Protein AF-A0A2D5MQL9-F1 (afdb_monomer_lite)

Sequence (390 aa):
TGNTETNIAVTYEDGDGTIDLVVGDTTGNAATATALETARAIAVSGDVVGTANFDGTAGISISTTIQANSVALGTDTTGDYVGTITGGTGVTSTAATSGEGTTHSLSIGQDVSTSADVTFADIAATDLTLSGNLTVNGTTTTAASTNTVITDRLIELGNGTSGTPANDMGLVFERGSSDNVFIGWDESADVVTIGTGSFTGASTGDLTHTVANFTAGVGTFASLDISGNADIDGTMEADAYTVDGTALNEYIADTVGAMVSSNTESGITVAYEDGDNTLDFTIGTLNQDTTGLAGTATALATARTIGGVSFDGTANINLPGVNTSGNQNTSGTSAGLSGTPNISVGTIASGAITITNATNAGGTARNIYQSTSAPGSSDGAVGDLWVLYS

Radius of gyration: 90.93 Å; chains: 1; bounding box: 209×46×277 Å

Foldseek 3Di:
DDDDDPQWDWDQDPPPRDIDTDHDDDPDCPVPQLWAPDWDWDWDDAQKTWIDTGTNNDDDDTDIDGDPPRQDWPPNDDDFPPAFDCDDVQWDWPDDRTGTPDDTDIDGPDDDDDPDDDDDPDDDDPDDDDPDDDDDPDPDDDDPDPDDDDPDPDDDWPPPDDDQDFKWDFDWADDDPFWIWTFTAQSVVRDTAIFTDDDDPPDIGGDDTDGDDDDDPDDDDPDDDDPDDDDDPDDDDDPFDDDPNHTPLVVVLVVVQVVQVPDPDPQWHWGQDSVVRDIDIDGPDPPDCPVDPVVPLVVLVAFDQDLNDTHSPPDDDDHPQPRDPDDGQDVPDPNQPPDDDDDDDDDDPDDDDDDPDDDDPDDDFDDWDFAQDDDDDDDDDRGDTDGDDD

pLDDT: mean 80.72, std 15.5, range [42.38, 98.12]

Structure (mmCIF, N/CA/C/O backbone):
data_AF-A0A2D5MQL9-F1
#
_entry.id   AF-A0A2D5MQL9-F1
#
loop_
_atom_site.group_PDB
_atom_site.id
_atom_site.type_symbol
_atom_site.label_atom_id
_atom_site.label_alt_id
_atom_site.label_comp_id
_atom_site.label_asym_id
_atom_site.label_entity_id
_atom_site.label_seq_id
_atom_site.pdbx_PDB_ins_code
_atom_site.Cartn_x
_atom_site.Cartn_y
_atom_site.Cartn_z
_atom_site.occupancy
_atom_site.B_iso_or_equiv
_atom_site.auth_seq_id
_atom_site.auth_comp_id
_atom_site.auth_asym_id
_atom_site.auth_atom_id
_atom_site.pdbx_PDB_model_num
ATOM 1 N N . THR A 1 1 ? -52.928 -5.898 144.676 1.00 42.38 1 THR A N 1
ATOM 2 C CA . THR A 1 1 ? -52.076 -5.933 143.471 1.00 42.38 1 THR A CA 1
ATOM 3 C C . THR A 1 1 ? -52.945 -5.496 142.320 1.00 42.38 1 THR A C 1
ATOM 5 O O . THR A 1 1 ? -53.878 -6.211 142.000 1.00 42.38 1 THR A O 1
ATOM 8 N N . GLY A 1 2 ? -52.761 -4.261 141.850 1.00 42.75 2 GLY A N 1
ATOM 9 C CA . GLY A 1 2 ? -53.594 -3.665 140.807 1.00 42.75 2 GLY A CA 1
ATOM 10 C C . GLY A 1 2 ? -53.016 -3.968 139.434 1.00 42.75 2 GLY A C 1
ATOM 11 O O . GLY A 1 2 ? -51.888 -3.578 139.142 1.00 42.75 2 GLY A O 1
ATOM 12 N N . ASN A 1 3 ? -53.778 -4.685 138.633 1.00 53.38 3 ASN A N 1
ATOM 13 C CA . ASN A 1 3 ? -53.629 -4.796 137.200 1.00 53.38 3 ASN A CA 1
ATOM 14 C C . ASN A 1 3 ? -54.624 -3.809 136.565 1.00 53.38 3 ASN A C 1
ATOM 16 O O . ASN A 1 3 ? -55.754 -3.667 137.030 1.00 53.38 3 ASN A O 1
ATOM 20 N N . THR A 1 4 ? -54.127 -3.019 135.612 1.00 50.09 4 THR A N 1
ATOM 21 C CA . THR A 1 4 ? -54.896 -2.004 134.885 1.00 50.09 4 THR A CA 1
ATOM 22 C C . THR A 1 4 ? -55.115 -2.536 133.479 1.00 50.09 4 THR A C 1
ATOM 24 O O . THR A 1 4 ? -54.323 -2.270 132.578 1.00 50.09 4 THR A O 1
ATOM 27 N N . GLU A 1 5 ? -56.152 -3.339 133.291 1.00 67.12 5 GLU A N 1
ATOM 28 C CA . GLU A 1 5 ? -56.612 -3.735 131.968 1.00 67.12 5 GLU A CA 1
ATOM 29 C C . GLU A 1 5 ? -57.383 -2.570 131.326 1.00 67.12 5 GLU A C 1
ATOM 31 O O . GLU A 1 5 ? -58.358 -2.060 131.878 1.00 67.12 5 GLU A O 1
ATOM 36 N N . THR A 1 6 ? -56.925 -2.110 130.160 1.00 65.88 6 THR A N 1
ATOM 37 C CA . THR A 1 6 ? -57.601 -1.091 129.344 1.00 65.88 6 THR A CA 1
ATOM 38 C C . THR A 1 6 ? -58.460 -1.759 128.259 1.00 65.88 6 THR A C 1
ATOM 40 O O . THR A 1 6 ? -58.161 -2.869 127.828 1.00 65.88 6 THR A O 1
ATOM 43 N N . ASN A 1 7 ? -59.532 -1.087 127.811 1.00 65.75 7 ASN A N 1
ATOM 44 C CA . ASN A 1 7 ? -60.499 -1.566 126.798 1.00 65.75 7 ASN A CA 1
ATOM 45 C C . ASN A 1 7 ? -61.382 -2.775 127.187 1.00 65.75 7 ASN A C 1
ATOM 47 O O . ASN A 1 7 ? -61.811 -3.539 126.322 1.00 65.75 7 ASN A O 1
ATOM 51 N N . ILE A 1 8 ? -61.730 -2.910 128.469 1.00 66.25 8 ILE A N 1
ATOM 52 C CA . ILE A 1 8 ? -62.805 -3.806 128.923 1.00 66.25 8 ILE A CA 1
ATOM 53 C C . ILE A 1 8 ? -63.931 -2.946 129.501 1.00 66.25 8 ILE A C 1
ATOM 55 O O . ILE A 1 8 ? -63.696 -2.145 130.407 1.00 66.25 8 ILE A O 1
ATOM 59 N N . ALA A 1 9 ? -65.144 -3.086 128.966 1.00 64.31 9 ALA A N 1
ATOM 60 C CA . ALA A 1 9 ? -66.338 -2.478 129.543 1.00 64.31 9 ALA A CA 1
ATOM 61 C C . ALA A 1 9 ? -66.969 -3.477 130.519 1.00 64.31 9 ALA A C 1
ATOM 63 O O . ALA A 1 9 ? -67.190 -4.635 130.166 1.00 64.31 9 ALA A O 1
ATOM 64 N N . VAL A 1 10 ? -67.222 -3.025 131.748 1.00 65.75 10 VAL A N 1
ATOM 65 C CA . VAL A 1 10 ? -67.769 -3.855 132.824 1.00 65.75 10 VAL A CA 1
ATOM 66 C C . VAL A 1 10 ? -69.114 -3.286 133.244 1.00 65.75 10 VAL A C 1
ATOM 68 O O . VAL A 1 10 ? -69.192 -2.139 133.691 1.00 65.75 10 VAL A O 1
ATOM 71 N N . THR A 1 11 ? -70.164 -4.089 133.115 1.00 64.94 11 THR A N 1
ATOM 72 C CA . THR A 1 11 ? -71.522 -3.750 133.551 1.00 64.94 11 THR A CA 1
ATOM 73 C C . THR A 1 11 ? -72.001 -4.763 134.583 1.00 64.94 11 THR A C 1
ATOM 75 O O . THR A 1 11 ? -71.740 -5.958 134.463 1.00 64.94 11 THR A O 1
ATOM 78 N N . TYR A 1 12 ? -72.667 -4.267 135.627 1.00 65.06 12 TYR A N 1
ATOM 79 C CA . TYR A 1 12 ? -73.301 -5.091 136.653 1.00 65.06 12 TYR A CA 1
ATOM 80 C C . TYR A 1 12 ? -74.806 -5.096 136.399 1.00 65.06 12 TYR A C 1
ATOM 82 O O . TYR A 1 12 ? -75.446 -4.050 136.525 1.00 65.06 12 TYR A O 1
ATOM 90 N N . GLU A 1 13 ? -75.346 -6.251 136.027 1.00 62.28 13 GLU A N 1
ATOM 91 C CA . GLU A 1 13 ? -76.782 -6.457 135.838 1.00 62.28 13 GLU A CA 1
ATOM 92 C C . GLU A 1 13 ? -77.368 -7.045 137.127 1.00 62.28 13 GLU A C 1
ATOM 94 O O . GLU A 1 13 ? -76.955 -8.105 137.602 1.00 62.28 13 GLU A O 1
ATOM 99 N N . ASP A 1 14 ? -78.319 -6.336 137.744 1.00 58.84 14 ASP A N 1
ATOM 100 C CA . ASP A 1 14 ? -78.860 -6.733 139.052 1.00 58.84 14 ASP A CA 1
ATOM 101 C C . ASP A 1 14 ? -79.727 -8.006 138.996 1.00 58.84 14 ASP A C 1
ATOM 103 O O . ASP A 1 14 ? -79.944 -8.648 140.027 1.00 58.84 14 ASP A O 1
ATOM 107 N N . GLY A 1 15 ? -80.171 -8.393 137.794 1.00 59.78 15 GLY A N 1
ATOM 108 C CA . GLY A 1 15 ? -81.127 -9.471 137.558 1.00 59.78 15 GLY A CA 1
ATOM 109 C C . GLY A 1 15 ? -80.562 -10.890 137.668 1.00 59.78 15 GLY A C 1
ATOM 110 O O . GLY A 1 15 ? -81.327 -11.806 137.972 1.00 59.78 15 GLY A O 1
ATOM 111 N N . ASP A 1 16 ? -79.257 -11.094 137.463 1.00 72.00 16 ASP A N 1
ATOM 112 C CA . ASP A 1 16 ? -78.608 -12.412 137.600 1.00 72.00 16 ASP A CA 1
ATOM 113 C C . ASP A 1 16 ? -77.433 -12.442 138.594 1.00 72.00 16 ASP A C 1
ATOM 115 O O . ASP A 1 16 ? -76.927 -13.515 138.931 1.00 72.00 16 ASP A O 1
ATOM 119 N N . GLY A 1 17 ? -77.053 -11.280 139.135 1.00 65.69 17 GLY A N 1
ATOM 120 C CA . GLY A 1 17 ? -76.031 -11.158 140.170 1.00 65.69 17 GLY A CA 1
ATOM 121 C C . GLY A 1 17 ? -74.604 -11.419 139.682 1.00 65.69 17 GLY A C 1
ATOM 122 O O . GLY A 1 17 ? -73.728 -11.668 140.516 1.00 65.69 17 GLY A O 1
ATOM 123 N N . THR A 1 18 ? -74.350 -11.370 138.370 1.00 69.81 18 THR A N 1
ATOM 124 C CA . THR A 1 18 ? -73.013 -11.549 137.792 1.00 69.81 18 THR A CA 1
ATOM 125 C C . THR A 1 18 ? -72.466 -10.266 137.155 1.00 69.81 18 THR A C 1
ATOM 127 O O . THR A 1 18 ? -73.198 -9.364 136.756 1.00 69.81 18 THR A O 1
ATOM 130 N N . ILE A 1 19 ? -71.134 -10.144 137.134 1.00 72.25 19 ILE A N 1
ATOM 131 C CA . ILE A 1 19 ? -70.423 -9.074 136.424 1.00 72.25 19 ILE A CA 1
ATOM 132 C C . ILE A 1 19 ? -70.074 -9.613 135.040 1.00 72.25 19 ILE A C 1
ATOM 134 O O . ILE A 1 19 ? -69.338 -10.599 134.958 1.00 72.25 19 ILE A O 1
ATOM 138 N N . ASP A 1 20 ? -70.542 -8.951 133.983 1.00 72.56 20 ASP A N 1
ATOM 139 C CA . ASP A 1 20 ? -70.203 -9.326 132.610 1.00 72.56 20 ASP A CA 1
ATOM 140 C C . ASP A 1 20 ? -69.008 -8.493 132.109 1.00 72.56 20 ASP A C 1
ATOM 142 O O . ASP A 1 20 ? -68.962 -7.270 132.292 1.00 72.56 20 ASP A O 1
ATOM 146 N N . LEU A 1 21 ? -68.002 -9.159 131.529 1.00 71.94 21 LEU A N 1
ATOM 147 C CA . LEU A 1 21 ? -66.776 -8.527 131.024 1.00 71.94 21 LEU A CA 1
ATOM 148 C C . LEU A 1 21 ? -66.717 -8.661 129.503 1.00 71.94 21 LEU A C 1
ATOM 150 O O . LEU A 1 21 ? -66.394 -9.728 128.980 1.00 71.94 21 LEU A O 1
ATOM 154 N N . VAL A 1 22 ? -66.938 -7.553 128.794 1.00 68.56 22 VAL A N 1
ATOM 155 C CA . VAL A 1 22 ? -66.761 -7.497 127.337 1.00 68.56 22 VAL A CA 1
ATOM 156 C C . VAL A 1 22 ? -65.394 -6.891 127.021 1.00 68.56 22 VAL A C 1
ATOM 158 O O . VAL A 1 22 ? -65.142 -5.717 127.302 1.00 68.56 22 VAL A O 1
ATOM 161 N N . VAL A 1 23 ? -64.500 -7.695 126.439 1.00 70.81 23 VAL A N 1
ATOM 162 C CA . VAL A 1 23 ? -63.198 -7.236 125.927 1.00 70.81 23 VAL A CA 1
ATOM 163 C C . VAL A 1 23 ? -63.412 -6.630 124.541 1.00 70.81 23 VAL A C 1
ATOM 165 O O . VAL A 1 23 ? -63.976 -7.287 123.670 1.00 70.81 23 VAL A O 1
ATOM 168 N N . GLY A 1 24 ? -62.987 -5.381 124.332 1.00 65.00 24 GLY A N 1
ATOM 169 C CA . GLY A 1 24 ? -63.092 -4.730 123.026 1.00 65.00 24 GLY A CA 1
ATOM 170 C C . GLY A 1 24 ? -62.215 -5.418 121.976 1.00 65.00 24 GLY A C 1
ATOM 171 O O . GLY A 1 24 ? -61.029 -5.648 122.220 1.00 65.00 24 GLY A O 1
ATOM 172 N N . ASP A 1 25 ? -62.793 -5.722 120.810 1.00 64.75 25 ASP A N 1
ATOM 173 C CA . ASP A 1 25 ? -62.073 -6.296 119.668 1.00 64.75 25 ASP A CA 1
ATOM 174 C C . ASP A 1 25 ? -60.869 -5.429 119.262 1.00 64.75 25 ASP A C 1
ATOM 176 O O . ASP A 1 25 ? -60.860 -4.204 119.421 1.00 64.75 25 ASP A O 1
ATOM 180 N N . THR A 1 26 ? -59.830 -6.068 118.715 1.00 63.53 26 THR A N 1
ATOM 181 C CA . THR A 1 26 ? -58.616 -5.390 118.252 1.00 63.53 26 THR A CA 1
ATOM 182 C C . THR A 1 26 ? -58.957 -4.340 117.190 1.00 63.53 26 THR A C 1
ATOM 184 O O . THR A 1 26 ? -59.317 -4.650 116.058 1.00 63.53 26 THR A O 1
ATOM 187 N N . THR A 1 27 ? -58.833 -3.056 117.540 1.00 61.38 27 THR A N 1
ATOM 188 C CA . THR A 1 27 ? -59.076 -1.953 116.604 1.00 61.38 27 THR A CA 1
ATOM 189 C C . THR A 1 27 ? -57.897 -1.822 115.636 1.00 61.38 27 THR A C 1
ATOM 191 O O . THR A 1 27 ? -56.890 -1.187 115.950 1.00 61.38 27 THR A O 1
ATOM 194 N N . GLY A 1 28 ? -58.015 -2.451 114.465 1.00 63.69 28 GLY A N 1
ATOM 195 C CA . GLY A 1 28 ? -57.091 -2.334 113.335 1.00 63.69 28 GLY A CA 1
ATOM 196 C C . GLY A 1 28 ? -57.383 -3.365 112.238 1.00 63.69 28 GLY A C 1
ATOM 197 O O . GLY A 1 28 ? -57.986 -4.402 112.499 1.00 63.69 28 GLY A O 1
ATOM 198 N N . ASN A 1 29 ? -56.922 -3.114 111.009 1.00 61.84 29 ASN A N 1
ATOM 199 C CA . ASN A 1 29 ? -57.224 -3.950 109.832 1.00 61.84 29 ASN A CA 1
ATOM 200 C C . ASN A 1 29 ? -56.723 -5.408 109.921 1.00 61.84 29 ASN A C 1
ATOM 202 O O . ASN A 1 29 ? -57.049 -6.212 109.059 1.00 61.84 29 ASN A O 1
ATOM 206 N N . ALA A 1 30 ? -55.944 -5.791 110.936 1.00 63.38 30 ALA A N 1
ATOM 207 C CA . ALA A 1 30 ? -55.353 -7.127 111.022 1.00 63.38 30 ALA A CA 1
ATOM 208 C C . ALA A 1 30 ? -56.384 -8.261 111.196 1.00 63.38 30 ALA A C 1
ATOM 210 O O . ALA A 1 30 ? -56.153 -9.358 110.697 1.00 63.38 30 ALA A O 1
ATOM 211 N N . ALA A 1 31 ? -57.511 -8.015 111.878 1.00 61.56 31 ALA A N 1
ATOM 212 C CA . ALA A 1 31 ? -58.511 -9.055 112.150 1.00 61.56 31 ALA A CA 1
ATOM 213 C C . ALA A 1 31 ? -59.502 -9.287 110.987 1.00 61.56 31 ALA A C 1
ATOM 215 O O . ALA A 1 31 ? -60.153 -10.328 110.943 1.00 61.56 31 ALA A O 1
ATOM 216 N N . THR A 1 32 ? -59.613 -8.344 110.040 1.00 66.31 32 THR A N 1
ATOM 217 C CA . THR A 1 32 ? -60.622 -8.360 108.959 1.00 66.31 32 THR A CA 1
ATOM 218 C C . THR A 1 32 ? -60.074 -8.033 107.564 1.00 66.31 32 THR A C 1
ATOM 220 O O . THR A 1 32 ? -60.863 -7.892 106.627 1.00 66.31 32 THR A O 1
ATOM 223 N N . ALA A 1 33 ? -58.751 -7.909 107.389 1.00 69.06 33 ALA A N 1
ATOM 224 C CA . ALA A 1 33 ? -58.140 -7.565 106.103 1.00 69.06 33 ALA A CA 1
ATOM 225 C C . ALA A 1 33 ? -58.476 -8.602 105.021 1.00 69.06 33 ALA A C 1
ATOM 227 O O . ALA A 1 33 ? -57.858 -9.657 104.912 1.00 69.06 33 ALA A O 1
ATOM 228 N N . THR A 1 34 ? -59.458 -8.254 104.196 1.00 75.94 34 THR A N 1
ATOM 229 C CA . THR A 1 34 ? -59.825 -8.949 102.957 1.00 75.94 34 THR A CA 1
ATOM 230 C C . THR A 1 34 ? -59.137 -8.328 101.737 1.00 75.94 34 THR A C 1
ATOM 232 O O . THR A 1 34 ? -59.094 -8.958 100.684 1.00 75.94 34 THR A O 1
ATOM 235 N N . ALA A 1 35 ? -58.570 -7.122 101.893 1.00 84.81 35 ALA A N 1
ATOM 236 C CA . ALA A 1 35 ? -57.836 -6.371 100.879 1.00 84.81 35 ALA A CA 1
ATOM 237 C C . ALA A 1 35 ? -56.718 -5.506 101.498 1.00 84.81 35 ALA A C 1
ATOM 239 O O . ALA A 1 35 ? -56.759 -5.168 102.684 1.00 84.81 35 ALA A O 1
ATOM 240 N N . LEU A 1 36 ? -55.752 -5.081 100.684 1.00 84.44 36 LEU A N 1
ATOM 241 C CA . LEU A 1 36 ? -54.805 -4.016 100.989 1.00 84.44 36 LEU A CA 1
ATOM 242 C C . LEU A 1 36 ? -55.544 -2.675 101.020 1.00 84.44 36 LEU A C 1
ATOM 244 O O . LEU A 1 36 ? -56.282 -2.346 100.097 1.00 84.44 36 LEU A O 1
ATOM 248 N N . GLU A 1 37 ? -55.267 -1.858 102.037 1.00 82.00 37 GLU A N 1
ATOM 249 C CA . GLU A 1 37 ? -55.849 -0.511 102.181 1.00 82.00 37 GLU A CA 1
ATOM 250 C C . GLU A 1 37 ? -55.562 0.395 100.971 1.00 82.00 37 GLU A C 1
ATOM 252 O O . GLU A 1 37 ? -56.349 1.270 100.623 1.00 82.00 37 GLU A O 1
ATOM 257 N N . THR A 1 38 ? -54.434 0.179 100.294 1.00 86.56 38 THR A N 1
ATOM 258 C CA . THR A 1 38 ? -54.114 0.835 99.025 1.00 86.56 38 THR A CA 1
ATOM 259 C C . THR A 1 38 ? -53.615 -0.207 98.042 1.00 86.56 38 THR A C 1
ATOM 261 O O . THR A 1 38 ? -52.565 -0.820 98.268 1.00 86.56 38 THR A O 1
ATOM 264 N N . ALA A 1 39 ? -54.344 -0.374 96.938 1.00 90.38 39 ALA A N 1
ATOM 265 C CA . ALA A 1 39 ? -53.929 -1.238 95.844 1.00 90.38 39 ALA A CA 1
ATOM 266 C C . ALA A 1 39 ? -52.545 -0.813 95.327 1.00 90.38 39 ALA A C 1
ATOM 268 O O . ALA A 1 39 ? -52.254 0.377 95.174 1.00 90.38 39 ALA A O 1
ATOM 269 N N . ARG A 1 40 ? -51.672 -1.784 95.065 1.00 93.38 40 ARG A N 1
ATOM 270 C CA . ARG A 1 40 ? -50.310 -1.531 94.585 1.00 93.38 40 ARG A CA 1
ATOM 271 C C . ARG A 1 40 ? -50.220 -1.875 93.108 1.00 93.38 40 ARG A C 1
ATOM 273 O O . ARG A 1 40 ? -50.601 -2.973 92.715 1.00 93.38 40 ARG A O 1
ATOM 280 N N . ALA A 1 41 ? -49.707 -0.946 92.306 1.00 93.06 41 ALA A N 1
ATOM 281 C CA . ALA A 1 41 ? -49.383 -1.215 90.914 1.00 93.06 41 ALA A CA 1
ATOM 282 C C . ALA A 1 41 ? -48.222 -2.209 90.856 1.00 93.06 41 ALA A C 1
ATOM 284 O O . ALA A 1 41 ? -47.120 -1.918 91.325 1.00 93.06 41 ALA A O 1
ATOM 285 N N . ILE A 1 42 ? -48.481 -3.380 90.294 1.00 93.44 42 ILE A N 1
ATOM 286 C CA . ILE A 1 42 ? -47.462 -4.368 89.983 1.00 93.44 42 ILE A CA 1
ATOM 287 C C . ILE A 1 42 ? -47.113 -4.180 88.512 1.00 93.44 42 ILE A C 1
ATOM 289 O O . ILE A 1 42 ? -47.955 -4.395 87.640 1.00 93.44 42 ILE A O 1
ATOM 293 N N . ALA A 1 43 ? -45.883 -3.743 88.254 1.00 93.12 43 ALA A N 1
ATOM 294 C CA . ALA A 1 43 ? -45.386 -3.471 86.914 1.00 93.12 43 ALA A CA 1
ATOM 295 C C . ALA A 1 43 ? -44.347 -4.514 86.487 1.00 93.12 43 ALA A C 1
ATOM 297 O O . ALA A 1 43 ? -43.500 -4.924 87.281 1.00 93.12 43 ALA A O 1
ATOM 298 N N . VAL A 1 44 ? -44.400 -4.890 85.213 1.00 93.88 44 VAL A N 1
ATOM 299 C CA . VAL A 1 44 ? -43.367 -5.639 84.494 1.00 93.88 44 VAL A CA 1
ATOM 300 C C . VAL A 1 44 ? -42.679 -4.659 83.540 1.00 93.88 44 VAL A C 1
ATOM 302 O O . VAL A 1 44 ? -43.359 -3.885 82.859 1.00 93.88 44 VAL A O 1
ATOM 305 N N . SER A 1 45 ? -41.347 -4.651 83.528 1.00 88.75 45 SER A N 1
ATOM 306 C CA . SER A 1 45 ? -40.503 -3.768 82.711 1.00 88.75 45 SER A CA 1
ATOM 307 C C . SER A 1 45 ? -39.446 -4.569 81.938 1.00 88.75 45 SER A C 1
ATOM 309 O O . SER A 1 45 ? -39.189 -5.727 82.261 1.00 88.75 45 SER A O 1
ATOM 311 N N . GLY A 1 46 ? -38.829 -3.955 80.921 1.00 90.19 46 GLY A N 1
ATOM 312 C CA . GLY A 1 46 ? -37.954 -4.634 79.953 1.00 90.19 46 GLY A CA 1
ATOM 313 C C . GLY A 1 46 ? -38.668 -4.811 78.613 1.00 90.19 46 GLY A C 1
ATOM 314 O O . GLY A 1 46 ? -39.535 -4.008 78.283 1.00 90.19 46 GLY A O 1
ATOM 315 N N . ASP A 1 47 ? -38.343 -5.843 77.841 1.00 90.50 47 ASP A N 1
ATOM 316 C CA . ASP A 1 47 ? -38.893 -6.009 76.483 1.00 90.50 47 ASP A CA 1
ATOM 317 C C . ASP A 1 47 ? -40.401 -6.274 76.475 1.00 90.50 47 ASP A C 1
ATOM 319 O O . ASP A 1 47 ? -41.113 -5.868 75.558 1.00 90.50 47 ASP A O 1
ATOM 323 N N . VAL A 1 48 ? -40.899 -6.893 77.543 1.00 94.19 48 VAL A N 1
ATOM 324 C CA . VAL A 1 48 ? -42.322 -7.052 77.835 1.00 94.19 48 VAL A CA 1
ATOM 325 C C . VAL A 1 48 ? -42.705 -6.039 78.912 1.00 94.19 48 VAL A C 1
ATOM 327 O O . VAL A 1 48 ? -42.184 -6.086 80.025 1.00 94.19 48 VAL A O 1
ATOM 330 N N . VAL A 1 49 ? -43.644 -5.143 78.607 1.00 94.69 49 VAL A N 1
ATOM 331 C CA . VAL A 1 49 ? -44.153 -4.141 79.556 1.00 94.69 49 VAL A CA 1
ATOM 332 C C . VAL A 1 49 ? -45.621 -4.374 79.876 1.00 94.69 49 VAL A C 1
ATOM 334 O O . VAL A 1 49 ? -46.402 -4.761 79.012 1.00 94.69 49 VAL A O 1
ATOM 337 N N . GLY A 1 50 ? -46.017 -4.120 81.118 1.00 96.19 50 GLY A N 1
ATOM 338 C CA . GLY A 1 50 ? -47.413 -4.165 81.550 1.00 96.19 50 GLY A CA 1
ATOM 339 C C . GLY A 1 50 ? -47.550 -3.762 83.011 1.00 96.19 50 GLY A C 1
ATOM 340 O O . GLY A 1 50 ? -46.601 -3.883 83.780 1.00 96.19 50 GLY A O 1
ATOM 341 N N . THR A 1 51 ? -48.716 -3.262 83.411 1.00 94.94 51 THR A N 1
ATOM 342 C CA . THR A 1 51 ? -48.983 -2.908 84.812 1.00 94.94 51 THR A CA 1
ATOM 343 C C . THR A 1 51 ? -50.443 -3.148 85.165 1.00 94.94 51 THR A C 1
ATOM 345 O O . THR A 1 51 ? -51.326 -2.926 84.337 1.00 94.94 51 THR A O 1
ATOM 348 N N . ALA A 1 52 ? -50.704 -3.613 86.384 1.00 95.50 52 ALA A N 1
ATOM 349 C CA . ALA A 1 52 ? -52.049 -3.691 86.944 1.00 95.50 52 ALA A CA 1
ATOM 350 C C . ALA A 1 52 ? -52.008 -3.542 88.471 1.00 95.50 52 ALA A C 1
ATOM 352 O O . ALA A 1 52 ? -50.993 -3.819 89.109 1.00 95.50 52 ALA A O 1
ATOM 353 N N . ASN A 1 53 ? -53.116 -3.108 89.068 1.00 92.69 53 ASN A N 1
ATOM 354 C CA . ASN A 1 53 ? -53.203 -2.874 90.509 1.00 92.69 53 ASN A CA 1
ATOM 355 C C . ASN A 1 53 ? -53.677 -4.133 91.250 1.00 92.69 53 ASN A C 1
ATOM 357 O O . ASN A 1 53 ? -54.685 -4.720 90.869 1.00 92.69 53 ASN A O 1
ATOM 361 N N . PHE A 1 54 ? -52.974 -4.518 92.321 1.00 93.81 54 PHE A N 1
ATOM 362 C CA . PHE A 1 54 ? -53.323 -5.637 93.203 1.00 93.81 54 PHE A CA 1
ATOM 363 C C . PHE A 1 54 ? -53.730 -5.137 94.587 1.00 93.81 54 PHE A C 1
ATOM 365 O O . PHE A 1 54 ? -52.997 -4.357 95.201 1.00 93.81 54 PHE A O 1
ATOM 372 N N . ASP A 1 55 ? -54.856 -5.629 95.100 1.00 90.75 55 ASP A N 1
ATOM 373 C CA . ASP A 1 55 ? -55.317 -5.373 96.465 1.00 90.75 55 ASP A CA 1
ATOM 374 C C . ASP A 1 55 ? -55.560 -6.651 97.284 1.00 90.75 55 ASP A C 1
ATOM 376 O O . ASP A 1 55 ? -55.948 -6.550 98.434 1.00 90.75 55 ASP A O 1
ATOM 380 N N . GLY A 1 56 ? -55.313 -7.853 96.759 1.00 89.06 56 GLY A N 1
ATOM 381 C CA . GLY A 1 56 ? -55.470 -9.101 97.518 1.00 89.06 56 GLY A CA 1
ATOM 382 C C . GLY A 1 56 ? -56.890 -9.665 97.609 1.00 89.06 56 GLY A C 1
ATOM 383 O O . GLY A 1 56 ? -57.038 -10.771 98.125 1.00 89.06 56 GLY A O 1
ATOM 384 N N . THR A 1 57 ? -57.909 -8.983 97.069 1.00 88.69 57 THR A N 1
ATOM 385 C CA . THR A 1 57 ? -59.301 -9.484 97.075 1.00 88.69 57 THR A CA 1
ATOM 386 C C . THR A 1 57 ? -59.533 -10.657 96.117 1.00 88.69 57 THR A C 1
ATOM 388 O O . THR A 1 57 ? -60.395 -11.502 96.356 1.00 88.69 57 THR A O 1
ATOM 391 N N . ALA A 1 58 ? -58.757 -10.727 95.032 1.00 88.00 58 ALA A N 1
ATOM 392 C CA . ALA A 1 58 ? -58.770 -11.788 94.029 1.00 88.00 58 ALA A CA 1
ATOM 393 C C . ALA A 1 58 ? -57.387 -11.917 93.366 1.00 88.00 58 ALA A C 1
ATOM 395 O O . ALA A 1 58 ? -56.503 -11.088 93.579 1.00 88.00 58 ALA A O 1
ATOM 396 N N . GLY A 1 59 ? -57.189 -12.948 92.538 1.00 88.44 59 GLY A N 1
ATOM 397 C CA . GLY A 1 59 ? -55.986 -13.057 91.705 1.00 88.44 59 GLY A CA 1
ATOM 398 C C . GLY A 1 59 ? -55.870 -11.898 90.704 1.00 88.44 59 GLY A C 1
ATOM 399 O O . GLY A 1 59 ? -56.878 -11.391 90.218 1.00 88.44 59 GLY A O 1
ATOM 400 N N . ILE A 1 60 ? -54.641 -11.490 90.373 1.00 91.25 60 ILE A N 1
ATOM 401 C CA . ILE A 1 60 ? -54.364 -10.406 89.418 1.00 91.25 60 ILE A CA 1
ATOM 402 C C . ILE A 1 60 ? -53.969 -10.944 88.043 1.00 91.25 60 ILE A C 1
ATOM 404 O O . ILE A 1 60 ? -53.224 -11.914 87.935 1.00 91.25 60 ILE A O 1
ATOM 408 N N . SER A 1 61 ? -54.437 -10.279 86.986 1.00 92.19 61 SER A N 1
ATOM 409 C CA . SER A 1 61 ? -53.956 -10.459 85.612 1.00 92.19 61 SER A CA 1
ATOM 410 C C . SER A 1 61 ? -53.308 -9.161 85.132 1.00 92.19 61 SER A C 1
ATOM 412 O O . SER A 1 61 ? -53.942 -8.109 85.177 1.00 92.19 61 SER A O 1
ATOM 414 N N . ILE A 1 62 ? -52.058 -9.227 84.671 1.00 95.00 62 ILE A N 1
ATOM 415 C CA . ILE A 1 62 ? -51.354 -8.086 84.072 1.00 95.00 62 ILE A CA 1
ATOM 416 C C . ILE A 1 62 ? -51.387 -8.274 82.556 1.00 95.00 62 ILE A C 1
ATOM 418 O O . ILE A 1 62 ? -50.792 -9.216 82.039 1.00 95.00 62 ILE A O 1
ATOM 422 N N . SER A 1 63 ? -52.0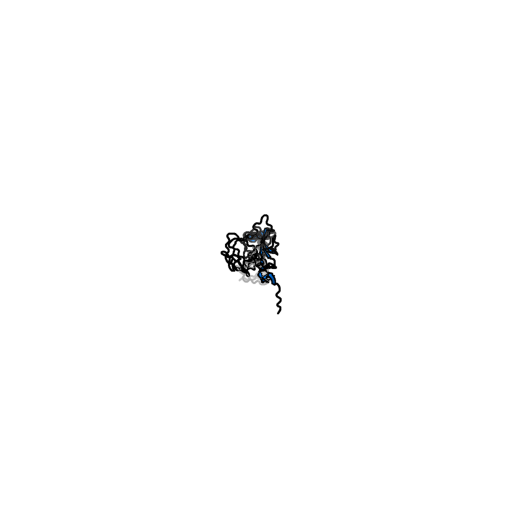78 -7.384 81.843 1.00 93.50 63 SER A N 1
ATOM 423 C CA . SER A 1 63 ? -51.991 -7.341 80.381 1.00 93.50 63 SER A CA 1
ATOM 424 C C . SER A 1 63 ? -50.626 -6.791 79.993 1.00 93.50 63 SER A C 1
ATOM 426 O O . SER A 1 63 ? -50.290 -5.664 80.363 1.00 93.50 63 SER A O 1
ATOM 428 N N . THR A 1 64 ? -49.846 -7.571 79.254 1.00 95.12 64 THR A N 1
ATOM 429 C CA . THR A 1 64 ? -48.522 -7.164 78.791 1.00 95.12 64 THR A CA 1
ATOM 430 C C . THR A 1 64 ? -48.489 -6.961 77.280 1.00 95.12 64 THR A C 1
ATOM 432 O O . THR A 1 64 ? -49.281 -7.537 76.534 1.00 95.12 64 THR A O 1
ATOM 435 N N . THR A 1 65 ? -47.564 -6.125 76.824 1.00 93.88 65 THR A N 1
ATOM 436 C CA . THR A 1 65 ? -47.250 -5.895 75.412 1.00 93.88 65 THR A CA 1
ATOM 437 C C . THR A 1 65 ? -45.743 -5.956 75.222 1.00 93.88 65 THR A C 1
ATOM 439 O O . THR A 1 65 ? -45.002 -5.472 76.077 1.00 93.88 65 THR A O 1
ATOM 442 N N . ILE A 1 66 ? -45.284 -6.502 74.098 1.00 93.25 66 ILE A N 1
ATOM 443 C CA . ILE A 1 66 ? -43.880 -6.370 73.694 1.00 93.25 66 ILE A CA 1
ATOM 444 C C . ILE A 1 66 ? -43.664 -4.949 73.169 1.00 93.25 66 ILE A C 1
ATOM 446 O O . ILE A 1 66 ? -44.481 -4.442 72.396 1.00 93.25 66 ILE A O 1
ATOM 450 N N . GLN A 1 67 ? -42.598 -4.289 73.615 1.00 91.69 67 GLN A N 1
ATOM 451 C CA . GLN A 1 67 ? -42.257 -2.952 73.142 1.00 91.69 67 GLN A CA 1
ATOM 452 C C . GLN A 1 67 ? -41.783 -2.986 71.679 1.00 91.69 67 GLN A C 1
ATOM 454 O O . GLN A 1 67 ? -41.281 -3.987 71.170 1.00 91.69 67 GLN A O 1
ATOM 459 N N . ALA A 1 68 ? -41.943 -1.875 70.960 1.00 90.38 68 ALA A N 1
ATOM 460 C CA . ALA A 1 68 ? -41.432 -1.789 69.596 1.00 90.38 68 ALA A CA 1
ATOM 461 C C . ALA A 1 68 ? -39.899 -1.923 69.593 1.00 90.38 68 ALA A C 1
ATOM 463 O O . ALA A 1 68 ? -39.222 -1.230 70.349 1.00 90.38 68 ALA A O 1
ATOM 464 N N . ASN A 1 69 ? -39.363 -2.777 68.714 1.00 86.88 69 ASN A N 1
ATOM 465 C CA . ASN A 1 69 ? -37.922 -3.015 68.542 1.00 86.88 69 ASN A CA 1
ATOM 466 C C . ASN A 1 69 ? -37.178 -3.470 69.812 1.00 86.88 69 ASN A C 1
ATOM 468 O O . ASN A 1 69 ? -35.966 -3.292 69.892 1.00 86.88 69 ASN A O 1
ATOM 472 N N . SER A 1 70 ? -37.874 -4.013 70.813 1.00 88.88 70 SER A N 1
ATOM 473 C CA . SER A 1 70 ? -37.230 -4.425 72.065 1.00 88.88 70 SER A CA 1
ATOM 474 C C . SER A 1 70 ? -36.648 -5.829 72.022 1.00 88.88 70 SER A C 1
ATOM 476 O O . SER A 1 70 ? -35.812 -6.162 72.840 1.00 88.88 70 SER A O 1
ATOM 478 N N . VAL A 1 71 ? -37.079 -6.657 71.075 1.00 86.50 71 VAL A N 1
ATOM 479 C CA . VAL A 1 71 ? -36.601 -8.034 70.954 1.00 86.50 71 VAL A CA 1
ATOM 480 C C . VAL A 1 71 ? -35.386 -8.058 70.030 1.00 86.50 71 VAL A C 1
ATOM 482 O O . VAL A 1 71 ? -35.526 -7.811 68.827 1.00 86.50 71 VAL A O 1
ATOM 485 N N . ALA A 1 72 ? -34.198 -8.344 70.569 1.00 83.31 72 ALA A N 1
ATOM 486 C CA . ALA A 1 72 ? -32.990 -8.464 69.764 1.00 83.31 72 ALA A CA 1
ATOM 487 C C . ALA A 1 72 ? -32.940 -9.832 69.064 1.00 83.31 72 ALA A C 1
ATOM 489 O O . ALA A 1 72 ? -32.785 -10.876 69.706 1.00 83.31 72 ALA A O 1
ATOM 490 N N . LEU A 1 73 ? -33.030 -9.826 67.729 1.00 78.69 73 LEU A N 1
ATOM 491 C CA . LEU A 1 73 ? -32.935 -11.046 66.921 1.00 78.69 73 LEU A CA 1
ATOM 492 C C . LEU A 1 73 ? -31.595 -11.765 67.153 1.00 78.69 73 LEU A C 1
ATOM 494 O O . LEU A 1 73 ? -30.549 -11.122 67.262 1.00 78.69 73 LEU A O 1
ATOM 498 N N . GLY A 1 74 ? -31.622 -13.095 67.229 1.00 76.88 74 GLY A N 1
ATOM 499 C CA . GLY A 1 74 ? -30.452 -13.941 67.479 1.00 76.88 74 GLY A CA 1
ATOM 500 C C . GLY A 1 74 ? -29.932 -13.939 68.923 1.00 76.88 74 GLY A C 1
ATOM 501 O O . GLY A 1 74 ? -29.004 -14.691 69.217 1.00 76.88 74 GLY A O 1
ATOM 502 N N . THR A 1 75 ? -30.510 -13.127 69.820 1.00 79.94 75 THR A N 1
ATOM 503 C CA . THR A 1 75 ? -30.128 -13.077 71.247 1.00 79.94 75 THR A CA 1
ATOM 504 C C . THR A 1 75 ? -31.313 -13.406 72.153 1.00 79.94 75 THR A C 1
ATOM 506 O O . THR A 1 75 ? -31.206 -14.295 72.995 1.00 79.94 75 THR A O 1
ATOM 509 N N . ASP A 1 76 ? -32.450 -12.741 71.929 1.00 85.06 76 ASP A N 1
ATOM 510 C CA . ASP A 1 76 ? -33.684 -12.912 72.713 1.00 85.06 76 ASP A CA 1
ATOM 511 C C . ASP A 1 76 ? -34.709 -13.819 72.012 1.00 85.06 76 ASP A C 1
ATOM 513 O O . ASP A 1 76 ? -35.736 -14.195 72.581 1.00 85.06 76 ASP A O 1
ATOM 517 N N . THR A 1 77 ? -34.432 -14.189 70.763 1.00 82.25 77 THR A N 1
ATOM 518 C CA . THR A 1 77 ? -35.237 -15.089 69.934 1.00 82.25 77 THR A CA 1
ATOM 519 C C . THR A 1 77 ? -34.490 -16.386 69.648 1.00 82.25 77 THR A C 1
ATOM 521 O O . THR A 1 77 ? -33.263 -16.457 69.669 1.00 82.25 77 THR A O 1
ATOM 524 N N . THR A 1 78 ? -35.255 -17.448 69.393 1.00 74.88 78 THR A N 1
ATOM 525 C CA . THR A 1 78 ? -34.748 -18.718 68.858 1.00 74.88 78 THR A CA 1
ATOM 526 C C . THR A 1 78 ? -35.669 -19.160 67.718 1.00 74.88 78 THR A C 1
ATOM 528 O O . THR A 1 78 ? -36.891 -19.068 67.850 1.00 74.88 78 THR A O 1
ATOM 531 N N . GLY A 1 79 ? -35.103 -19.604 66.591 1.00 73.62 79 GLY A N 1
ATOM 532 C CA . GLY A 1 79 ? -35.852 -20.076 65.417 1.00 73.62 79 GLY A CA 1
ATOM 533 C C . GLY A 1 79 ? -35.427 -19.432 64.090 1.00 73.62 79 GLY A C 1
ATOM 534 O O . GLY A 1 79 ? -34.406 -18.755 64.009 1.00 73.62 79 GLY A O 1
ATOM 535 N N . ASP A 1 80 ? -36.239 -19.654 63.053 1.00 71.62 80 ASP A N 1
ATOM 536 C CA . ASP A 1 80 ? -35.967 -19.277 61.660 1.00 71.62 80 ASP A CA 1
ATOM 537 C C . ASP A 1 80 ? -36.884 -18.129 61.207 1.00 71.62 80 ASP A C 1
ATOM 539 O O . ASP A 1 80 ? -37.908 -18.347 60.559 1.00 71.62 80 ASP A O 1
ATOM 543 N N . TYR A 1 81 ? -36.542 -16.888 61.560 1.00 75.12 81 TYR A N 1
ATOM 544 C CA . TYR A 1 81 ? -37.341 -15.715 61.166 1.00 75.12 81 TYR A CA 1
ATOM 545 C C . TYR A 1 81 ? -37.019 -15.202 59.756 1.00 75.12 81 TYR A C 1
ATOM 547 O O . TYR A 1 81 ? -37.839 -14.514 59.144 1.00 75.12 81 TYR A O 1
ATOM 555 N N . VAL A 1 82 ? -35.859 -15.576 59.206 1.00 70.69 82 VAL A N 1
ATOM 556 C CA . VAL A 1 82 ? -35.602 -15.506 57.763 1.00 70.69 82 VAL A CA 1
ATOM 557 C C . VAL A 1 82 ? -36.046 -16.838 57.166 1.00 70.69 82 VAL A C 1
ATOM 559 O O . VAL A 1 82 ? -35.507 -17.891 57.513 1.00 70.69 82 VAL A O 1
ATOM 562 N N . GLY A 1 83 ? -37.062 -16.788 56.298 1.00 70.25 83 GLY A N 1
ATOM 563 C CA . GLY A 1 83 ? -37.561 -17.965 55.585 1.00 70.25 83 GLY A CA 1
ATOM 564 C C . GLY A 1 83 ? -36.466 -18.633 54.755 1.00 70.25 83 GLY A C 1
ATOM 565 O O . GLY A 1 83 ? -35.440 -18.024 54.462 1.00 70.25 83 GLY A O 1
ATOM 566 N N . THR A 1 84 ? -36.673 -19.893 54.374 1.00 74.06 84 THR A N 1
ATOM 567 C CA . THR A 1 84 ? -35.621 -20.682 53.732 1.00 74.06 84 THR A CA 1
ATOM 568 C C . THR A 1 84 ? -35.095 -20.019 52.450 1.00 74.06 84 THR A C 1
ATOM 570 O O . THR A 1 84 ? -35.839 -19.875 51.482 1.00 74.06 84 THR A O 1
ATOM 573 N N . ILE A 1 85 ? -33.808 -19.655 52.415 1.00 77.31 85 ILE A N 1
ATOM 574 C CA . ILE A 1 85 ? -33.138 -19.129 51.218 1.00 77.31 85 ILE A CA 1
ATOM 575 C C . ILE A 1 85 ? -32.354 -20.268 50.566 1.00 77.31 85 ILE A C 1
ATOM 577 O O . ILE A 1 85 ? -31.176 -20.504 50.849 1.00 77.31 85 ILE A O 1
ATOM 581 N N . THR A 1 86 ? -33.032 -20.996 49.683 1.00 74.56 86 THR A N 1
ATOM 582 C CA . THR A 1 86 ? -32.421 -22.030 48.845 1.00 74.56 86 THR A CA 1
ATOM 583 C C . THR A 1 86 ? -32.147 -21.452 47.467 1.00 74.56 86 THR A C 1
ATOM 585 O O . THR A 1 86 ? -33.055 -20.951 46.805 1.00 74.56 86 THR A O 1
ATOM 588 N N . GLY A 1 87 ? -30.895 -21.520 47.021 1.00 76.62 87 GLY A N 1
ATOM 589 C CA . GLY A 1 87 ? -30.587 -21.223 45.630 1.00 76.62 87 GLY A CA 1
ATOM 590 C C . GLY A 1 87 ? -31.243 -22.262 44.714 1.00 76.62 87 GLY A C 1
ATOM 591 O O . GLY A 1 87 ? -31.248 -23.454 45.021 1.00 76.62 87 GLY A O 1
ATOM 592 N N . GLY A 1 88 ? -31.859 -21.808 43.621 1.00 73.81 88 GLY A N 1
ATOM 593 C CA . GLY A 1 88 ? -32.390 -22.704 42.592 1.00 73.81 88 GLY A CA 1
ATOM 594 C C . GLY A 1 88 ? -31.274 -23.464 41.867 1.00 73.81 88 GLY A C 1
ATOM 595 O O . GLY A 1 88 ? -30.094 -23.316 42.178 1.00 73.81 88 GLY A O 1
ATOM 596 N N . THR A 1 89 ? -31.619 -24.262 40.855 1.00 72.81 89 THR A N 1
ATOM 597 C CA . THR A 1 89 ? -30.607 -24.894 39.995 1.00 72.81 89 THR A CA 1
ATOM 598 C C . THR A 1 89 ? -29.677 -23.825 39.414 1.00 72.81 89 THR A C 1
ATOM 600 O O . THR A 1 89 ? -30.114 -22.955 38.668 1.00 72.81 89 THR A O 1
ATOM 603 N N . GLY A 1 90 ? -28.401 -23.881 39.790 1.00 74.12 90 GLY A N 1
ATOM 604 C CA . GLY A 1 90 ? -27.370 -22.931 39.378 1.00 74.12 90 GLY A CA 1
ATOM 605 C C . GLY A 1 90 ? -27.186 -21.671 40.187 1.00 74.12 90 GLY A C 1
ATOM 606 O O . GLY A 1 90 ? -26.288 -20.894 39.878 1.00 74.12 90 GLY A O 1
ATOM 607 N N . VAL A 1 91 ? -27.928 -21.532 41.279 1.00 86.06 91 VAL A N 1
ATOM 608 C CA . VAL A 1 91 ? -27.651 -20.545 42.314 1.00 86.06 91 VAL A CA 1
ATOM 609 C C . VAL A 1 91 ? -27.204 -21.291 43.570 1.00 86.06 91 VAL A C 1
ATOM 611 O O . VAL A 1 91 ? -27.924 -22.135 44.094 1.00 86.06 91 VAL A O 1
ATOM 614 N N . THR A 1 92 ? -26.020 -20.983 44.076 1.00 83.00 92 THR A N 1
ATOM 615 C CA . THR A 1 92 ? -25.497 -21.498 45.341 1.00 83.00 92 THR A CA 1
ATOM 616 C C . THR A 1 92 ? -25.849 -20.521 46.458 1.00 83.00 92 THR A C 1
ATOM 618 O O . THR A 1 92 ? -25.560 -19.333 46.351 1.00 83.00 92 THR A O 1
ATOM 621 N N . SER A 1 93 ? -26.437 -21.020 47.546 1.00 85.50 93 SER A N 1
ATOM 622 C CA . SER A 1 93 ? -26.557 -20.287 48.814 1.00 85.50 93 SER A CA 1
ATOM 623 C C . SER A 1 93 ? -25.442 -20.762 49.746 1.00 85.50 93 SER A C 1
ATOM 625 O O . SER A 1 93 ? -25.343 -21.959 50.009 1.00 85.50 93 SER A O 1
ATOM 627 N N . THR A 1 94 ? -24.556 -19.869 50.196 1.00 69.56 94 THR A N 1
ATOM 628 C CA . THR A 1 94 ? -23.343 -20.253 50.957 1.00 69.56 94 THR A CA 1
ATOM 629 C C . THR A 1 94 ? -23.536 -20.313 52.477 1.00 69.56 94 THR A C 1
ATOM 631 O O . THR A 1 94 ? -22.579 -20.602 53.193 1.00 69.56 94 THR A O 1
ATOM 634 N N . ALA A 1 95 ? -24.731 -20.000 52.988 1.00 63.03 95 ALA A N 1
ATOM 635 C CA . ALA A 1 95 ? -25.053 -20.003 54.419 1.00 63.03 95 ALA A CA 1
ATOM 636 C C . ALA A 1 95 ? -26.061 -21.110 54.773 1.00 63.03 95 ALA A C 1
ATOM 638 O O . ALA A 1 95 ? -26.559 -21.815 53.893 1.00 63.03 95 ALA A O 1
ATOM 639 N N . ALA A 1 96 ? -26.369 -21.249 56.071 1.00 62.03 96 ALA A N 1
ATOM 640 C CA . ALA A 1 96 ? -27.487 -22.066 56.533 1.00 62.03 96 ALA A CA 1
ATOM 641 C C . ALA A 1 96 ? -28.754 -21.687 55.751 1.00 62.03 96 ALA A C 1
ATOM 643 O O . ALA A 1 96 ? -29.000 -20.515 55.459 1.00 62.03 96 ALA A O 1
ATOM 644 N N . THR A 1 97 ? -29.547 -22.688 55.376 1.00 63.34 97 THR A N 1
ATOM 645 C CA . THR A 1 97 ? -30.757 -22.487 54.572 1.00 63.34 97 THR A CA 1
ATOM 646 C C . THR A 1 97 ? -31.794 -21.626 55.288 1.00 63.34 97 THR A C 1
ATOM 648 O O . THR A 1 97 ? -32.675 -21.106 54.622 1.00 63.34 97 THR A O 1
ATOM 651 N N . SER A 1 98 ? -31.676 -21.456 56.604 1.00 66.75 98 SER A N 1
ATOM 652 C CA . SER A 1 98 ? -32.486 -20.606 57.474 1.00 66.75 98 SER A CA 1
ATOM 653 C C . SER A 1 98 ? -31.686 -20.236 58.737 1.00 66.75 98 SER A C 1
ATOM 655 O O . SER A 1 98 ? -30.629 -20.822 58.991 1.00 66.75 98 SER A O 1
ATOM 657 N N . GLY A 1 99 ? -32.169 -19.256 59.504 1.00 69.88 99 GLY A N 1
ATOM 658 C CA . GLY A 1 99 ? -31.643 -18.931 60.835 1.00 69.88 99 GLY A CA 1
ATOM 659 C C . GLY A 1 99 ? -31.331 -17.449 61.050 1.00 69.88 99 GLY A C 1
ATOM 660 O O . GLY A 1 99 ? -30.984 -16.711 60.128 1.00 69.88 99 GLY A O 1
ATOM 661 N N . GLU A 1 100 ? -31.456 -17.008 62.299 1.00 74.06 100 GLU A N 1
ATOM 662 C CA . GLU A 1 100 ? -31.119 -15.646 62.717 1.00 74.06 100 GLU A CA 1
ATOM 663 C C . GLU A 1 100 ? -29.599 -15.439 62.815 1.00 74.06 100 GLU A C 1
ATOM 665 O O . GLU A 1 100 ? -28.850 -16.340 63.188 1.00 74.06 100 GLU A O 1
ATOM 670 N N . GLY A 1 101 ? -29.126 -14.235 62.480 1.00 71.62 101 GLY A N 1
ATOM 671 C CA . GLY A 1 101 ? -27.719 -13.853 62.657 1.00 71.62 101 GLY A CA 1
ATOM 672 C C . GLY A 1 101 ? -26.738 -14.386 61.603 1.00 71.62 101 GLY A C 1
ATOM 673 O O . GLY A 1 101 ? -25.533 -14.197 61.763 1.00 71.62 101 GLY A O 1
ATOM 674 N N . THR A 1 102 ? -27.214 -15.015 60.521 1.00 74.06 102 THR A N 1
ATOM 675 C CA . THR A 1 102 ? -26.357 -15.449 59.403 1.00 74.06 102 THR A CA 1
ATOM 676 C C . THR A 1 102 ? -26.438 -14.491 58.211 1.00 74.06 102 THR A C 1
ATOM 678 O O . THR A 1 102 ? -27.507 -13.995 57.859 1.00 74.06 102 THR A O 1
ATOM 681 N N . THR A 1 103 ? -25.299 -14.219 57.567 1.00 74.94 103 THR A N 1
ATOM 682 C CA . THR A 1 103 ? -25.268 -13.477 56.298 1.00 74.94 103 THR A CA 1
ATOM 683 C C . THR A 1 103 ? -25.518 -14.449 55.153 1.00 74.94 103 THR A C 1
ATOM 685 O O . THR A 1 103 ? -24.648 -15.253 54.816 1.00 74.94 103 THR A O 1
ATOM 688 N N . HIS A 1 104 ? -26.688 -14.369 54.526 1.00 77.75 104 HIS A N 1
ATOM 689 C CA . HIS A 1 104 ? -26.979 -15.145 53.324 1.00 77.75 104 HIS A CA 1
ATOM 690 C C . HIS A 1 104 ? -26.268 -14.534 52.110 1.00 77.75 104 HIS A C 1
ATOM 692 O O . HIS A 1 104 ? -26.355 -13.328 51.877 1.00 77.75 104 HIS A O 1
ATOM 698 N N . SER A 1 105 ? -25.587 -15.362 51.316 1.00 81.56 105 SER A N 1
ATOM 699 C CA . SER A 1 105 ? -25.041 -14.957 50.018 1.00 81.56 105 SER A CA 1
ATOM 700 C C . SER A 1 105 ? -25.518 -15.921 48.937 1.00 81.56 105 SER A C 1
ATOM 702 O O . SER A 1 105 ? -25.578 -17.129 49.174 1.00 81.56 105 SER A O 1
ATOM 704 N N . LEU A 1 106 ? -25.888 -15.368 47.780 1.00 85.12 106 LEU A N 1
ATOM 705 C CA . LEU A 1 106 ? -26.284 -16.106 46.586 1.00 85.12 106 LEU A CA 1
ATOM 706 C C . LEU A 1 106 ? -25.207 -15.899 45.521 1.00 85.12 106 LEU A C 1
ATOM 708 O O . LEU A 1 106 ? -24.849 -14.761 45.221 1.00 85.12 106 LEU A O 1
ATOM 712 N N . SER A 1 107 ? -24.698 -16.981 44.944 1.00 86.06 107 SER A N 1
ATOM 713 C CA . SER A 1 107 ? -23.712 -16.944 43.862 1.00 86.06 107 SER A CA 1
ATOM 714 C C . SER A 1 107 ? -24.126 -17.857 42.716 1.00 86.06 107 SER A C 1
ATOM 716 O O . SER A 1 107 ? -24.887 -18.797 42.915 1.00 86.06 107 SER A O 1
ATOM 718 N N . ILE A 1 108 ? -23.638 -17.593 41.507 1.00 87.38 108 ILE A N 1
ATOM 719 C CA . ILE A 1 108 ? -23.838 -18.473 40.353 1.00 87.38 108 ILE A CA 1
ATOM 720 C C . ILE A 1 108 ? -22.462 -18.961 39.919 1.00 87.38 108 ILE A C 1
ATOM 722 O O . ILE A 1 108 ? -21.662 -18.193 39.398 1.00 87.38 108 ILE A O 1
ATOM 726 N N . GLY A 1 109 ? -22.165 -20.225 40.221 1.00 81.69 109 GLY A N 1
ATOM 727 C CA . GLY A 1 109 ? -20.856 -20.843 39.972 1.00 81.69 109 GLY A CA 1
ATOM 728 C C . GLY A 1 109 ? -20.821 -21.764 38.754 1.00 81.69 109 GLY A C 1
ATOM 729 O O . GLY A 1 109 ? -19.905 -22.570 38.633 1.00 81.69 109 GLY A O 1
ATOM 730 N N . GLN A 1 110 ? -21.841 -21.704 37.903 1.00 80.62 110 GLN A N 1
ATOM 731 C CA . GLN A 1 110 ? -22.018 -22.583 36.751 1.00 80.62 110 GLN A CA 1
ATOM 732 C C . GLN A 1 110 ? -22.542 -21.805 35.548 1.00 80.62 110 GLN A C 1
ATOM 734 O O . GLN A 1 110 ? -22.969 -20.658 35.691 1.00 80.62 110 GLN A O 1
ATOM 739 N N . ASP A 1 111 ? -22.550 -22.456 34.386 1.00 81.56 111 ASP A N 1
ATOM 740 C CA . ASP A 1 111 ? -23.095 -21.892 33.156 1.00 81.56 111 ASP A CA 1
ATOM 741 C C . ASP A 1 111 ? -24.548 -21.447 33.359 1.00 81.56 111 ASP A C 1
ATOM 743 O O . ASP A 1 111 ? -25.407 -22.206 33.825 1.00 81.56 111 ASP A O 1
ATOM 747 N N . VAL A 1 112 ? -24.823 -20.196 32.995 1.00 82.44 112 VAL A N 1
ATOM 748 C CA . VAL A 1 112 ? -26.163 -19.612 33.041 1.00 82.44 112 VAL A CA 1
ATOM 749 C C . VAL A 1 112 ? -26.798 -19.764 31.669 1.00 82.44 112 VAL A C 1
ATOM 751 O O . VAL A 1 112 ? -26.348 -19.159 30.701 1.00 82.44 112 VAL A O 1
ATOM 754 N N . SER A 1 113 ? -27.868 -20.553 31.583 1.00 81.06 113 SER A N 1
ATOM 755 C CA . SER A 1 113 ? -28.728 -20.577 30.400 1.00 81.06 113 SER A CA 1
ATOM 756 C C . SER A 1 113 ? -29.901 -19.627 30.618 1.00 81.06 113 SER A C 1
ATOM 758 O O . SER A 1 113 ? -30.663 -19.784 31.573 1.00 81.06 113 SER A O 1
ATOM 760 N N . THR A 1 114 ? -30.051 -18.640 29.739 1.00 83.12 114 THR A N 1
ATOM 761 C CA . THR A 1 114 ? -31.219 -17.757 29.694 1.00 83.12 114 THR A CA 1
ATOM 762 C C . THR A 1 114 ? -32.006 -18.014 28.412 1.00 83.12 114 THR A C 1
ATOM 764 O O . THR A 1 114 ? -31.445 -18.344 27.372 1.00 83.12 114 THR A O 1
ATOM 767 N N . SER A 1 115 ? -33.331 -17.878 28.472 1.00 85.69 115 SER A N 1
ATOM 768 C CA . SER A 1 115 ? -34.205 -17.978 27.291 1.00 85.69 115 SER A CA 1
ATOM 769 C C . SER A 1 115 ? -34.381 -16.645 26.553 1.00 85.69 115 SER A C 1
ATOM 771 O O . SER A 1 115 ? -35.067 -16.595 25.537 1.00 85.69 115 SER A O 1
ATOM 773 N N . ALA A 1 116 ? -33.823 -15.566 27.100 1.00 87.44 116 ALA A N 1
ATOM 774 C CA . ALA A 1 116 ? -33.859 -14.213 26.563 1.00 87.44 116 ALA A CA 1
ATOM 775 C C . ALA A 1 116 ? -32.460 -13.590 26.635 1.00 87.44 116 ALA A C 1
ATOM 777 O O . ALA A 1 116 ? -31.611 -14.051 27.408 1.00 87.44 116 ALA A O 1
ATOM 778 N N . ASP A 1 117 ? -32.260 -12.527 25.859 1.00 86.44 117 ASP A N 1
ATOM 779 C CA . ASP A 1 117 ? -31.018 -11.764 25.851 1.00 86.44 117 ASP A CA 1
ATOM 780 C C . ASP A 1 117 ? -30.767 -11.118 27.217 1.00 86.44 117 ASP A C 1
ATOM 782 O O . ASP A 1 117 ? -31.676 -10.582 27.859 1.00 86.44 117 ASP A O 1
ATOM 786 N N . VAL A 1 118 ? -29.513 -11.164 27.660 1.00 87.38 118 VAL A N 1
ATOM 787 C CA . VAL A 1 118 ? -29.073 -10.536 28.907 1.00 87.38 118 VAL A CA 1
ATOM 788 C C . VAL A 1 118 ? -28.382 -9.224 28.572 1.00 87.38 118 VAL A C 1
ATOM 790 O O . VAL A 1 118 ? -27.465 -9.185 27.756 1.00 87.38 118 VAL A O 1
ATOM 793 N N . THR A 1 119 ? -28.798 -8.141 29.221 1.00 90.00 119 THR A N 1
ATOM 794 C CA . THR A 1 119 ? -28.087 -6.863 29.158 1.00 90.00 119 THR A CA 1
ATOM 795 C C . THR A 1 119 ? -27.204 -6.723 30.389 1.00 90.00 119 THR A C 1
ATOM 797 O O . THR A 1 119 ? -27.702 -6.674 31.513 1.00 90.00 119 THR A O 1
ATOM 800 N N . PHE A 1 120 ? -25.896 -6.635 30.174 1.00 89.94 120 PHE A N 1
ATOM 801 C CA . PHE A 1 120 ? -24.931 -6.293 31.213 1.00 89.94 120 PHE A CA 1
ATOM 802 C C . PHE A 1 120 ? -24.588 -4.807 31.112 1.00 89.94 120 PHE A C 1
ATOM 804 O O . PHE A 1 120 ? -24.428 -4.285 30.012 1.00 89.94 120 PHE A O 1
ATOM 811 N N . ALA A 1 121 ? -24.478 -4.119 32.250 1.00 92.06 121 ALA A N 1
ATOM 812 C CA . ALA A 1 121 ? -23.990 -2.739 32.268 1.00 92.06 121 ALA A CA 1
ATOM 813 C C . ALA A 1 121 ? -22.487 -2.665 31.949 1.00 92.06 121 ALA A C 1
ATOM 815 O O . ALA A 1 121 ? -22.040 -1.717 31.311 1.00 92.06 121 ALA A O 1
ATOM 816 N N . ASP A 1 122 ? -21.734 -3.675 32.390 1.00 94.31 122 ASP A N 1
ATOM 817 C CA . ASP A 1 122 ? -20.316 -3.873 32.109 1.00 94.31 122 ASP A CA 1
ATOM 818 C C . ASP A 1 122 ? -20.001 -5.378 32.116 1.00 94.31 122 ASP A C 1
ATOM 820 O O . ASP A 1 122 ? -20.670 -6.154 32.806 1.00 94.31 122 ASP A O 1
ATOM 824 N N . ILE A 1 123 ? -18.994 -5.788 31.348 1.00 94.00 123 ILE A N 1
ATOM 825 C CA . ILE A 1 123 ? -18.514 -7.170 31.265 1.00 94.00 123 ILE A CA 1
ATOM 826 C C . ILE A 1 123 ? -17.015 -7.167 31.571 1.00 94.00 123 ILE A C 1
ATOM 828 O O . ILE A 1 123 ? -16.184 -6.944 30.694 1.00 94.00 123 ILE A O 1
ATOM 832 N N . ALA A 1 124 ? -16.664 -7.470 32.819 1.00 94.00 124 ALA A N 1
ATOM 833 C CA . ALA A 1 124 ? -15.283 -7.680 33.241 1.00 94.00 124 ALA A CA 1
ATOM 834 C C . ALA A 1 124 ? -14.963 -9.184 33.245 1.00 94.00 124 ALA A C 1
ATOM 836 O O . ALA A 1 124 ? -15.229 -9.882 34.224 1.00 94.00 124 ALA A O 1
ATOM 837 N N . ALA A 1 125 ? -14.409 -9.692 32.144 1.00 91.88 125 ALA A N 1
ATOM 838 C CA . ALA A 1 125 ? -14.000 -11.089 31.997 1.00 91.88 125 ALA A CA 1
ATOM 839 C C . ALA A 1 125 ? -12.501 -11.188 31.683 1.00 91.88 125 ALA A C 1
ATOM 841 O O . ALA A 1 125 ? -11.959 -10.337 30.982 1.00 91.88 125 ALA A O 1
ATOM 842 N N . THR A 1 126 ? -11.829 -12.226 32.191 1.00 93.06 126 THR A N 1
ATOM 843 C CA . THR A 1 126 ? -10.441 -12.531 31.797 1.00 93.06 126 THR A CA 1
ATOM 844 C C . THR A 1 126 ? -10.386 -13.009 30.351 1.00 93.06 126 THR A C 1
ATOM 846 O O . THR A 1 126 ? -9.588 -12.497 29.575 1.00 93.06 126 THR A O 1
ATOM 849 N N . ASP A 1 127 ? -11.290 -13.925 29.996 1.00 93.75 127 ASP A N 1
ATOM 850 C CA . ASP A 1 127 ? -11.479 -14.433 28.643 1.00 93.75 127 ASP A CA 1
ATOM 851 C C . ASP A 1 127 ? -12.949 -14.271 28.246 1.00 93.75 127 ASP A C 1
ATOM 853 O O . ASP A 1 127 ? -13.854 -14.574 29.028 1.00 93.75 127 ASP A O 1
ATOM 857 N N . LEU A 1 128 ? -13.193 -13.822 27.016 1.00 93.69 128 LEU A N 1
ATOM 858 C CA . LEU A 1 128 ? -14.523 -13.753 26.422 1.00 93.69 128 LEU A CA 1
ATOM 859 C C . LEU A 1 128 ? -14.530 -14.584 25.141 1.00 93.69 128 LEU A C 1
ATOM 861 O O . LEU A 1 128 ? -13.791 -14.299 24.204 1.00 93.69 128 LEU A O 1
ATOM 865 N N . THR A 1 129 ? -15.390 -15.598 25.089 1.00 94.06 129 THR A N 1
ATOM 866 C CA . THR A 1 129 ? -15.670 -16.346 23.859 1.00 94.06 129 THR A CA 1
ATOM 867 C C . THR A 1 129 ? -17.063 -15.981 23.371 1.00 94.06 129 THR A C 1
ATOM 869 O O . THR A 1 129 ? -18.044 -16.217 24.072 1.00 94.06 129 THR A O 1
ATOM 872 N N . LEU A 1 130 ? -17.156 -15.431 22.161 1.00 94.56 130 LEU A N 1
ATOM 873 C CA . LEU A 1 130 ? -18.420 -15.143 21.492 1.00 94.56 130 LEU A CA 1
ATOM 874 C C . LEU A 1 130 ? -18.584 -16.107 20.316 1.00 94.56 130 LEU A C 1
ATOM 876 O O . LEU A 1 130 ? -17.812 -16.068 19.365 1.00 94.56 130 LEU A O 1
ATOM 880 N N . SER A 1 131 ? -19.573 -16.993 20.395 1.00 93.25 131 SER A N 1
ATOM 881 C CA . SER A 1 131 ? -19.862 -17.970 19.335 1.00 93.25 131 SER A CA 1
ATOM 882 C C . SER A 1 131 ? -20.689 -17.393 18.183 1.00 93.25 131 SER A C 1
ATOM 884 O O . SER A 1 131 ? -20.760 -18.001 17.117 1.00 93.25 131 SER A O 1
ATOM 886 N N . GLY A 1 132 ? -21.345 -16.255 18.418 1.00 93.81 132 GLY A N 1
ATOM 887 C CA . GLY A 1 132 ? -22.159 -15.545 17.440 1.00 93.81 132 GLY A CA 1
ATOM 888 C C . GLY A 1 132 ? -21.473 -14.302 16.880 1.00 93.81 132 GLY A C 1
ATOM 889 O O . GLY A 1 132 ? -20.259 -14.131 16.963 1.00 93.81 132 GLY A O 1
ATOM 890 N N . ASN A 1 133 ? -22.289 -13.410 16.325 1.00 95.62 133 ASN A N 1
ATOM 891 C CA . ASN A 1 133 ? -21.817 -12.146 15.775 1.00 95.62 133 ASN A CA 1
ATOM 892 C C . ASN A 1 133 ? -21.569 -11.128 16.889 1.00 95.62 133 ASN A C 1
ATOM 894 O O . ASN A 1 133 ? -22.362 -11.018 17.825 1.00 95.62 133 ASN A O 1
ATOM 898 N N . LEU A 1 134 ? -20.520 -10.325 16.729 1.00 95.00 134 LEU A N 1
ATOM 899 C CA . LEU A 1 134 ? -20.334 -9.098 17.493 1.00 95.00 134 LEU A CA 1
ATOM 900 C C . LEU A 1 134 ? -20.938 -7.928 16.710 1.00 95.00 134 LEU A C 1
ATOM 902 O O . LEU A 1 134 ? -20.630 -7.728 15.539 1.00 95.00 134 LEU A O 1
ATOM 906 N N . THR A 1 135 ? -21.783 -7.133 17.356 1.00 94.31 135 THR A N 1
ATOM 907 C CA . THR A 1 135 ? -22.230 -5.833 16.841 1.00 94.31 135 THR A CA 1
ATOM 908 C C . THR A 1 135 ? -21.933 -4.786 17.901 1.00 94.31 135 THR A C 1
ATOM 910 O O . THR A 1 135 ? -22.322 -4.950 19.055 1.00 94.31 135 THR A O 1
ATOM 913 N N . VAL A 1 136 ? -21.217 -3.727 17.521 1.00 95.50 136 VAL A N 1
ATOM 914 C CA . VAL A 1 136 ? -20.834 -2.634 18.420 1.00 95.50 136 VAL A CA 1
ATOM 915 C C . VAL A 1 136 ? -21.520 -1.360 17.945 1.00 95.50 136 VAL A C 1
ATOM 917 O O . VAL A 1 136 ? -21.203 -0.841 16.883 1.00 95.50 136 VAL A O 1
ATOM 920 N N . ASN A 1 137 ? -22.461 -0.849 18.738 1.00 91.94 137 ASN A N 1
ATOM 921 C CA . ASN A 1 137 ? -23.188 0.394 18.442 1.00 91.94 137 ASN A CA 1
ATOM 922 C C . ASN A 1 137 ? -22.476 1.647 18.987 1.00 91.94 137 ASN A C 1
ATOM 924 O O . ASN A 1 137 ? -22.967 2.761 18.813 1.00 91.94 137 ASN A O 1
ATOM 928 N N . GLY A 1 138 ? -21.355 1.467 19.693 1.00 92.81 138 GLY A N 1
ATOM 929 C CA . GLY A 1 138 ? -20.494 2.560 20.136 1.00 92.81 138 GLY A CA 1
ATOM 930 C C . GLY A 1 138 ? -19.685 3.162 18.985 1.00 92.81 138 GLY A C 1
ATOM 931 O O . GLY A 1 138 ? -19.599 2.598 17.900 1.00 92.81 138 GLY A O 1
ATOM 932 N N . THR A 1 139 ? -19.049 4.304 19.235 1.00 90.56 139 THR A N 1
ATOM 933 C CA . THR A 1 139 ? -18.227 5.010 18.235 1.00 90.56 139 THR A CA 1
ATOM 934 C C . THR A 1 139 ? -16.813 4.445 18.094 1.00 90.56 139 THR A C 1
ATOM 936 O O . THR A 1 139 ? -16.063 4.883 17.227 1.00 90.56 139 THR A O 1
ATOM 939 N N . THR A 1 140 ? -16.399 3.525 18.970 1.00 92.62 140 THR A N 1
ATOM 940 C CA . THR A 1 140 ? -15.019 3.028 19.032 1.00 92.62 140 THR A CA 1
ATOM 941 C C . THR A 1 140 ? -14.988 1.567 19.457 1.00 92.62 140 THR A C 1
ATOM 943 O O . THR A 1 140 ? -15.685 1.170 20.388 1.00 92.62 140 THR A O 1
ATOM 946 N N . THR A 1 141 ? -14.133 0.786 18.801 1.00 94.94 141 THR A N 1
ATOM 947 C CA . THR A 1 141 ? -13.720 -0.550 19.239 1.00 94.94 141 THR A CA 1
ATOM 948 C C . THR A 1 141 ? -12.207 -0.530 19.417 1.00 94.94 141 THR A C 1
ATOM 950 O O . THR A 1 141 ? -11.485 -0.263 18.460 1.00 94.94 141 THR A O 1
ATOM 953 N N . THR A 1 142 ? -11.719 -0.805 20.627 1.00 94.50 142 THR A N 1
ATOM 954 C CA . THR A 1 142 ? -10.279 -0.834 20.925 1.00 94.50 142 THR A CA 1
ATOM 955 C C . THR A 1 142 ? -9.820 -2.274 21.114 1.00 94.50 142 THR A C 1
ATOM 957 O O . THR A 1 142 ? -10.216 -2.928 22.075 1.00 94.50 142 THR A O 1
ATOM 960 N N . ALA A 1 143 ? -8.947 -2.757 20.230 1.00 94.69 143 ALA A N 1
ATOM 961 C CA . ALA A 1 143 ? -8.336 -4.081 20.327 1.00 94.69 143 ALA A CA 1
ATOM 962 C C . ALA A 1 143 ? -6.872 -3.967 20.785 1.00 94.69 143 ALA A C 1
ATOM 964 O O . ALA A 1 143 ? -5.951 -3.958 19.973 1.00 94.69 143 ALA A O 1
ATOM 965 N N . ALA A 1 144 ? -6.648 -3.883 22.099 1.00 93.88 144 ALA A N 1
ATOM 966 C CA . ALA A 1 144 ? -5.310 -3.814 22.695 1.00 93.88 144 ALA A CA 1
ATOM 967 C C . ALA A 1 144 ? -4.681 -5.213 22.851 1.00 93.88 144 ALA A C 1
ATOM 969 O O . ALA A 1 144 ? -4.394 -5.665 23.958 1.00 93.88 144 ALA A O 1
ATOM 970 N N . SER A 1 145 ? -4.509 -5.921 21.735 1.00 94.69 145 SER A N 1
ATOM 971 C CA . SER A 1 145 ? -3.915 -7.261 21.697 1.00 94.69 145 SER A CA 1
ATOM 972 C C . SER A 1 145 ? -2.516 -7.231 21.076 1.00 94.69 145 SER A C 1
ATOM 974 O O . SER A 1 145 ? -2.180 -6.324 20.318 1.00 94.69 145 SER A O 1
ATOM 976 N N . THR A 1 146 ? -1.675 -8.225 21.383 1.00 96.38 146 THR A N 1
ATOM 977 C CA . THR A 1 146 ? -0.381 -8.383 20.693 1.00 96.38 146 THR A CA 1
ATOM 978 C C . THR A 1 146 ? -0.570 -8.782 19.230 1.00 96.38 146 THR A C 1
ATOM 980 O O . THR A 1 146 ? 0.216 -8.371 18.386 1.00 96.38 146 THR A O 1
ATOM 983 N N . ASN A 1 147 ? -1.602 -9.580 18.933 1.00 95.38 147 ASN A N 1
ATOM 984 C CA . ASN A 1 147 ? -1.912 -10.060 17.591 1.00 95.38 147 ASN A CA 1
ATOM 985 C C . ASN A 1 147 ? -3.428 -10.074 17.379 1.00 95.38 147 ASN A C 1
ATOM 987 O O . ASN A 1 147 ? -4.156 -10.617 18.210 1.00 95.38 147 ASN A O 1
ATOM 991 N N . THR A 1 148 ? -3.866 -9.608 16.213 1.00 96.44 148 THR A N 1
ATOM 992 C CA . THR A 1 148 ? -5.244 -9.755 15.735 1.00 96.44 148 THR A CA 1
ATOM 993 C C . THR A 1 148 ? -5.231 -10.653 14.503 1.00 96.44 148 THR A C 1
ATOM 995 O O . THR A 1 148 ? -4.532 -10.363 13.535 1.00 96.44 148 THR A O 1
ATOM 998 N N . VAL A 1 149 ? -5.995 -11.747 14.529 1.00 96.88 149 VAL A N 1
ATOM 999 C CA . VAL A 1 149 ? -6.184 -12.624 13.365 1.00 96.88 149 VAL A CA 1
ATOM 1000 C C . VAL A 1 149 ? -7.553 -12.334 12.767 1.00 96.88 149 VAL A C 1
ATOM 1002 O O . VAL A 1 149 ? -8.569 -12.554 13.420 1.00 96.88 149 VAL A O 1
ATOM 1005 N N . ILE A 1 150 ? -7.570 -11.856 11.524 1.00 96.75 150 ILE A N 1
ATOM 1006 C CA . ILE A 1 150 ? -8.785 -11.633 10.738 1.00 96.75 150 ILE A CA 1
ATOM 1007 C C . ILE A 1 150 ? -8.792 -12.680 9.632 1.00 96.75 150 ILE A C 1
ATOM 1009 O O . ILE A 1 150 ? -7.898 -12.712 8.788 1.00 96.75 150 ILE A O 1
ATOM 1013 N N . THR A 1 151 ? -9.774 -13.574 9.665 1.00 97.50 151 THR A N 1
ATOM 1014 C CA . THR A 1 151 ? -9.941 -14.615 8.641 1.00 97.50 151 THR A CA 1
ATOM 1015 C C . THR A 1 151 ? -10.663 -14.109 7.400 1.00 97.50 151 THR A C 1
ATOM 1017 O O . THR A 1 151 ? -10.682 -14.793 6.375 1.00 97.50 151 THR A O 1
ATOM 1020 N N . ASP A 1 152 ? -11.271 -12.928 7.491 1.00 96.62 152 ASP A N 1
ATOM 1021 C CA . ASP A 1 152 ? -11.949 -12.299 6.373 1.00 96.62 152 ASP A CA 1
ATOM 1022 C C . ASP A 1 152 ? -10.953 -11.923 5.280 1.00 96.62 152 ASP A C 1
ATOM 1024 O O . ASP A 1 152 ? -9.842 -11.457 5.525 1.00 96.62 152 ASP A O 1
ATOM 1028 N N . ARG A 1 153 ? -11.371 -12.133 4.033 1.00 97.06 153 ARG A N 1
ATOM 1029 C CA . ARG A 1 153 ? -10.563 -11.779 2.859 1.00 97.06 153 ARG A CA 1
ATOM 1030 C C . ARG A 1 153 ? -10.608 -10.288 2.545 1.00 97.06 153 ARG A C 1
ATOM 1032 O O . ARG A 1 153 ? -9.766 -9.813 1.792 1.00 97.06 153 ARG A O 1
ATOM 1039 N N . LEU A 1 154 ? -11.625 -9.597 3.050 1.00 96.94 154 LEU A N 1
ATOM 1040 C CA . LEU A 1 154 ? -11.886 -8.186 2.818 1.00 96.94 154 LEU A CA 1
ATOM 1041 C C . LEU A 1 154 ? -12.107 -7.506 4.163 1.00 96.94 154 LEU A C 1
ATOM 1043 O O . LEU A 1 154 ? -12.772 -8.059 5.035 1.00 96.94 154 LEU A O 1
ATOM 1047 N N . ILE A 1 155 ? -11.575 -6.297 4.284 1.00 96.31 155 ILE A N 1
ATOM 1048 C CA . ILE A 1 155 ? -11.875 -5.370 5.370 1.00 96.31 155 ILE A CA 1
ATOM 1049 C C . ILE A 1 155 ? -12.566 -4.184 4.708 1.00 96.31 155 ILE A C 1
ATOM 1051 O O . ILE A 1 155 ? -11.965 -3.503 3.880 1.00 96.31 155 ILE A O 1
ATOM 1055 N N . GLU A 1 156 ? -13.842 -3.982 5.021 1.00 95.88 156 GLU A N 1
ATOM 1056 C CA . GLU A 1 156 ? -14.624 -2.877 4.475 1.00 95.88 156 GLU A CA 1
ATOM 1057 C C . GLU A 1 156 ? -14.444 -1.634 5.352 1.00 95.88 156 GLU A C 1
ATOM 1059 O O . GLU A 1 156 ? -14.708 -1.662 6.555 1.00 95.88 156 GLU A O 1
ATOM 1064 N N . LEU A 1 157 ? -13.987 -0.542 4.742 1.00 94.62 157 LEU A N 1
ATOM 1065 C CA . LEU A 1 157 ? -13.827 0.762 5.379 1.00 94.62 157 LEU A CA 1
ATOM 1066 C C . LEU A 1 157 ? -14.846 1.739 4.779 1.00 94.62 157 LEU A C 1
ATOM 1068 O O . LEU A 1 157 ? -15.217 1.612 3.616 1.00 94.62 157 LEU A O 1
ATOM 1072 N N . GLY A 1 158 ? -15.324 2.701 5.574 1.00 92.25 158 GLY A N 1
ATOM 1073 C CA . GLY A 1 158 ? -16.260 3.732 5.100 1.00 92.25 158 GLY A CA 1
ATOM 1074 C C . GLY A 1 158 ? -17.694 3.254 4.824 1.00 92.25 158 GLY A C 1
ATOM 1075 O O . GLY A 1 158 ? -18.474 4.002 4.227 1.00 92.25 158 GLY A O 1
ATOM 1076 N N . ASN A 1 159 ? -18.071 2.042 5.255 1.00 93.81 159 ASN A N 1
ATOM 1077 C CA . ASN A 1 159 ? -19.424 1.514 5.060 1.00 93.81 159 ASN A CA 1
ATOM 1078 C C . ASN A 1 159 ? -20.492 2.467 5.631 1.00 93.81 159 ASN A C 1
ATOM 1080 O O . ASN A 1 159 ? -20.355 2.993 6.736 1.00 93.81 159 ASN A O 1
ATOM 1084 N N . GLY A 1 160 ? -21.573 2.673 4.879 1.00 91.75 160 GLY A N 1
ATOM 1085 C CA . GLY A 1 160 ? -22.670 3.568 5.249 1.00 91.75 160 GLY A CA 1
ATOM 1086 C C . GLY A 1 160 ? -22.454 5.045 4.900 1.00 91.75 160 GLY A C 1
ATOM 1087 O O . GLY A 1 160 ? -23.349 5.849 5.160 1.00 91.75 160 GLY A O 1
ATOM 1088 N N . THR A 1 161 ? -21.322 5.415 4.290 1.00 92.75 161 THR A N 1
ATOM 1089 C CA . THR A 1 161 ? -21.119 6.771 3.751 1.00 92.75 161 THR A CA 1
ATOM 1090 C C . THR A 1 161 ? -22.165 7.081 2.672 1.00 92.75 161 THR A C 1
ATOM 1092 O O . THR A 1 161 ? -22.443 6.256 1.803 1.00 92.75 161 THR A O 1
ATOM 1095 N N . SER A 1 162 ? -22.763 8.276 2.722 1.00 92.25 162 SER A N 1
ATOM 1096 C CA . SER A 1 162 ? -23.777 8.742 1.764 1.00 92.25 162 SER A CA 1
ATOM 1097 C C . SER A 1 162 ? -23.459 10.151 1.267 1.00 92.25 162 SER A C 1
ATOM 1099 O O . SER A 1 162 ? -23.029 10.983 2.063 1.00 92.25 162 SER A O 1
ATOM 1101 N N . GLY A 1 163 ? -23.751 10.448 -0.002 1.00 92.88 163 GLY A N 1
ATOM 1102 C CA . GLY A 1 163 ? -23.366 11.714 -0.642 1.00 92.88 163 GLY A CA 1
ATOM 1103 C C . GLY A 1 163 ? -21.974 11.635 -1.276 1.00 92.88 163 GLY A C 1
ATOM 1104 O O . GLY A 1 163 ? -21.498 10.538 -1.556 1.00 92.88 163 GLY A O 1
ATOM 1105 N N . THR A 1 164 ? -21.348 12.786 -1.531 1.00 90.69 164 THR A N 1
ATOM 1106 C CA . THR A 1 164 ? -19.938 12.847 -1.951 1.00 90.69 164 THR A CA 1
ATOM 1107 C C . THR A 1 164 ? -19.064 12.572 -0.726 1.00 90.69 164 THR A C 1
ATOM 1109 O O . THR A 1 164 ? -19.233 13.289 0.269 1.00 90.69 164 THR A O 1
ATOM 1112 N N . PRO A 1 165 ? -18.191 11.551 -0.740 1.00 93.19 165 PRO A N 1
ATOM 1113 C CA . PRO A 1 165 ? -17.246 11.357 0.350 1.00 93.19 165 PRO A CA 1
ATOM 1114 C C . PRO A 1 165 ? -16.301 12.567 0.446 1.00 93.19 165 PRO A C 1
ATOM 1116 O O . PRO A 1 165 ? -16.144 13.336 -0.498 1.00 93.19 165 PRO A O 1
ATOM 1119 N N . ALA A 1 166 ? -15.779 12.816 1.644 1.00 90.81 166 ALA A N 1
ATOM 1120 C CA . ALA A 1 166 ? -15.013 14.032 1.942 1.00 90.81 166 ALA A CA 1
ATOM 1121 C C . ALA A 1 166 ? -13.874 13.791 2.939 1.00 90.81 166 ALA A C 1
ATOM 1123 O O . ALA A 1 166 ? -13.335 14.743 3.485 1.00 90.81 166 ALA A O 1
ATOM 1124 N N . ASN A 1 167 ? -13.605 12.527 3.269 1.00 94.44 167 ASN A N 1
ATOM 1125 C CA . ASN A 1 167 ? -12.583 12.150 4.229 1.00 94.44 167 ASN A CA 1
ATOM 1126 C C . ASN A 1 167 ? -11.760 11.024 3.622 1.00 94.44 167 ASN A C 1
ATOM 1128 O O . ASN A 1 167 ? -12.329 10.101 3.032 1.00 94.44 167 ASN A O 1
ATOM 1132 N N . ASP A 1 168 ? -10.467 11.035 3.905 1.00 96.50 168 ASP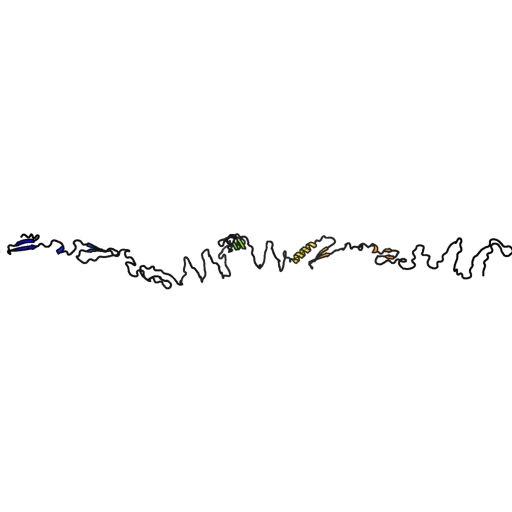 A N 1
ATOM 1133 C CA . ASP A 1 168 ? -9.585 9.937 3.546 1.00 96.50 168 ASP A CA 1
ATOM 1134 C C . ASP A 1 168 ? -9.958 8.656 4.297 1.00 96.50 168 ASP A C 1
ATOM 1136 O O . ASP A 1 168 ? -10.487 8.671 5.418 1.00 96.50 168 ASP A O 1
ATOM 1140 N N . MET A 1 169 ? -9.644 7.514 3.689 1.00 96.00 169 MET A N 1
ATOM 1141 C CA . MET A 1 169 ? -9.883 6.200 4.283 1.00 96.00 169 MET A CA 1
ATOM 1142 C C . MET A 1 169 ? -8.687 5.279 4.086 1.00 96.00 169 MET A C 1
ATOM 1144 O O . MET A 1 169 ? -8.124 5.188 2.999 1.00 96.00 169 MET A O 1
ATOM 1148 N N . GLY A 1 170 ? -8.304 4.541 5.125 1.00 96.75 170 GLY A N 1
ATOM 1149 C CA . GLY A 1 170 ? -7.179 3.622 5.018 1.00 96.75 170 GLY A CA 1
ATOM 1150 C C . GLY A 1 170 ? -6.676 3.105 6.352 1.00 96.75 170 GLY A C 1
ATOM 1151 O O . GLY A 1 170 ? -7.403 3.047 7.343 1.00 96.75 170 GLY A O 1
ATOM 1152 N N . LEU A 1 171 ? -5.408 2.713 6.350 1.00 97.31 171 LEU A N 1
ATOM 1153 C CA . LEU A 1 171 ? -4.691 2.187 7.501 1.00 97.31 171 LEU A CA 1
ATOM 1154 C C . LEU A 1 171 ? -3.643 3.197 7.960 1.00 97.31 171 LEU A C 1
ATOM 1156 O O . LEU A 1 171 ? -2.854 3.687 7.151 1.00 97.31 171 LEU A O 1
ATOM 1160 N N . VAL A 1 172 ? -3.606 3.451 9.267 1.00 97.44 172 VAL A N 1
ATOM 1161 C CA . VAL A 1 172 ? -2.568 4.258 9.916 1.00 97.44 172 VAL A CA 1
ATOM 1162 C C . VAL A 1 172 ? -1.652 3.345 10.723 1.00 97.44 172 VAL A C 1
ATOM 1164 O O . VAL A 1 172 ? -2.107 2.553 11.548 1.00 97.44 172 VAL A O 1
ATOM 1167 N N . PHE A 1 173 ? -0.350 3.478 10.501 1.00 97.12 173 PHE A N 1
ATOM 1168 C CA . PHE A 1 173 ? 0.692 2.773 11.234 1.00 97.12 173 PHE A CA 1
ATOM 1169 C C . PHE A 1 173 ? 1.408 3.770 12.144 1.00 97.12 173 PHE A C 1
ATOM 1171 O O . PHE A 1 173 ? 2.202 4.593 11.679 1.00 97.12 173 PHE A O 1
ATOM 1178 N N . GLU A 1 174 ? 1.123 3.681 13.441 1.00 96.12 174 GLU A N 1
ATOM 1179 C CA . GLU A 1 174 ? 1.740 4.514 14.474 1.00 96.12 174 GLU A CA 1
ATOM 1180 C C . GLU A 1 174 ? 3.217 4.142 14.673 1.00 96.12 174 GLU A C 1
ATOM 1182 O O . GLU A 1 174 ? 3.556 2.977 14.894 1.00 96.12 174 GLU A O 1
ATOM 1187 N N . ARG A 1 175 ? 4.115 5.128 14.625 1.00 96.50 175 ARG A N 1
ATOM 1188 C CA . ARG A 1 175 ? 5.576 4.942 14.668 1.00 96.50 175 ARG A CA 1
ATOM 1189 C C . ARG A 1 175 ? 6.244 5.665 15.839 1.00 96.50 175 ARG A C 1
ATOM 1191 O O . ARG A 1 175 ? 7.458 5.880 15.838 1.00 96.50 175 ARG A O 1
ATOM 1198 N N . GLY A 1 176 ? 5.473 6.003 16.870 1.00 94.31 176 GLY A N 1
ATOM 1199 C CA . GLY A 1 176 ? 5.969 6.659 18.078 1.00 94.31 176 GLY A CA 1
ATOM 1200 C C . GLY A 1 176 ? 6.139 8.164 17.882 1.00 94.31 176 GLY A C 1
ATOM 1201 O O . GLY A 1 176 ? 5.158 8.870 17.705 1.00 94.31 176 GLY A O 1
ATOM 1202 N N . SER A 1 177 ? 7.372 8.672 17.980 1.00 94.94 177 SER A N 1
ATOM 1203 C CA . SER A 1 177 ? 7.657 10.119 17.879 1.00 94.94 177 SER A CA 1
ATOM 1204 C C . SER A 1 177 ? 7.971 10.605 16.461 1.00 94.94 177 SER A C 1
ATOM 1206 O O . SER A 1 177 ? 8.179 11.799 16.266 1.00 94.94 177 SER A O 1
ATOM 1208 N N . SER A 1 178 ? 8.083 9.695 15.495 1.00 97.00 178 SER A N 1
ATOM 1209 C CA . SER A 1 178 ? 8.230 10.033 14.078 1.00 97.00 178 SER A CA 1
ATOM 1210 C C . SER A 1 178 ? 6.867 10.105 13.403 1.00 97.00 178 SER A C 1
ATOM 1212 O O . SER A 1 178 ? 5.895 9.573 13.930 1.00 97.00 178 SER A O 1
ATOM 1214 N N . ASP A 1 179 ? 6.830 10.686 12.207 1.00 97.81 179 ASP A N 1
ATOM 1215 C CA . ASP A 1 179 ? 5.633 10.669 11.374 1.00 97.81 179 ASP A CA 1
ATOM 1216 C C . ASP A 1 179 ? 5.141 9.232 11.127 1.00 97.81 179 ASP A C 1
ATOM 1218 O O . ASP A 1 179 ? 5.904 8.310 10.786 1.00 97.81 179 ASP A O 1
ATOM 1222 N N . ASN A 1 180 ? 3.836 9.069 11.305 1.00 98.00 180 ASN A N 1
ATOM 1223 C CA . ASN A 1 180 ? 3.090 7.844 11.086 1.00 98.00 180 ASN A CA 1
ATOM 1224 C C . ASN A 1 180 ? 2.934 7.583 9.591 1.00 98.00 180 ASN A C 1
ATOM 1226 O O . ASN A 1 180 ? 3.076 8.495 8.781 1.00 98.00 180 ASN A O 1
ATOM 1230 N N . VAL A 1 181 ? 2.668 6.332 9.214 1.00 98.12 181 VAL A N 1
ATOM 1231 C CA . VAL A 1 181 ? 2.441 5.960 7.808 1.00 98.12 181 VAL A CA 1
ATOM 1232 C C . VAL A 1 181 ? 0.949 5.811 7.565 1.00 98.12 181 VAL A C 1
ATOM 1234 O O . VAL A 1 181 ? 0.261 5.184 8.364 1.00 98.12 181 VAL A O 1
ATOM 1237 N N . PHE A 1 182 ? 0.469 6.352 6.455 1.00 97.88 182 PHE A N 1
ATOM 1238 C CA . PHE A 1 182 ? -0.869 6.135 5.933 1.00 97.88 182 PHE A CA 1
ATOM 1239 C C . PHE A 1 182 ? -0.773 5.326 4.645 1.00 97.88 182 PHE A C 1
ATOM 1241 O O . PHE A 1 182 ? 0.088 5.590 3.805 1.00 97.88 182 PHE A O 1
ATOM 1248 N N . ILE A 1 183 ? -1.650 4.337 4.511 1.00 97.81 183 ILE A N 1
ATOM 1249 C CA . ILE A 1 183 ? -1.903 3.619 3.263 1.00 97.81 183 ILE A CA 1
ATOM 1250 C C . ILE A 1 183 ? -3.405 3.676 3.044 1.00 97.81 183 ILE A C 1
ATOM 1252 O O . ILE A 1 183 ? -4.155 3.064 3.811 1.00 97.81 183 ILE A O 1
ATOM 1256 N N . GLY A 1 184 ? -3.851 4.391 2.020 1.00 97.19 184 GLY A N 1
ATOM 1257 C CA . GLY A 1 184 ? -5.279 4.575 1.821 1.00 97.19 184 GLY A CA 1
ATOM 1258 C C . GLY A 1 184 ? -5.644 5.430 0.626 1.00 97.19 184 GLY A C 1
ATOM 1259 O O . GLY A 1 184 ? -4.790 5.812 -0.167 1.00 97.19 184 GLY A O 1
ATOM 1260 N N . TRP A 1 185 ? -6.939 5.671 0.496 1.00 97.69 185 TRP A N 1
ATOM 1261 C CA . TRP A 1 185 ? -7.524 6.576 -0.478 1.00 97.69 185 TRP A CA 1
ATOM 1262 C C . TRP A 1 185 ? -7.482 8.003 0.072 1.00 97.69 185 TRP A C 1
ATOM 1264 O O . TRP A 1 185 ? -7.961 8.235 1.184 1.00 97.69 185 TRP A O 1
ATOM 1274 N N . ASP A 1 186 ? -6.885 8.908 -0.698 1.00 96.25 186 ASP A N 1
ATOM 1275 C CA . ASP A 1 186 ? -6.939 10.355 -0.498 1.00 96.25 186 ASP A CA 1
ATOM 1276 C C . ASP A 1 186 ? -8.107 10.903 -1.319 1.00 96.25 186 ASP A C 1
ATOM 1278 O O . ASP A 1 186 ? -8.071 10.880 -2.553 1.00 96.25 186 ASP A O 1
ATOM 1282 N N . GLU A 1 187 ? -9.152 11.356 -0.632 1.00 96.06 187 GLU A N 1
ATOM 1283 C CA . GLU A 1 187 ? -10.384 11.832 -1.265 1.00 96.06 187 GLU A CA 1
ATOM 1284 C C . GLU A 1 187 ? -10.182 13.201 -1.927 1.00 96.06 187 GLU A C 1
ATOM 1286 O O . GLU A 1 187 ? -10.830 13.525 -2.918 1.00 96.06 187 GLU A O 1
ATOM 1291 N N . SER A 1 188 ? -9.251 14.009 -1.419 1.00 94.31 188 SER A N 1
ATOM 1292 C CA . SER A 1 188 ? -8.960 15.329 -1.980 1.00 94.31 188 SER A CA 1
ATOM 1293 C C . SER A 1 188 ? -8.199 15.249 -3.309 1.00 94.31 188 SER A C 1
ATOM 1295 O O . SER A 1 188 ? -8.317 16.146 -4.152 1.00 94.31 188 SER A O 1
ATOM 1297 N N . ALA A 1 189 ? -7.429 14.174 -3.498 1.00 94.56 189 ALA A N 1
ATOM 1298 C CA . ALA A 1 189 ? -6.624 13.921 -4.688 1.00 94.56 189 ALA A CA 1
ATOM 1299 C C . ALA A 1 189 ? -7.186 12.816 -5.605 1.00 94.56 189 ALA A C 1
ATOM 1301 O O . ALA A 1 189 ? -6.637 12.616 -6.690 1.00 94.56 189 ALA A O 1
ATOM 1302 N N . ASP A 1 190 ? -8.255 12.121 -5.198 1.00 95.19 190 ASP A N 1
ATOM 1303 C CA . ASP A 1 190 ? -8.880 10.992 -5.906 1.00 95.19 190 ASP A CA 1
ATOM 1304 C C . ASP A 1 190 ? -7.894 9.854 -6.253 1.00 95.19 190 ASP A C 1
ATOM 1306 O O . ASP A 1 190 ? -7.933 9.264 -7.340 1.00 95.19 190 ASP A O 1
ATOM 1310 N N . VAL A 1 191 ? -6.969 9.539 -5.339 1.00 95.44 191 VAL A N 1
ATOM 1311 C CA . VAL A 1 191 ? -5.921 8.529 -5.566 1.00 95.44 191 VAL A CA 1
ATOM 1312 C C . VAL A 1 191 ? -5.642 7.674 -4.337 1.00 95.44 191 VAL A C 1
ATOM 1314 O O . VAL A 1 191 ? -5.758 8.104 -3.194 1.00 95.44 191 VAL A O 1
ATOM 1317 N N . VAL A 1 192 ? -5.178 6.446 -4.572 1.00 97.31 192 VAL A N 1
ATOM 1318 C CA . VAL A 1 192 ? -4.530 5.657 -3.518 1.00 97.31 192 VAL A CA 1
ATOM 1319 C C . VAL A 1 192 ? -3.129 6.213 -3.280 1.00 97.31 192 VAL A C 1
ATOM 1321 O O . VAL A 1 192 ? -2.338 6.330 -4.216 1.00 97.31 192 VAL A O 1
ATOM 1324 N N . THR A 1 193 ? -2.803 6.493 -2.024 1.00 96.88 193 THR A N 1
ATOM 1325 C CA . THR A 1 193 ? -1.520 7.051 -1.601 1.00 96.88 193 THR A CA 1
ATOM 1326 C C . THR A 1 193 ? -0.880 6.218 -0.493 1.00 96.88 193 THR A C 1
ATOM 1328 O O . THR A 1 193 ? -1.544 5.545 0.304 1.00 96.88 193 THR A O 1
ATOM 1331 N N . ILE A 1 194 ? 0.449 6.276 -0.450 1.00 97.81 194 ILE A N 1
ATOM 1332 C CA . ILE A 1 194 ? 1.254 5.850 0.690 1.00 97.81 194 ILE A CA 1
ATOM 1333 C C . ILE A 1 194 ? 2.049 7.073 1.113 1.00 97.81 194 ILE A C 1
ATOM 1335 O O . ILE A 1 194 ? 2.824 7.617 0.325 1.00 97.81 194 ILE A O 1
ATOM 1339 N N . GLY A 1 195 ? 1.872 7.510 2.352 1.00 97.56 195 GLY A N 1
ATOM 1340 C CA . GLY A 1 195 ? 2.471 8.751 2.818 1.00 97.56 195 GLY A CA 1
ATOM 1341 C C . GLY A 1 195 ? 2.811 8.745 4.293 1.00 97.56 195 GLY A C 1
ATOM 1342 O O . GLY A 1 195 ? 2.395 7.863 5.044 1.00 97.56 195 GLY A O 1
ATOM 1343 N N . THR A 1 196 ? 3.579 9.745 4.710 1.00 97.88 196 THR A N 1
ATOM 1344 C CA . THR A 1 196 ? 3.896 9.994 6.116 1.00 97.88 196 THR A CA 1
ATOM 1345 C C . THR A 1 196 ? 3.345 11.327 6.593 1.00 97.88 196 THR A C 1
ATOM 1347 O O . THR A 1 196 ? 3.358 12.305 5.845 1.00 97.88 196 THR A O 1
ATOM 1350 N N . GLY A 1 197 ? 2.901 11.385 7.846 1.00 97.38 197 GLY A N 1
ATOM 1351 C CA . GLY A 1 197 ? 2.450 12.618 8.490 1.00 97.38 197 GLY A CA 1
ATOM 1352 C C . GLY A 1 197 ? 2.197 12.444 9.987 1.00 97.38 197 GLY A C 1
ATOM 1353 O O . GLY A 1 197 ? 2.508 11.410 10.571 1.00 97.38 197 GLY A O 1
ATOM 1354 N N . SER A 1 198 ? 1.622 13.463 10.624 1.00 96.50 198 SER A N 1
ATOM 1355 C CA . SER A 1 198 ? 1.360 13.495 12.073 1.00 96.50 198 SER A CA 1
ATOM 1356 C C . SER A 1 198 ? -0.033 12.989 12.479 1.00 96.50 198 SER A C 1
ATOM 1358 O O . SER A 1 198 ? -0.438 13.138 13.633 1.00 96.50 198 SER A O 1
ATOM 1360 N N . PHE A 1 199 ? -0.788 12.420 11.536 1.00 96.75 199 PHE A N 1
ATOM 1361 C CA . PHE A 1 199 ? -2.107 11.832 11.778 1.00 96.75 199 PHE A CA 1
ATOM 1362 C C . PHE A 1 199 ? -2.014 10.609 12.689 1.00 96.75 199 PHE A C 1
ATOM 1364 O O . PHE A 1 199 ? -0.997 9.924 12.712 1.00 96.75 199 PHE A O 1
ATOM 1371 N N . THR A 1 200 ? -3.095 10.307 13.403 1.00 95.94 200 THR A N 1
ATOM 1372 C CA . THR A 1 200 ? -3.211 9.096 14.222 1.00 95.94 200 THR A CA 1
ATOM 1373 C C . THR A 1 200 ? -4.416 8.259 13.813 1.00 95.94 200 THR A C 1
ATOM 1375 O O . THR A 1 200 ? -5.246 8.719 13.032 1.00 95.94 200 THR A O 1
ATOM 1378 N N . GLY A 1 201 ? -4.594 7.073 14.397 1.00 92.12 201 GLY A N 1
ATOM 1379 C CA . GLY A 1 201 ? -5.832 6.290 14.248 1.00 92.12 201 GLY A CA 1
ATOM 1380 C C . GLY A 1 201 ? -7.124 7.013 14.687 1.00 92.12 201 GLY A C 1
ATOM 1381 O O . GLY A 1 201 ? -8.215 6.533 14.399 1.00 92.12 201 GLY A O 1
ATOM 1382 N N . ALA A 1 202 ? -7.018 8.157 15.376 1.00 93.44 202 ALA A N 1
ATOM 1383 C CA . ALA A 1 202 ? -8.148 9.023 15.726 1.00 93.44 202 ALA A CA 1
ATOM 1384 C C . ALA A 1 202 ? -8.332 10.223 14.773 1.00 93.44 202 ALA A C 1
ATOM 1386 O O . ALA A 1 202 ? -9.298 10.974 14.917 1.00 93.44 202 ALA A O 1
ATOM 1387 N N . SER A 1 203 ? -7.403 10.448 13.838 1.00 95.75 203 SER A N 1
ATOM 1388 C CA . SER A 1 203 ? -7.513 11.512 12.836 1.00 95.75 203 SER A CA 1
ATOM 1389 C C . SER A 1 203 ? -8.650 11.222 11.854 1.00 95.75 203 SER A C 1
ATOM 1391 O O . SER A 1 203 ? -8.963 10.072 11.564 1.00 95.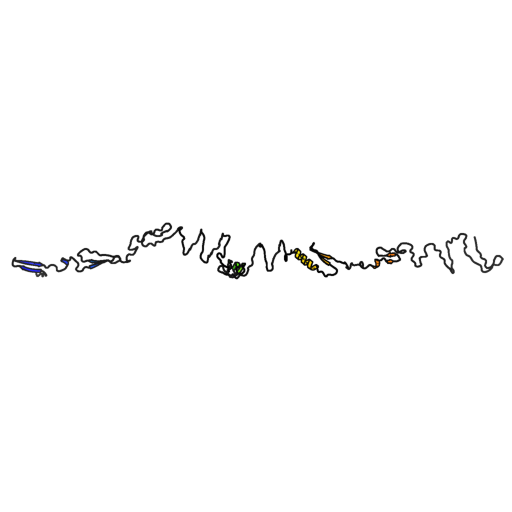75 203 SER A O 1
ATOM 1393 N N . THR A 1 204 ? -9.288 12.283 11.362 1.00 93.38 204 THR A N 1
ATOM 1394 C CA . THR A 1 204 ? -10.420 12.235 10.422 1.00 93.38 204 THR A CA 1
ATOM 1395 C C . THR A 1 204 ? -10.302 13.391 9.427 1.00 93.38 204 THR A C 1
ATOM 1397 O O . THR A 1 204 ? -9.525 14.317 9.675 1.00 93.38 204 THR A O 1
ATOM 1400 N N . GLY A 1 205 ? -11.087 13.360 8.347 1.00 94.44 205 GLY A N 1
ATOM 1401 C CA . GLY A 1 205 ? -11.015 14.353 7.269 1.00 94.44 205 GLY A CA 1
ATOM 1402 C C . GLY A 1 205 ? -9.908 14.051 6.262 1.00 94.44 205 GLY A C 1
ATOM 1403 O O . GLY A 1 205 ? -9.399 12.931 6.226 1.00 94.44 205 GLY A O 1
ATOM 1404 N N . ASP A 1 206 ? -9.546 15.061 5.476 1.00 94.81 206 ASP A N 1
ATOM 1405 C CA . ASP A 1 206 ? -8.409 15.016 4.551 1.00 94.81 206 ASP A CA 1
ATOM 1406 C C . ASP A 1 206 ? -7.091 15.020 5.341 1.00 94.81 206 ASP A C 1
ATOM 1408 O O . ASP A 1 206 ? -6.811 15.931 6.135 1.00 94.81 206 ASP A O 1
ATOM 1412 N N . LEU A 1 207 ? -6.265 13.994 5.148 1.00 96.00 207 LEU A N 1
ATOM 1413 C CA . LEU A 1 207 ? -5.007 13.820 5.856 1.00 96.00 207 LEU A CA 1
ATOM 1414 C C . LEU A 1 207 ? -3.866 14.467 5.075 1.00 96.00 207 LEU A C 1
ATOM 1416 O O . LEU A 1 207 ? -3.406 13.968 4.049 1.00 96.00 207 LEU A O 1
ATOM 1420 N N . THR A 1 208 ? -3.294 15.533 5.632 1.00 95.75 208 THR A N 1
ATOM 1421 C CA . THR A 1 208 ? -2.043 16.087 5.105 1.00 95.75 208 THR A CA 1
ATOM 1422 C C . THR A 1 208 ? -0.903 15.086 5.283 1.00 95.75 208 THR A C 1
ATOM 1424 O O . THR A 1 208 ? -0.526 14.748 6.409 1.00 95.75 208 THR A O 1
ATOM 1427 N N . HIS A 1 209 ? -0.303 14.663 4.176 1.00 96.06 209 HIS A N 1
ATOM 1428 C CA . HIS A 1 209 ? 0.812 13.726 4.167 1.00 96.06 209 HIS A CA 1
ATOM 1429 C C . HIS A 1 209 ? 1.868 14.116 3.128 1.00 96.06 209 HIS A C 1
ATOM 1431 O O . HIS A 1 209 ? 1.613 14.852 2.177 1.00 96.06 209 HIS A O 1
ATOM 1437 N N . THR A 1 210 ? 3.085 13.617 3.322 1.00 97.50 210 THR A N 1
ATOM 1438 C CA . THR A 1 210 ? 4.134 13.609 2.296 1.00 97.50 210 THR A CA 1
ATOM 1439 C C . THR A 1 210 ? 4.165 12.227 1.665 1.00 97.50 210 THR A C 1
ATOM 1441 O O . THR A 1 210 ? 4.248 11.242 2.397 1.00 97.50 210 THR A O 1
ATOM 1444 N N . VAL A 1 211 ? 4.102 12.141 0.334 1.00 96.38 211 VAL A N 1
ATOM 1445 C CA . VAL A 1 211 ? 4.187 10.858 -0.383 1.00 96.38 211 VAL A CA 1
ATOM 1446 C C . VAL A 1 211 ? 5.488 10.147 -0.010 1.00 96.38 211 VAL A C 1
ATOM 1448 O O . VAL A 1 211 ? 6.570 10.735 -0.049 1.00 96.38 211 VAL A O 1
ATOM 1451 N N . ALA A 1 212 ? 5.370 8.885 0.383 1.00 96.75 212 ALA A N 1
ATOM 1452 C CA . ALA A 1 212 ? 6.486 8.049 0.782 1.00 96.75 212 ALA A CA 1
ATOM 1453 C C . ALA A 1 212 ? 6.954 7.167 -0.383 1.00 96.75 212 ALA A C 1
ATOM 1455 O O . ALA A 1 212 ? 6.198 6.844 -1.297 1.00 96.75 212 ALA A O 1
ATOM 1456 N N . ASN A 1 213 ? 8.211 6.728 -0.320 1.00 94.19 213 ASN A N 1
ATOM 1457 C CA . ASN A 1 213 ? 8.744 5.764 -1.279 1.00 94.19 213 ASN A CA 1
ATOM 1458 C C . ASN A 1 213 ? 8.087 4.387 -1.092 1.00 94.19 213 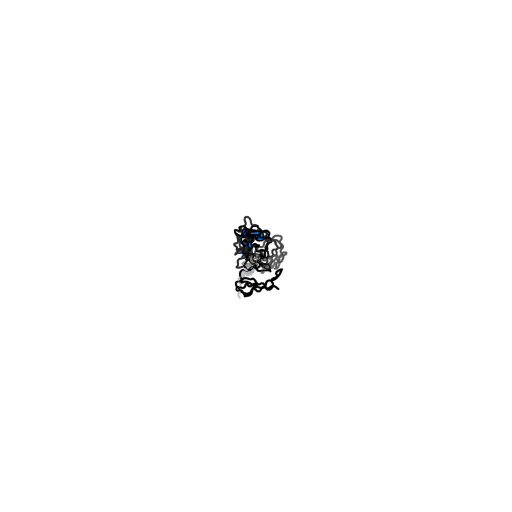ASN A C 1
ATOM 1460 O O . ASN A 1 213 ? 7.849 3.951 0.036 1.00 94.19 213 ASN A O 1
ATOM 1464 N N . PHE A 1 214 ? 7.886 3.670 -2.199 1.00 94.00 214 PHE A N 1
ATOM 1465 C CA . PHE A 1 214 ? 7.379 2.299 -2.213 1.00 94.00 214 PHE A CA 1
ATOM 1466 C C . PHE A 1 214 ? 8.430 1.341 -2.788 1.00 94.00 214 PHE A C 1
ATOM 1468 O O . PHE A 1 214 ? 8.963 1.575 -3.870 1.00 94.00 214 PHE A O 1
ATOM 1475 N N . THR A 1 215 ? 8.719 0.249 -2.076 1.00 94.50 215 THR A N 1
ATOM 1476 C CA . THR A 1 215 ? 9.660 -0.793 -2.519 1.00 94.50 215 THR A CA 1
ATOM 1477 C C . THR A 1 215 ? 8.904 -2.093 -2.780 1.00 94.50 215 THR A C 1
ATOM 1479 O O . THR A 1 215 ? 8.256 -2.626 -1.881 1.00 94.50 215 THR A O 1
ATOM 1482 N N . ALA A 1 216 ? 9.042 -2.646 -3.985 1.00 94.62 216 ALA A N 1
ATOM 1483 C CA . ALA A 1 216 ? 8.524 -3.961 -4.361 1.00 94.62 216 ALA A CA 1
ATOM 1484 C C . ALA A 1 216 ? 9.598 -4.762 -5.107 1.00 94.62 216 ALA A C 1
ATOM 1486 O O . ALA A 1 216 ? 10.487 -4.184 -5.722 1.00 94.62 216 ALA A O 1
ATOM 1487 N N . GLY A 1 217 ? 9.518 -6.096 -5.061 1.00 95.06 217 GLY A N 1
ATOM 1488 C CA . GLY A 1 217 ? 10.438 -6.955 -5.816 1.00 95.06 217 GLY A CA 1
ATOM 1489 C C . GLY A 1 217 ? 10.183 -6.909 -7.327 1.00 95.06 217 GLY A C 1
ATOM 1490 O O . GLY A 1 217 ? 11.117 -6.749 -8.101 1.00 95.06 217 GLY A O 1
ATOM 1491 N N . VAL A 1 218 ? 8.917 -7.032 -7.740 1.00 94.12 218 VAL A N 1
ATOM 1492 C CA . VAL A 1 218 ? 8.469 -6.906 -9.137 1.00 94.12 218 VAL A CA 1
ATOM 1493 C C . VAL A 1 218 ? 7.153 -6.133 -9.151 1.00 94.12 218 VAL A C 1
ATOM 1495 O O . VAL A 1 218 ? 6.231 -6.478 -8.412 1.00 94.12 218 VAL A O 1
ATOM 1498 N N . GLY A 1 219 ? 7.066 -5.101 -9.990 1.00 93.56 219 GLY A N 1
ATOM 1499 C CA . GLY A 1 219 ? 5.815 -4.414 -10.308 1.00 93.56 219 GLY A CA 1
ATOM 1500 C C . GLY A 1 219 ? 5.200 -4.981 -11.587 1.00 93.56 219 GLY A C 1
ATOM 1501 O O . GLY A 1 219 ? 5.906 -5.229 -12.560 1.00 93.56 219 GLY A O 1
ATOM 1502 N N . THR A 1 220 ? 3.888 -5.195 -11.606 1.00 95.06 220 THR A N 1
ATOM 1503 C CA . THR A 1 220 ? 3.146 -5.570 -12.818 1.00 95.06 220 THR A CA 1
ATOM 1504 C C . THR A 1 220 ? 1.985 -4.605 -12.973 1.00 95.06 220 THR A C 1
ATOM 1506 O O . THR A 1 220 ? 1.067 -4.604 -12.156 1.00 95.06 220 THR A O 1
ATOM 1509 N N . PHE A 1 221 ? 2.036 -3.779 -14.014 1.00 94.38 221 PHE A N 1
ATOM 1510 C CA . PHE A 1 221 ? 1.055 -2.731 -14.285 1.00 94.38 221 PHE A CA 1
ATOM 1511 C C . PHE A 1 221 ? 0.484 -2.935 -15.688 1.00 94.38 221 PHE A C 1
ATOM 1513 O O . PHE A 1 221 ? 1.226 -3.263 -16.610 1.00 94.38 221 PHE A O 1
ATOM 1520 N N . ALA A 1 222 ? -0.827 -2.751 -15.863 1.00 96.50 222 ALA A N 1
ATOM 1521 C CA . ALA A 1 222 ? -1.447 -2.817 -17.192 1.00 96.50 222 ALA A CA 1
ATOM 1522 C C . ALA A 1 222 ? -0.996 -1.648 -18.086 1.00 96.50 222 ALA A C 1
ATOM 1524 O O . ALA A 1 222 ? -0.799 -1.811 -19.286 1.00 96.50 222 ALA A O 1
ATOM 1525 N N . SER A 1 223 ? -0.813 -0.481 -17.471 1.00 94.31 223 SER A N 1
ATOM 1526 C CA . SER A 1 223 ? -0.215 0.712 -18.056 1.00 94.31 223 SER A CA 1
ATOM 1527 C C . SER A 1 223 ? 0.517 1.466 -16.956 1.00 94.31 223 SER A C 1
ATOM 1529 O O . SER A 1 223 ? 0.035 1.518 -15.822 1.00 94.31 223 SER A O 1
ATOM 1531 N N . LEU A 1 224 ? 1.653 2.059 -17.295 1.00 94.38 224 LEU A N 1
ATOM 1532 C CA . LEU A 1 224 ? 2.408 2.925 -16.405 1.00 94.38 224 LEU A CA 1
ATOM 1533 C C . LEU A 1 224 ? 2.518 4.292 -17.072 1.00 94.38 224 LEU A C 1
ATOM 1535 O O . LEU A 1 224 ? 3.033 4.390 -18.182 1.00 94.38 224 LEU A O 1
ATOM 1539 N N . ASP A 1 225 ? 2.008 5.317 -16.399 1.00 93.56 225 ASP A N 1
ATOM 1540 C CA . ASP A 1 225 ? 2.196 6.711 -16.786 1.00 93.56 225 ASP A CA 1
ATOM 1541 C C . ASP A 1 225 ? 3.171 7.358 -15.798 1.00 93.56 225 ASP A C 1
ATOM 1543 O O . ASP A 1 225 ? 3.016 7.230 -14.582 1.00 93.56 225 ASP A O 1
ATOM 1547 N N . ILE A 1 226 ? 4.200 8.014 -16.327 1.00 95.31 226 ILE A N 1
ATOM 1548 C CA . ILE A 1 226 ? 5.211 8.736 -15.559 1.00 95.31 226 ILE A CA 1
ATOM 1549 C C . ILE A 1 226 ? 5.253 10.143 -16.141 1.00 95.31 226 ILE A C 1
ATOM 1551 O O . ILE A 1 226 ? 5.849 10.374 -17.187 1.00 95.31 226 ILE A O 1
ATOM 1555 N N . SER A 1 227 ? 4.633 11.099 -15.450 1.00 92.19 227 SER A N 1
ATOM 1556 C CA . SER A 1 227 ? 4.560 12.487 -15.929 1.00 92.19 227 SER A CA 1
ATOM 1557 C C . SER A 1 227 ? 5.908 13.220 -15.892 1.00 92.19 227 SER A C 1
ATOM 1559 O O . SER A 1 227 ? 6.060 14.275 -16.505 1.00 92.19 227 SER A O 1
ATOM 1561 N N . GLY A 1 228 ? 6.862 12.701 -15.116 1.00 94.00 228 GLY A N 1
ATOM 1562 C CA . GLY A 1 228 ? 8.225 13.212 -15.014 1.00 94.00 228 GLY A CA 1
ATOM 1563 C C . GLY A 1 228 ? 9.224 12.356 -15.789 1.00 94.00 228 GLY A C 1
ATOM 1564 O O . GLY A 1 228 ? 8.900 11.719 -16.785 1.00 94.00 228 GLY A O 1
ATOM 1565 N N . ASN A 1 229 ? 10.456 12.315 -15.292 1.00 92.19 229 ASN A N 1
ATOM 1566 C CA . ASN A 1 229 ? 11.479 11.429 -15.832 1.00 92.19 229 ASN A CA 1
ATOM 1567 C C . ASN A 1 229 ? 11.442 10.091 -15.091 1.00 92.19 229 ASN A C 1
ATOM 1569 O O . ASN A 1 229 ? 11.323 10.065 -13.865 1.00 92.19 229 ASN A O 1
ATOM 1573 N N . ALA A 1 230 ? 11.596 8.996 -15.827 1.00 94.69 230 ALA A N 1
ATOM 1574 C CA . ALA A 1 230 ? 11.915 7.707 -15.233 1.00 94.69 230 ALA A CA 1
ATOM 1575 C C . ALA A 1 230 ? 13.414 7.660 -14.895 1.00 94.69 230 ALA A C 1
ATOM 1577 O O . ALA A 1 230 ? 14.244 7.980 -15.746 1.00 94.69 230 ALA A O 1
ATOM 1578 N N . ASP A 1 231 ? 13.751 7.254 -13.671 1.00 92.75 231 ASP A N 1
ATOM 1579 C CA . ASP A 1 231 ? 15.117 6.904 -13.271 1.00 92.75 231 ASP A CA 1
ATOM 1580 C C . ASP A 1 231 ? 15.206 5.382 -13.119 1.00 92.75 231 ASP A C 1
ATOM 1582 O O . ASP A 1 231 ? 14.412 4.781 -12.393 1.00 92.75 231 ASP A O 1
ATOM 1586 N N . ILE A 1 232 ? 16.136 4.764 -13.846 1.00 94.75 232 ILE A N 1
ATOM 1587 C CA . ILE A 1 232 ? 16.380 3.321 -13.850 1.00 94.75 232 ILE A CA 1
ATOM 1588 C C . ILE A 1 232 ? 17.859 3.139 -13.508 1.00 94.75 232 ILE A C 1
ATOM 1590 O O . ILE A 1 232 ? 18.732 3.403 -14.332 1.00 94.75 232 ILE A O 1
ATOM 1594 N N . ASP A 1 233 ? 18.138 2.700 -12.282 1.00 90.31 233 ASP A N 1
ATOM 1595 C CA . ASP A 1 233 ? 19.492 2.501 -11.748 1.00 90.31 233 ASP A CA 1
ATOM 1596 C C . ASP A 1 233 ? 20.233 1.301 -12.375 1.00 90.31 233 ASP A C 1
ATOM 1598 O O . ASP A 1 233 ? 21.452 1.169 -12.236 1.00 90.31 233 ASP A O 1
ATOM 1602 N N . GLY A 1 234 ? 19.497 0.434 -13.076 1.00 91.19 234 GLY A N 1
ATOM 1603 C CA . GLY A 1 234 ? 19.995 -0.734 -13.797 1.00 91.19 234 GLY A CA 1
ATOM 1604 C C . GLY A 1 234 ? 19.815 -0.654 -15.316 1.00 91.19 234 GLY A C 1
ATOM 1605 O O . GLY A 1 234 ? 19.943 0.397 -15.939 1.00 91.19 234 GLY A O 1
ATOM 1606 N N . THR A 1 235 ? 19.543 -1.805 -15.933 1.00 92.31 235 THR A N 1
ATOM 1607 C CA . THR A 1 235 ? 19.247 -1.914 -17.366 1.00 92.31 235 THR A CA 1
ATOM 1608 C C . THR A 1 235 ? 17.740 -1.948 -17.602 1.00 92.31 235 THR A C 1
ATOM 1610 O O . THR A 1 235 ? 17.003 -2.631 -16.892 1.00 92.31 235 THR A O 1
ATOM 1613 N N . MET A 1 236 ? 17.271 -1.222 -18.619 1.00 94.12 236 MET A N 1
ATOM 1614 C CA . MET A 1 236 ? 15.905 -1.358 -19.122 1.00 94.12 236 MET A CA 1
ATOM 1615 C C . MET A 1 236 ? 15.854 -2.536 -20.098 1.00 94.12 236 MET A C 1
ATOM 1617 O O . MET A 1 236 ? 16.408 -2.457 -21.191 1.00 94.12 236 MET A O 1
ATOM 1621 N N . GLU A 1 237 ? 15.167 -3.607 -19.711 1.00 91.50 237 GLU A N 1
ATOM 1622 C CA . GLU A 1 237 ? 14.782 -4.692 -20.616 1.00 91.50 237 GLU A CA 1
ATOM 1623 C C . GLU A 1 237 ? 13.356 -4.414 -21.103 1.00 91.50 237 GLU A C 1
ATOM 1625 O O . GLU A 1 237 ? 12.417 -4.399 -20.306 1.00 91.50 237 GLU A O 1
ATOM 1630 N N . ALA A 1 238 ? 13.193 -4.152 -22.397 1.00 92.12 238 ALA A N 1
ATOM 1631 C CA . ALA A 1 238 ? 11.896 -3.884 -23.006 1.00 92.12 238 ALA A CA 1
ATOM 1632 C C . ALA A 1 238 ? 11.707 -4.775 -24.234 1.00 92.12 238 ALA A C 1
ATOM 1634 O O . ALA A 1 238 ? 12.581 -4.833 -25.097 1.00 92.12 238 ALA A O 1
ATOM 1635 N N . ASP A 1 239 ? 10.543 -5.418 -24.341 1.00 92.00 239 ASP A N 1
ATOM 1636 C CA . ASP A 1 239 ? 10.187 -6.210 -25.526 1.00 92.00 239 ASP A CA 1
ATOM 1637 C C . ASP A 1 239 ? 10.085 -5.325 -26.781 1.00 92.00 239 ASP A C 1
ATOM 1639 O O . ASP A 1 239 ? 10.433 -5.739 -27.886 1.00 92.00 239 ASP A O 1
ATOM 1643 N N . ALA A 1 240 ? 9.619 -4.087 -26.602 1.00 94.50 240 ALA A N 1
ATOM 1644 C CA . ALA A 1 240 ? 9.607 -3.041 -27.611 1.00 94.50 240 ALA A CA 1
ATOM 1645 C C . ALA A 1 240 ? 9.809 -1.682 -26.933 1.00 94.50 240 ALA A C 1
ATOM 1647 O O . ALA A 1 240 ? 9.176 -1.389 -25.918 1.00 94.50 240 ALA A O 1
ATOM 1648 N N . TYR A 1 241 ? 10.664 -0.842 -27.514 1.00 96.12 241 TYR A N 1
ATOM 1649 C CA . TYR A 1 241 ? 10.832 0.546 -27.093 1.00 96.12 241 TYR A CA 1
ATOM 1650 C C . TYR A 1 241 ? 10.473 1.464 -28.256 1.00 96.12 241 TYR A C 1
ATOM 1652 O O . TYR A 1 241 ? 11.011 1.320 -29.356 1.00 96.12 241 TYR A O 1
ATOM 1660 N N . THR A 1 242 ? 9.545 2.385 -28.014 1.00 95.88 242 THR A N 1
ATOM 1661 C CA . THR A 1 242 ? 9.094 3.366 -29.002 1.00 95.88 242 THR A CA 1
ATOM 1662 C C . THR A 1 242 ? 9.301 4.777 -28.479 1.00 95.88 242 THR A C 1
ATOM 1664 O O . THR A 1 242 ? 9.007 5.043 -27.315 1.00 95.88 242 THR A O 1
ATOM 1667 N N . VAL A 1 243 ? 9.724 5.685 -29.349 1.00 96.38 243 VAL A N 1
ATOM 1668 C CA . VAL A 1 243 ? 9.821 7.124 -29.091 1.00 96.38 243 VAL A CA 1
ATOM 1669 C C . VAL A 1 243 ? 8.772 7.807 -29.961 1.00 96.38 243 VAL A C 1
ATOM 1671 O O . VAL A 1 243 ? 8.751 7.595 -31.170 1.00 96.38 243 VAL A O 1
ATOM 1674 N N . ASP A 1 244 ? 7.845 8.544 -29.343 1.00 94.12 244 ASP A N 1
ATOM 1675 C CA . ASP A 1 244 ? 6.715 9.205 -30.021 1.00 94.12 244 ASP A CA 1
ATOM 1676 C C . ASP A 1 244 ? 5.889 8.278 -30.942 1.00 94.12 244 ASP A C 1
ATOM 1678 O O . ASP A 1 244 ? 5.334 8.693 -31.958 1.00 94.12 244 ASP A O 1
ATOM 1682 N N . GLY A 1 245 ? 5.788 6.996 -30.571 1.00 95.00 245 GLY A N 1
ATOM 1683 C CA . GLY A 1 245 ? 5.055 5.969 -31.321 1.00 95.00 245 GLY A CA 1
ATOM 1684 C C . GLY A 1 245 ? 5.858 5.263 -32.422 1.00 95.00 245 GLY A C 1
ATOM 1685 O O . GLY A 1 245 ? 5.351 4.307 -33.007 1.00 95.00 245 GLY A O 1
ATOM 1686 N N . THR A 1 246 ? 7.106 5.665 -32.665 1.00 96.00 246 THR A N 1
ATOM 1687 C CA . THR A 1 246 ? 8.021 5.039 -33.632 1.00 96.00 246 THR A CA 1
ATOM 1688 C C . THR A 1 246 ? 8.991 4.103 -32.914 1.00 96.00 246 THR A C 1
ATOM 1690 O O . THR A 1 246 ? 9.495 4.444 -31.847 1.00 96.00 246 THR A O 1
ATOM 1693 N N . ALA A 1 247 ? 9.269 2.915 -33.461 1.00 96.56 247 ALA A N 1
ATOM 1694 C CA . ALA A 1 247 ? 10.240 1.988 -32.870 1.00 96.56 247 ALA A CA 1
ATOM 1695 C C . ALA A 1 247 ? 11.628 2.641 -32.744 1.00 96.56 247 ALA A C 1
ATOM 1697 O O . ALA A 1 247 ? 12.030 3.407 -33.613 1.00 96.56 247 ALA A O 1
ATOM 1698 N N . LEU A 1 248 ? 12.373 2.348 -31.674 1.00 96.25 248 LEU A N 1
ATOM 1699 C CA . LEU A 1 248 ? 13.643 3.030 -31.392 1.00 96.25 248 LEU A CA 1
ATOM 1700 C C . LEU A 1 248 ? 14.657 2.920 -32.535 1.00 96.25 248 LEU A C 1
ATOM 1702 O O . LEU A 1 248 ? 15.346 3.890 -32.834 1.00 96.25 248 LEU A O 1
ATOM 1706 N N . ASN A 1 249 ? 14.757 1.747 -33.161 1.00 93.75 249 ASN A N 1
ATOM 1707 C CA . ASN A 1 249 ? 15.659 1.531 -34.289 1.00 93.75 249 ASN A CA 1
ATOM 1708 C C . ASN A 1 249 ? 15.300 2.437 -35.477 1.00 93.75 249 ASN A C 1
ATOM 1710 O O . ASN A 1 249 ? 16.198 3.033 -36.059 1.00 93.75 249 ASN A O 1
ATOM 1714 N N . GLU A 1 250 ? 14.007 2.592 -35.766 1.00 95.62 250 GLU A N 1
ATOM 1715 C CA . GLU A 1 250 ? 13.500 3.473 -36.821 1.00 95.62 250 GLU A CA 1
ATOM 1716 C C . GLU A 1 250 ? 13.714 4.945 -36.459 1.00 95.62 250 GLU A C 1
ATOM 1718 O O . GLU A 1 250 ? 14.238 5.716 -37.249 1.00 95.62 250 GLU A O 1
ATOM 1723 N N . TYR A 1 251 ? 13.412 5.332 -35.218 1.00 96.62 251 TYR A N 1
ATOM 1724 C CA . TYR A 1 251 ? 13.643 6.694 -34.738 1.00 96.62 251 TYR A CA 1
ATOM 1725 C C . TYR A 1 251 ? 15.121 7.101 -34.868 1.00 96.62 251 TYR A C 1
ATOM 1727 O O . TYR A 1 251 ? 15.439 8.230 -35.248 1.00 96.62 251 TYR A O 1
ATOM 1735 N N . ILE A 1 252 ? 16.044 6.179 -34.569 1.00 95.69 252 ILE A N 1
ATOM 1736 C CA . ILE A 1 252 ? 17.485 6.391 -34.756 1.00 95.69 252 ILE A CA 1
ATOM 1737 C C . ILE A 1 252 ? 17.830 6.491 -36.247 1.00 95.69 252 ILE A C 1
ATOM 1739 O O . ILE A 1 252 ? 18.564 7.407 -36.619 1.00 95.69 252 ILE A O 1
ATOM 1743 N N . ALA A 1 253 ? 17.314 5.586 -37.082 1.00 95.06 253 ALA A N 1
ATOM 1744 C CA . ALA A 1 253 ? 17.532 5.584 -38.527 1.00 95.06 253 ALA A CA 1
ATOM 1745 C C . ALA A 1 253 ? 17.070 6.898 -39.174 1.00 95.06 253 ALA A C 1
ATOM 1747 O O . ALA A 1 253 ? 17.866 7.572 -39.829 1.00 95.06 253 ALA A O 1
ATOM 1748 N N . ASP A 1 254 ? 15.848 7.338 -38.878 1.00 94.38 254 ASP A N 1
ATOM 1749 C CA . ASP A 1 254 ? 15.288 8.618 -39.313 1.00 94.38 254 ASP A CA 1
ATOM 1750 C C . ASP A 1 254 ? 16.139 9.802 -38.848 1.00 94.38 254 ASP A C 1
ATOM 1752 O O . ASP A 1 254 ? 16.438 10.712 -39.625 1.00 94.38 254 ASP A O 1
ATOM 1756 N N . THR A 1 255 ? 16.566 9.788 -37.580 1.00 95.19 255 THR A N 1
ATOM 1757 C CA . THR A 1 255 ? 17.407 10.853 -37.018 1.00 95.19 255 THR A CA 1
ATOM 1758 C C . THR A 1 255 ? 18.730 10.952 -37.775 1.00 95.19 255 THR A C 1
ATOM 1760 O O . THR A 1 255 ? 19.128 12.044 -38.181 1.00 95.19 255 THR A O 1
ATOM 1763 N N . VAL A 1 256 ? 19.412 9.826 -38.001 1.00 94.75 256 VAL A N 1
ATOM 1764 C CA . VAL A 1 256 ? 20.690 9.792 -38.727 1.00 94.75 256 VAL A CA 1
ATOM 1765 C C . VAL A 1 256 ? 20.494 10.148 -40.201 1.00 94.75 256 VAL A C 1
ATOM 1767 O O . VAL A 1 256 ? 21.261 10.947 -40.742 1.00 94.75 256 VAL A O 1
ATOM 1770 N N . GLY A 1 257 ? 19.454 9.623 -40.845 1.00 93.88 257 GLY A N 1
ATOM 1771 C CA . GLY A 1 257 ? 19.112 9.936 -42.228 1.00 93.88 257 GLY A CA 1
ATOM 1772 C C . GLY A 1 257 ? 18.853 11.422 -42.438 1.00 93.88 257 GLY A C 1
ATOM 1773 O O . GLY A 1 257 ? 19.432 12.026 -43.344 1.00 93.88 257 GLY A O 1
ATOM 1774 N N . ALA A 1 258 ? 18.083 12.049 -41.549 1.00 93.25 258 ALA A N 1
ATOM 1775 C CA . ALA A 1 258 ? 17.817 13.483 -41.584 1.00 93.25 258 ALA A CA 1
ATOM 1776 C C . ALA A 1 258 ? 19.088 14.333 -41.408 1.00 93.25 258 ALA A C 1
ATOM 1778 O O . ALA A 1 258 ? 19.194 15.415 -41.992 1.00 93.25 258 ALA A O 1
ATOM 1779 N N . MET A 1 259 ? 20.076 13.855 -40.640 1.00 92.56 259 MET A N 1
ATOM 1780 C CA . MET A 1 259 ? 21.352 14.561 -40.472 1.00 92.56 259 MET A CA 1
ATOM 1781 C C . MET A 1 259 ? 22.164 14.640 -41.770 1.00 92.56 259 MET A C 1
ATOM 1783 O O . MET A 1 259 ? 22.918 15.597 -41.946 1.00 92.56 259 MET A O 1
ATOM 1787 N N . VAL A 1 260 ? 22.027 13.664 -42.673 1.00 91.81 260 VAL A N 1
ATOM 1788 C CA . VAL A 1 260 ? 22.820 13.593 -43.913 1.00 91.81 260 VAL A CA 1
ATOM 1789 C C . VAL A 1 260 ? 22.016 13.875 -45.178 1.00 91.81 260 VAL A C 1
ATOM 1791 O O . VAL A 1 260 ? 22.611 14.108 -46.224 1.00 91.81 260 VAL A O 1
ATOM 1794 N N . SER A 1 261 ? 20.685 13.929 -45.118 1.00 87.12 261 SER A N 1
ATOM 1795 C CA . SER A 1 261 ? 19.829 14.158 -46.290 1.00 87.12 261 SER A CA 1
ATOM 1796 C C . SER A 1 261 ? 19.888 15.589 -46.842 1.00 87.12 261 SER A C 1
ATOM 1798 O O . SER A 1 261 ? 19.530 15.815 -47.997 1.00 87.12 261 SER A O 1
ATOM 1800 N N . SER A 1 262 ? 20.345 16.560 -46.043 1.00 83.44 262 SER A N 1
ATOM 1801 C CA . SER A 1 262 ? 20.542 17.963 -46.446 1.00 83.44 262 SER A CA 1
ATOM 1802 C C . SER A 1 262 ? 22.028 18.333 -46.560 1.00 83.44 262 SER A C 1
ATOM 1804 O O . SER A 1 262 ? 22.418 19.454 -46.216 1.00 83.44 262 SER A O 1
ATOM 1806 N N . ASN A 1 263 ? 22.867 17.399 -47.018 1.00 73.06 263 ASN A N 1
ATOM 1807 C CA . ASN A 1 263 ? 24.286 17.673 -47.213 1.00 73.06 263 ASN A CA 1
ATOM 1808 C C . ASN A 1 263 ? 24.503 18.805 -48.241 1.00 73.06 263 ASN A C 1
ATOM 1810 O O . ASN A 1 263 ? 23.900 18.848 -49.313 1.00 73.06 263 ASN A O 1
ATOM 1814 N N . THR A 1 264 ? 25.341 19.770 -47.864 1.00 78.44 264 THR A N 1
ATOM 1815 C CA . THR A 1 264 ? 25.812 20.876 -48.725 1.00 78.44 264 THR A CA 1
ATOM 1816 C C . THR A 1 264 ? 27.286 20.708 -49.091 1.00 78.44 264 THR A C 1
ATOM 1818 O O . THR A 1 264 ? 27.897 21.566 -49.733 1.00 78.44 264 THR A O 1
ATOM 1821 N N . GLU A 1 265 ? 27.869 19.595 -48.662 1.00 81.06 265 GLU A N 1
ATOM 1822 C CA . GLU A 1 265 ? 29.257 19.232 -48.831 1.00 81.06 265 GLU A CA 1
ATOM 1823 C C . GLU A 1 265 ? 29.569 19.012 -50.318 1.00 81.06 265 GLU A C 1
ATOM 1825 O O . GLU A 1 265 ? 28.870 18.315 -51.049 1.00 81.06 265 GLU A O 1
ATOM 1830 N N . SER A 1 266 ? 30.645 19.642 -50.792 1.00 82.06 266 SER A N 1
ATOM 1831 C CA . SER A 1 266 ? 31.068 19.563 -52.190 1.00 82.06 266 SER A CA 1
ATOM 1832 C C . SER A 1 266 ? 32.134 18.484 -52.374 1.00 82.06 266 SER A C 1
ATOM 1834 O O . SER A 1 266 ? 33.085 18.403 -51.598 1.00 82.06 266 SER A O 1
ATOM 1836 N N . GLY A 1 267 ? 32.002 17.671 -53.426 1.00 81.38 267 GLY A N 1
ATOM 1837 C CA . GLY A 1 267 ? 32.971 16.631 -53.803 1.00 81.38 267 GLY A CA 1
ATOM 1838 C C . GLY A 1 267 ? 32.739 15.251 -53.176 1.00 81.38 267 GLY A C 1
ATOM 1839 O O . GLY A 1 267 ? 33.354 14.282 -53.623 1.00 81.38 267 GLY A O 1
ATOM 1840 N N . ILE A 1 268 ? 31.827 15.139 -52.209 1.00 86.81 268 ILE A N 1
ATOM 1841 C CA . ILE A 1 268 ? 31.382 13.876 -51.615 1.00 86.81 268 ILE A CA 1
ATOM 1842 C C . ILE A 1 268 ? 29.876 13.940 -51.366 1.00 86.81 268 ILE A C 1
ATOM 1844 O O . ILE A 1 268 ? 29.368 14.952 -50.898 1.00 86.81 268 ILE A O 1
ATOM 1848 N N . THR A 1 269 ? 29.167 12.869 -51.695 1.00 88.94 269 THR A N 1
ATOM 1849 C CA . THR A 1 269 ? 27.762 12.677 -51.339 1.00 88.94 269 THR A CA 1
ATOM 1850 C C . THR A 1 269 ? 27.707 11.668 -50.208 1.00 88.94 269 THR A C 1
ATOM 1852 O O . THR A 1 269 ? 28.316 10.602 -50.317 1.00 88.94 269 THR A O 1
ATOM 1855 N N . VAL A 1 270 ? 26.991 12.009 -49.140 1.00 92.12 270 VAL A N 1
ATOM 1856 C CA . VAL A 1 270 ? 26.741 11.112 -48.011 1.00 92.12 270 VAL A CA 1
ATOM 1857 C C . VAL A 1 270 ? 25.255 10.806 -47.970 1.00 92.12 270 VAL A C 1
ATOM 1859 O O . VAL A 1 270 ? 24.443 11.726 -47.945 1.00 92.12 270 VAL A O 1
ATOM 1862 N N . ALA A 1 271 ? 24.892 9.534 -47.978 1.00 91.69 271 ALA A N 1
ATOM 1863 C CA . ALA A 1 271 ? 23.515 9.099 -47.807 1.00 91.69 271 ALA A CA 1
ATOM 1864 C C . ALA A 1 271 ? 23.443 8.129 -46.632 1.00 91.69 271 ALA A C 1
ATOM 1866 O O . ALA A 1 271 ? 24.398 7.408 -46.369 1.00 91.69 271 ALA A O 1
ATOM 1867 N N . TYR A 1 272 ? 22.325 8.129 -45.917 1.00 95.25 272 TYR A N 1
ATOM 1868 C CA . TYR A 1 272 ? 22.008 7.034 -45.013 1.00 95.25 272 TYR A CA 1
ATOM 1869 C C . TYR A 1 272 ? 21.221 5.997 -45.807 1.00 95.25 272 TYR A C 1
ATOM 1871 O O . TYR A 1 272 ? 20.211 6.349 -46.420 1.00 95.25 272 TYR A O 1
ATOM 1879 N N . GLU A 1 273 ? 21.709 4.762 -45.832 1.00 93.44 273 GLU A N 1
ATOM 1880 C CA . GLU A 1 273 ? 21.008 3.632 -46.431 1.00 93.44 273 GLU A CA 1
ATOM 1881 C C . GLU A 1 273 ? 20.252 2.900 -45.324 1.00 93.44 273 GLU A C 1
ATOM 1883 O O . GLU A 1 273 ? 20.830 2.245 -44.454 1.00 93.44 273 GLU A O 1
ATOM 1888 N N . ASP A 1 274 ? 18.933 3.053 -45.341 1.00 91.94 274 ASP A N 1
ATOM 1889 C CA . ASP A 1 274 ? 18.061 2.493 -44.314 1.00 91.94 274 ASP A CA 1
ATOM 1890 C C . ASP A 1 274 ? 18.016 0.957 -44.377 1.00 91.94 274 ASP A C 1
ATOM 1892 O O . ASP A 1 274 ? 17.913 0.283 -43.354 1.00 91.94 274 ASP A O 1
ATOM 1896 N N . GLY A 1 275 ? 18.200 0.378 -45.571 1.00 91.19 275 GLY A N 1
ATOM 1897 C CA . GLY A 1 275 ? 18.167 -1.069 -45.768 1.00 91.19 275 GLY A CA 1
ATOM 1898 C C . GLY A 1 275 ? 19.271 -1.847 -45.042 1.00 91.19 275 GLY A C 1
ATOM 1899 O O . GLY A 1 275 ? 19.074 -3.029 -44.747 1.00 91.19 275 GLY A O 1
ATOM 1900 N N . ASP A 1 276 ? 20.419 -1.223 -44.756 1.00 93.75 276 ASP A N 1
ATOM 1901 C CA . ASP A 1 276 ? 21.530 -1.848 -44.023 1.00 93.75 276 ASP A CA 1
ATOM 1902 C C . ASP A 1 276 ? 22.037 -1.041 -42.812 1.00 93.75 276 ASP A C 1
ATOM 1904 O O . ASP A 1 276 ? 22.982 -1.460 -42.137 1.00 93.75 276 ASP A O 1
ATOM 1908 N N . ASN A 1 277 ? 21.364 0.068 -42.494 1.00 94.69 277 ASN A N 1
ATOM 1909 C CA . ASN A 1 277 ? 21.672 0.989 -41.404 1.00 94.69 277 ASN A CA 1
ATOM 1910 C C . ASN A 1 277 ? 23.095 1.574 -41.460 1.00 94.69 277 ASN A C 1
ATOM 1912 O O . ASN A 1 277 ? 23.722 1.793 -40.414 1.00 94.69 277 ASN A O 1
ATOM 1916 N N . THR A 1 278 ? 23.610 1.855 -42.660 1.00 94.94 278 THR A N 1
ATOM 1917 C CA . THR A 1 278 ? 24.943 2.443 -42.852 1.00 94.94 278 THR A CA 1
ATOM 1918 C C . THR A 1 278 ? 24.918 3.845 -43.468 1.00 94.94 278 THR A C 1
ATOM 1920 O O . THR A 1 278 ? 23.907 4.331 -43.972 1.00 94.94 278 THR A O 1
ATOM 1923 N N . LEU A 1 279 ? 26.058 4.540 -43.370 1.00 95.19 279 LEU A N 1
ATOM 1924 C CA . LEU A 1 279 ? 26.311 5.773 -44.110 1.00 95.19 279 LEU A CA 1
ATOM 1925 C C . LEU A 1 279 ? 27.144 5.453 -45.349 1.00 95.19 279 LEU A C 1
ATOM 1927 O O . LEU A 1 279 ? 28.314 5.076 -45.240 1.00 95.19 279 LEU A O 1
ATOM 1931 N N . ASP A 1 280 ? 26.555 5.692 -46.509 1.00 92.56 280 ASP A N 1
ATOM 1932 C CA . ASP A 1 280 ? 27.176 5.520 -47.807 1.00 92.56 280 ASP A CA 1
ATOM 1933 C C . ASP A 1 280 ? 27.873 6.796 -48.259 1.00 92.56 280 ASP A C 1
ATOM 1935 O O . ASP A 1 280 ? 27.286 7.877 -48.326 1.00 92.56 280 ASP A O 1
ATOM 1939 N N . PHE A 1 281 ? 29.143 6.654 -48.636 1.00 91.69 281 PHE A N 1
ATOM 1940 C CA . PHE A 1 281 ? 29.972 7.744 -49.133 1.00 91.69 281 PHE A CA 1
ATOM 1941 C C . PHE A 1 281 ? 30.273 7.533 -50.611 1.00 91.69 281 PHE A C 1
ATOM 1943 O O . PHE A 1 281 ? 31.036 6.646 -50.993 1.00 91.69 281 PHE A O 1
ATOM 1950 N N . THR A 1 282 ? 29.727 8.404 -51.452 1.00 88.38 282 THR A N 1
ATOM 1951 C CA . THR A 1 282 ? 30.022 8.416 -52.884 1.00 88.38 282 THR A CA 1
ATOM 1952 C C . THR A 1 282 ? 30.900 9.612 -53.226 1.00 88.38 282 THR A C 1
ATOM 1954 O O . THR A 1 282 ? 30.527 10.762 -53.007 1.00 88.38 282 THR A O 1
ATOM 1957 N N . ILE A 1 283 ? 32.072 9.357 -53.811 1.00 86.81 283 ILE A N 1
ATOM 1958 C CA . ILE A 1 283 ? 32.979 10.403 -54.301 1.00 86.81 283 ILE A CA 1
ATOM 1959 C C . ILE A 1 283 ? 32.817 10.487 -55.820 1.00 86.81 283 ILE A C 1
ATOM 1961 O O . ILE A 1 283 ? 33.300 9.622 -56.548 1.00 86.81 283 ILE A O 1
ATOM 1965 N N . GLY A 1 284 ? 32.132 11.528 -56.304 1.00 77.38 284 GLY A N 1
ATOM 1966 C CA . GLY A 1 284 ? 31.788 11.663 -57.727 1.00 77.38 284 GLY A CA 1
ATOM 1967 C C . GLY A 1 284 ? 33.001 11.774 -58.661 1.00 77.38 284 GLY A C 1
ATOM 1968 O O . GLY A 1 284 ? 32.983 11.248 -59.771 1.00 77.38 284 GLY A O 1
ATOM 1969 N N . THR A 1 285 ? 34.084 12.413 -58.209 1.00 76.31 285 THR A N 1
ATOM 1970 C CA . THR A 1 285 ? 35.365 12.464 -58.929 1.00 76.31 285 THR A CA 1
ATOM 1971 C C . THR A 1 285 ? 36.519 12.317 -57.951 1.00 76.31 285 THR A C 1
ATOM 1973 O O . THR A 1 285 ? 36.733 13.187 -57.106 1.00 76.31 285 THR A O 1
ATOM 1976 N N . LEU A 1 286 ? 37.302 11.249 -58.092 1.00 72.75 286 LEU A N 1
ATOM 1977 C CA . LEU A 1 286 ? 38.505 11.033 -57.293 1.00 72.75 286 LEU A CA 1
ATOM 1978 C C . LEU A 1 286 ? 39.674 11.874 -57.843 1.00 72.75 286 LEU A C 1
ATOM 1980 O O . LEU A 1 286 ? 40.590 11.354 -58.469 1.00 72.75 286 LEU A O 1
ATOM 1984 N N . ASN A 1 287 ? 39.627 13.191 -57.625 1.00 64.38 287 ASN A N 1
ATOM 1985 C CA . ASN A 1 287 ? 40.738 14.118 -57.882 1.00 64.38 287 ASN A CA 1
ATOM 1986 C C . ASN A 1 287 ? 41.635 14.252 -56.635 1.00 64.38 287 ASN A C 1
ATOM 1988 O O . ASN A 1 287 ? 41.859 15.350 -56.132 1.00 64.38 287 ASN A O 1
ATOM 1992 N N . GLN A 1 288 ? 42.075 13.128 -56.068 1.00 63.50 288 GLN A N 1
ATOM 1993 C CA . GLN A 1 288 ? 43.140 13.165 -55.066 1.00 63.50 288 GLN A CA 1
ATOM 1994 C C . GLN A 1 288 ? 44.494 13.253 -55.768 1.00 63.50 288 GLN A C 1
ATOM 1996 O O . GLN A 1 288 ? 44.639 12.772 -56.895 1.00 63.50 288 GLN A O 1
ATOM 2001 N N . ASP A 1 289 ? 45.492 13.808 -55.077 1.00 57.06 289 ASP A N 1
ATOM 2002 C CA . ASP A 1 289 ? 46.901 13.632 -55.423 1.00 57.06 289 ASP A CA 1
ATOM 2003 C C . ASP A 1 289 ? 47.242 12.131 -55.355 1.00 57.06 289 ASP A C 1
ATOM 2005 O O . ASP A 1 289 ? 47.804 11.628 -54.382 1.00 57.06 289 ASP A O 1
ATOM 2009 N N . THR A 1 290 ? 46.911 11.371 -56.401 1.00 61.59 290 THR A N 1
ATOM 2010 C CA . THR A 1 290 ? 47.654 10.149 -56.698 1.00 61.59 290 THR A CA 1
ATOM 2011 C C . THR A 1 290 ? 49.096 10.610 -56.825 1.00 61.59 290 THR A C 1
ATOM 2013 O O . THR A 1 290 ? 49.345 11.542 -57.583 1.00 61.59 290 THR A O 1
ATOM 2016 N N . THR A 1 291 ? 50.030 10.049 -56.068 1.00 59.06 291 THR A N 1
ATOM 2017 C CA . THR A 1 291 ? 51.427 10.502 -55.969 1.00 59.06 291 THR A CA 1
ATOM 2018 C C . THR A 1 291 ? 52.224 10.330 -57.284 1.00 59.06 291 THR A C 1
ATOM 2020 O O . THR A 1 291 ? 53.238 9.637 -57.333 1.00 59.06 291 THR A O 1
ATOM 2023 N N . GLY A 1 292 ? 51.790 10.971 -58.379 1.00 64.88 292 GLY A N 1
ATOM 2024 C CA . GLY A 1 292 ? 52.343 10.881 -59.730 1.00 64.88 292 GLY A CA 1
ATOM 2025 C C . GLY A 1 292 ? 51.645 11.777 -60.775 1.00 64.88 292 GLY A C 1
ATOM 2026 O O . GLY A 1 292 ? 50.589 12.353 -60.546 1.00 64.88 292 GLY A O 1
ATOM 2027 N N . LEU A 1 293 ? 52.244 11.872 -61.969 1.00 61.91 293 LEU A N 1
ATOM 2028 C CA . LEU A 1 293 ? 51.830 12.729 -63.102 1.00 61.91 293 LEU A CA 1
ATOM 2029 C C . LEU A 1 293 ? 50.683 12.142 -63.963 1.00 61.91 293 LEU A C 1
ATOM 2031 O O . LEU A 1 293 ? 50.497 12.545 -65.112 1.00 61.91 293 LEU A O 1
ATOM 2035 N N . ALA A 1 294 ? 49.931 11.164 -63.449 1.00 63.75 294 ALA A N 1
ATOM 2036 C CA . ALA A 1 294 ? 49.011 10.342 -64.245 1.00 63.75 294 ALA A CA 1
ATOM 2037 C C . ALA A 1 294 ? 47.851 11.139 -64.872 1.00 63.75 294 ALA A C 1
ATOM 2039 O O . ALA A 1 294 ? 47.499 10.902 -66.025 1.00 63.75 294 ALA A O 1
ATOM 2040 N N . GLY A 1 295 ? 47.289 12.113 -64.149 1.00 61.66 295 GLY A N 1
ATOM 2041 C CA . GLY A 1 295 ? 46.130 12.887 -64.615 1.00 61.66 295 GLY A CA 1
ATOM 2042 C C . GLY A 1 295 ? 46.437 13.951 -65.678 1.00 61.66 295 GLY A C 1
ATOM 2043 O O . GLY A 1 295 ? 45.537 14.368 -66.401 1.00 61.66 295 GLY A O 1
ATOM 2044 N N . THR A 1 296 ? 47.694 14.395 -65.808 1.00 61.69 296 THR A N 1
ATOM 2045 C CA . THR A 1 296 ? 48.084 15.521 -66.685 1.00 61.69 296 THR A CA 1
ATOM 2046 C C . THR A 1 296 ? 49.115 15.158 -67.754 1.00 61.69 296 THR A C 1
ATOM 2048 O O . THR A 1 296 ? 49.499 16.023 -68.544 1.00 61.69 296 THR A O 1
ATOM 2051 N N . ALA A 1 297 ? 49.520 13.886 -67.860 1.00 65.62 297 ALA A N 1
ATOM 2052 C CA . ALA A 1 297 ? 50.415 13.372 -68.902 1.00 65.62 297 ALA A CA 1
ATOM 2053 C C . ALA A 1 297 ? 49.760 13.319 -70.305 1.00 65.62 297 ALA A C 1
ATOM 2055 O O . ALA A 1 297 ? 49.871 12.343 -71.041 1.00 65.62 297 ALA A O 1
ATOM 2056 N N . THR A 1 298 ? 49.098 14.396 -70.727 1.00 68.25 298 THR A N 1
ATOM 2057 C CA . THR A 1 298 ? 48.515 14.546 -72.070 1.00 68.25 298 THR A CA 1
ATOM 2058 C C . THR A 1 298 ? 49.580 14.728 -73.152 1.00 68.25 298 THR A C 1
ATOM 2060 O O . THR A 1 298 ? 49.324 14.484 -74.331 1.00 68.25 298 THR A O 1
ATOM 2063 N N . ALA A 1 299 ? 50.804 15.109 -72.772 1.00 69.19 299 ALA A N 1
ATOM 2064 C CA . ALA A 1 299 ? 51.900 15.360 -73.705 1.00 69.19 299 ALA A CA 1
ATOM 2065 C C . ALA A 1 299 ? 52.274 14.128 -74.559 1.00 69.19 299 ALA A C 1
ATOM 2067 O O . ALA A 1 299 ? 52.580 14.292 -75.743 1.00 69.19 299 ALA A O 1
ATOM 2068 N N . LEU A 1 300 ? 52.194 12.920 -73.982 1.00 71.12 300 LEU A N 1
ATOM 2069 C CA . LEU A 1 300 ? 52.387 11.629 -74.664 1.00 71.12 300 LEU A CA 1
ATOM 2070 C C . LEU A 1 300 ? 51.066 10.940 -75.052 1.00 71.12 300 LEU A C 1
ATOM 2072 O O . LEU A 1 300 ? 51.105 9.966 -75.794 1.00 71.12 300 LEU A O 1
ATOM 2076 N N . ALA A 1 301 ? 49.900 11.463 -74.638 1.00 72.12 301 ALA A N 1
ATOM 2077 C CA . ALA A 1 301 ? 48.600 10.954 -75.101 1.00 72.12 301 ALA A CA 1
ATOM 2078 C C . ALA A 1 301 ? 48.451 11.071 -76.629 1.00 72.12 301 ALA A C 1
ATOM 2080 O O . ALA A 1 301 ? 47.788 10.261 -77.268 1.00 72.12 301 ALA A O 1
ATOM 2081 N N . THR A 1 302 ? 49.102 12.070 -77.232 1.00 78.69 302 THR A N 1
ATOM 2082 C CA . THR A 1 302 ? 49.444 12.045 -78.656 1.00 78.69 302 THR A CA 1
ATOM 2083 C C . THR A 1 302 ? 50.927 11.739 -78.780 1.00 78.69 302 THR A C 1
ATOM 2085 O O . THR A 1 302 ? 51.757 12.540 -78.338 1.00 78.69 302 THR A O 1
ATOM 2088 N N . ALA A 1 303 ? 51.246 10.606 -79.403 1.00 84.88 303 ALA A N 1
ATOM 2089 C CA . ALA A 1 303 ? 52.618 10.182 -79.625 1.00 84.88 303 ALA A CA 1
ATOM 2090 C C . ALA A 1 303 ? 53.443 11.287 -80.302 1.00 84.88 303 ALA A C 1
ATOM 2092 O O . ALA A 1 303 ? 52.977 11.983 -81.211 1.00 84.88 303 ALA A O 1
ATOM 2093 N N . ARG A 1 304 ? 54.687 11.457 -79.862 1.00 88.19 304 ARG A N 1
ATOM 2094 C CA . ARG A 1 304 ? 55.630 12.415 -80.442 1.00 88.19 304 ARG A CA 1
ATOM 2095 C C . ARG A 1 304 ? 56.655 11.668 -81.266 1.00 88.19 304 ARG A C 1
ATOM 2097 O O . ARG A 1 304 ? 57.136 10.617 -80.865 1.00 88.19 304 ARG A O 1
ATOM 2104 N N . THR A 1 305 ? 57.007 12.209 -82.422 1.00 86.56 305 THR A N 1
ATOM 2105 C CA . THR A 1 305 ? 58.092 11.655 -83.230 1.00 86.56 305 THR A CA 1
ATOM 2106 C C . THR A 1 305 ? 59.437 12.108 -82.681 1.00 86.56 305 THR A C 1
ATOM 2108 O O . THR A 1 305 ? 59.755 13.294 -82.729 1.00 86.56 305 THR A O 1
ATOM 2111 N N . ILE A 1 306 ? 60.249 11.166 -82.211 1.00 83.81 306 ILE A N 1
ATOM 2112 C CA . ILE A 1 306 ? 61.647 11.383 -81.828 1.00 83.81 306 ILE A CA 1
ATOM 2113 C C . ILE A 1 306 ? 62.495 10.696 -82.898 1.00 83.81 306 ILE A C 1
ATOM 2115 O O . ILE A 1 306 ? 62.324 9.508 -83.150 1.00 83.81 306 ILE A O 1
ATOM 2119 N N . GLY A 1 307 ? 63.351 11.444 -83.603 1.00 78.19 307 GLY A N 1
ATOM 2120 C CA . GLY A 1 307 ? 64.158 10.887 -84.703 1.00 78.19 307 GLY A CA 1
ATOM 2121 C C . GLY A 1 307 ? 63.332 10.223 -85.819 1.00 78.19 307 GLY A C 1
ATOM 2122 O O . GLY A 1 307 ? 63.799 9.282 -86.451 1.00 78.19 307 GLY A O 1
ATOM 2123 N N . GLY A 1 308 ? 62.087 10.671 -86.025 1.00 81.62 308 GLY A N 1
ATOM 2124 C CA . GLY A 1 308 ? 61.144 10.097 -86.994 1.00 81.62 308 GLY A CA 1
ATOM 2125 C C . GLY A 1 308 ? 60.340 8.887 -86.498 1.00 81.62 308 GLY A C 1
ATOM 2126 O O . GLY A 1 308 ? 59.425 8.460 -87.194 1.00 81.62 308 GLY A O 1
ATOM 2127 N N . VAL A 1 309 ? 60.614 8.363 -85.298 1.00 85.19 309 VAL A N 1
ATOM 2128 C CA . VAL A 1 309 ? 59.872 7.238 -84.701 1.00 85.19 309 VAL A CA 1
ATOM 2129 C C . VAL A 1 309 ? 58.832 7.752 -83.716 1.00 85.19 309 VAL A C 1
ATOM 2131 O O . VAL A 1 309 ? 59.145 8.577 -82.860 1.00 85.19 309 VAL A O 1
ATOM 2134 N N . SER A 1 310 ? 57.600 7.259 -83.829 1.00 88.12 310 SER A N 1
ATOM 2135 C CA . SER A 1 310 ? 56.504 7.578 -82.910 1.00 88.12 310 SER A CA 1
ATOM 2136 C C . SER A 1 310 ? 56.778 7.031 -81.505 1.00 88.12 310 SER A C 1
ATOM 2138 O O . SER A 1 310 ? 57.066 5.847 -81.353 1.00 88.12 310 SER A O 1
ATOM 2140 N N . PHE A 1 311 ? 56.667 7.884 -80.488 1.00 89.44 311 PHE A N 1
ATOM 2141 C CA . PHE A 1 311 ? 56.854 7.544 -79.081 1.00 89.44 311 PHE A CA 1
ATOM 2142 C C . PHE A 1 311 ? 55.716 8.120 -78.236 1.00 89.44 311 PHE A C 1
ATOM 2144 O O . PHE A 1 311 ? 55.529 9.334 -78.167 1.00 89.44 311 PHE A O 1
ATOM 2151 N N . ASP A 1 312 ? 54.967 7.237 -77.590 1.00 86.25 312 ASP A N 1
ATOM 2152 C CA . ASP A 1 312 ? 53.862 7.538 -76.669 1.00 86.25 312 ASP A CA 1
ATOM 2153 C C . ASP A 1 312 ? 54.162 7.083 -75.230 1.00 86.25 312 ASP A C 1
ATOM 2155 O O . ASP A 1 312 ? 53.299 7.130 -74.360 1.00 86.25 312 ASP A O 1
ATOM 2159 N N . GLY A 1 313 ? 55.400 6.654 -74.960 1.00 84.12 313 GLY A N 1
ATOM 2160 C CA . GLY A 1 313 ? 55.820 6.191 -73.639 1.00 84.12 313 GLY A CA 1
ATOM 2161 C C . GLY A 1 313 ? 55.374 4.771 -73.283 1.00 84.12 313 GLY A C 1
ATOM 2162 O O . GLY A 1 313 ? 55.687 4.325 -72.183 1.00 84.12 313 GLY A O 1
ATOM 2163 N N . THR A 1 314 ? 54.698 4.042 -74.181 1.00 80.94 314 THR A N 1
ATOM 2164 C CA . THR A 1 314 ? 54.214 2.674 -73.902 1.00 80.94 314 THR A CA 1
ATOM 2165 C C . THR A 1 314 ? 55.296 1.595 -74.022 1.00 80.94 314 THR A C 1
ATOM 2167 O O . THR A 1 314 ? 55.174 0.526 -73.427 1.00 80.94 314 THR A O 1
ATOM 2170 N N . ALA A 1 315 ? 56.380 1.865 -74.754 1.00 83.12 315 ALA A N 1
ATOM 2171 C CA . ALA A 1 315 ? 57.521 0.968 -74.910 1.00 83.12 315 ALA A CA 1
ATOM 2172 C C . ALA A 1 315 ? 58.827 1.753 -75.079 1.00 83.12 315 ALA A C 1
ATOM 2174 O O . ALA A 1 315 ? 58.823 2.943 -75.401 1.00 83.12 315 ALA A O 1
ATOM 2175 N N . ASN A 1 316 ? 59.963 1.071 -74.910 1.00 81.19 316 ASN A N 1
ATOM 2176 C CA . ASN A 1 316 ? 61.265 1.638 -75.254 1.00 81.19 316 ASN A CA 1
ATOM 2177 C C . ASN A 1 316 ? 61.297 2.044 -76.735 1.00 81.19 316 ASN A C 1
ATOM 2179 O O . ASN A 1 316 ? 60.814 1.317 -77.602 1.00 81.19 316 ASN A O 1
ATOM 2183 N N . ILE A 1 317 ? 61.923 3.181 -77.036 1.00 85.62 317 ILE A N 1
ATOM 2184 C CA . ILE A 1 317 ? 62.063 3.657 -78.413 1.00 85.62 317 ILE A CA 1
ATOM 2185 C C . ILE A 1 317 ? 63.234 2.969 -79.128 1.00 85.62 317 ILE A C 1
ATOM 2187 O O . ILE A 1 317 ? 64.334 2.855 -78.586 1.00 85.62 317 ILE A O 1
ATOM 2191 N N . ASN A 1 318 ? 63.015 2.544 -80.376 1.00 79.31 318 ASN A N 1
ATOM 2192 C CA . ASN A 1 318 ? 64.052 1.988 -81.245 1.00 79.31 318 ASN A CA 1
ATOM 2193 C C . ASN A 1 318 ? 64.333 2.938 -82.416 1.00 79.31 318 ASN A C 1
ATOM 2195 O O . ASN A 1 318 ? 63.607 2.931 -83.408 1.00 79.31 318 ASN A O 1
ATOM 2199 N N . LEU A 1 319 ? 65.364 3.777 -82.295 1.00 79.94 319 LEU A N 1
ATOM 2200 C CA . LEU A 1 319 ? 65.706 4.764 -83.320 1.00 79.94 319 LEU A CA 1
ATOM 2201 C C . LEU A 1 319 ? 66.516 4.121 -84.465 1.00 79.94 319 LEU A C 1
ATOM 2203 O O . LEU A 1 319 ? 67.549 3.491 -84.192 1.00 79.94 319 LEU A O 1
ATOM 2207 N N . PRO A 1 320 ? 66.100 4.289 -85.738 1.00 70.12 320 PRO A N 1
ATOM 2208 C CA . PRO A 1 320 ? 66.860 3.834 -86.895 1.00 70.12 320 PRO A CA 1
ATOM 2209 C C . PRO A 1 320 ? 68.286 4.387 -86.862 1.00 70.12 320 PRO A C 1
ATOM 2211 O O . PRO A 1 320 ? 68.483 5.593 -86.734 1.00 70.12 320 PRO A O 1
ATOM 2214 N N . GLY A 1 321 ? 69.282 3.507 -86.976 1.00 67.12 321 GLY A N 1
ATOM 2215 C CA . GLY A 1 321 ? 70.692 3.909 -87.015 1.00 67.12 321 GLY A CA 1
ATOM 2216 C C . GLY A 1 321 ? 71.299 4.334 -85.673 1.00 67.12 321 GLY A C 1
ATOM 2217 O O . GLY A 1 321 ? 72.374 4.933 -85.676 1.00 67.12 321 GLY A O 1
ATOM 2218 N N . VAL A 1 322 ? 70.645 4.022 -84.545 1.00 69.12 322 VAL A N 1
ATOM 2219 C CA . VAL A 1 322 ? 71.214 4.226 -83.197 1.00 69.12 322 VAL A CA 1
ATOM 2220 C C . VAL A 1 322 ? 71.159 2.953 -82.344 1.00 69.12 322 VAL A C 1
ATOM 2222 O O . VAL A 1 322 ? 72.123 2.625 -81.657 1.00 69.12 322 VAL A O 1
ATOM 2225 N N . ASN A 1 323 ? 70.055 2.202 -82.400 1.00 62.84 323 ASN A N 1
ATOM 2226 C CA . ASN A 1 323 ? 69.736 1.182 -81.389 1.00 62.84 323 ASN A CA 1
ATOM 2227 C C . ASN A 1 323 ? 69.956 -0.273 -81.865 1.00 62.84 323 ASN A C 1
ATOM 2229 O O . ASN A 1 323 ? 69.407 -1.212 -81.295 1.00 62.84 323 ASN A O 1
ATOM 2233 N N . THR A 1 324 ? 70.764 -0.494 -82.908 1.00 61.66 324 THR A N 1
ATOM 2234 C CA . THR A 1 324 ? 71.163 -1.839 -83.375 1.00 61.66 324 THR A CA 1
ATOM 2235 C C . THR A 1 324 ? 72.683 -1.944 -83.417 1.00 61.66 324 THR A C 1
ATOM 2237 O O . THR A 1 324 ? 73.335 -1.070 -83.979 1.00 61.66 324 THR A O 1
ATOM 2240 N N . SER A 1 325 ? 73.273 -3.000 -82.853 1.00 60.66 325 SER A N 1
ATOM 2241 C CA . SER A 1 325 ? 74.722 -3.224 -82.929 1.00 60.66 325 SER A CA 1
ATOM 2242 C C . SER A 1 325 ? 75.161 -3.461 -84.384 1.00 60.66 325 SER A C 1
ATOM 2244 O O . SER A 1 325 ? 74.629 -4.327 -85.075 1.00 60.66 325 SER A O 1
ATOM 2246 N N . GLY A 1 326 ? 76.114 -2.663 -84.880 1.00 63.56 326 GLY A N 1
ATOM 2247 C CA . GLY A 1 326 ? 76.584 -2.707 -86.273 1.00 63.56 326 GLY A CA 1
ATOM 2248 C C . GLY A 1 326 ? 77.113 -1.361 -86.781 1.00 63.56 326 GLY A C 1
ATOM 2249 O O . GLY A 1 326 ? 77.204 -0.402 -86.016 1.00 63.56 326 GLY A O 1
ATOM 2250 N N . ASN A 1 327 ? 77.448 -1.286 -88.074 1.00 54.00 327 ASN A N 1
ATOM 2251 C CA . ASN A 1 327 ? 78.008 -0.102 -88.740 1.00 54.00 327 ASN A CA 1
ATOM 2252 C C . ASN A 1 327 ? 76.973 1.043 -88.792 1.00 54.00 327 ASN A C 1
ATOM 2254 O O . ASN A 1 327 ? 76.142 1.092 -89.698 1.00 54.00 327 ASN A O 1
ATOM 2258 N N . GLN A 1 328 ? 76.984 1.930 -87.793 1.00 59.22 328 GLN A N 1
ATOM 2259 C CA . GLN A 1 328 ? 76.054 3.059 -87.726 1.00 59.22 328 GLN A CA 1
ATOM 2260 C C . GLN A 1 328 ? 76.520 4.176 -88.662 1.00 59.22 328 GLN A C 1
ATOM 2262 O O . GLN A 1 328 ? 77.652 4.648 -88.569 1.00 59.22 328 GLN A O 1
ATOM 2267 N N . ASN A 1 329 ? 75.631 4.631 -89.541 1.00 55.75 329 ASN A N 1
ATOM 2268 C CA . ASN A 1 329 ? 75.849 5.837 -90.329 1.00 55.75 329 ASN A CA 1
ATOM 2269 C C . ASN A 1 329 ? 75.474 7.057 -89.479 1.00 55.75 329 ASN A C 1
ATOM 2271 O O . ASN A 1 329 ? 74.347 7.545 -89.535 1.00 55.75 329 ASN A O 1
ATOM 2275 N N . THR A 1 330 ? 76.405 7.530 -88.655 1.00 58.72 330 THR A N 1
ATOM 2276 C CA . THR A 1 330 ? 76.280 8.848 -88.038 1.00 58.72 330 THR A CA 1
ATOM 2277 C C . THR A 1 330 ? 76.693 9.877 -89.086 1.00 58.72 330 THR A C 1
ATOM 2279 O O . THR A 1 330 ? 77.784 9.817 -89.649 1.00 58.72 330 THR A O 1
ATOM 2282 N N . SER A 1 331 ? 75.813 10.821 -89.413 1.00 59.50 331 SER A N 1
ATOM 2283 C CA . SER A 1 331 ? 76.002 11.777 -90.513 1.00 59.50 331 SER A CA 1
ATOM 2284 C C . SER A 1 331 ? 77.053 12.873 -90.232 1.00 59.50 331 SER A C 1
ATOM 2286 O O . SER A 1 331 ? 76.889 14.014 -90.657 1.00 59.50 331 SER A O 1
ATOM 2288 N N . GLY A 1 332 ? 78.139 12.551 -89.521 1.00 57.16 332 GLY A N 1
ATOM 2289 C CA . GLY A 1 332 ? 79.285 13.423 -89.260 1.00 57.16 332 GLY A CA 1
ATOM 2290 C C . GLY A 1 332 ? 80.588 12.775 -89.731 1.00 57.16 332 GLY A C 1
ATOM 2291 O O . GLY A 1 332 ? 81.067 11.860 -89.080 1.00 57.16 332 GLY A O 1
ATOM 2292 N N . THR A 1 333 ? 81.118 13.232 -90.875 1.00 59.38 333 THR A N 1
ATOM 2293 C CA . THR A 1 333 ? 82.489 13.057 -91.437 1.00 59.38 333 THR A CA 1
ATOM 2294 C C . THR A 1 333 ? 83.218 11.696 -91.391 1.00 59.38 333 THR A C 1
ATOM 2296 O O . THR A 1 333 ? 84.315 11.604 -91.935 1.00 59.38 333 THR A O 1
ATOM 2299 N N . SER A 1 334 ? 82.638 10.615 -90.871 1.00 57.59 334 SER A N 1
ATOM 2300 C CA . SER A 1 334 ? 83.201 9.253 -90.885 1.00 57.59 334 SER A CA 1
ATOM 2301 C C . SER A 1 334 ? 82.365 8.250 -91.698 1.00 57.59 334 SER A C 1
ATOM 2303 O O . SER A 1 334 ? 82.790 7.114 -91.894 1.00 57.59 334 SER A O 1
ATOM 2305 N N . ALA A 1 335 ? 81.230 8.679 -92.264 1.00 56.38 335 ALA A N 1
ATOM 2306 C CA . ALA A 1 335 ? 80.303 7.848 -93.043 1.00 56.38 335 ALA A CA 1
ATOM 2307 C C . ALA A 1 335 ? 80.839 7.342 -94.406 1.00 56.38 335 ALA A C 1
ATOM 2309 O O . ALA A 1 335 ? 80.170 6.559 -95.074 1.00 56.38 335 ALA A O 1
ATOM 2310 N N . GLY A 1 336 ? 82.026 7.777 -94.847 1.00 57.38 336 GLY A N 1
ATOM 2311 C CA . GLY A 1 336 ? 82.566 7.473 -96.184 1.00 57.38 336 GLY A CA 1
ATOM 2312 C C . GLY A 1 336 ? 83.701 6.443 -96.247 1.00 57.38 336 GLY A C 1
ATOM 2313 O O . GLY A 1 336 ? 84.236 6.218 -97.328 1.00 57.38 336 GLY A O 1
ATOM 2314 N N . LEU A 1 337 ? 84.114 5.847 -95.123 1.00 62.09 337 LEU A N 1
ATOM 2315 C CA . LEU A 1 337 ? 85.362 5.065 -95.024 1.00 62.09 337 LEU A CA 1
ATOM 2316 C C . LEU A 1 337 ? 85.159 3.585 -94.645 1.00 62.09 337 LEU A C 1
ATOM 2318 O O . LEU A 1 337 ? 86.023 2.990 -94.007 1.00 62.09 337 LEU A O 1
ATOM 2322 N N . SER A 1 338 ? 84.055 2.952 -95.055 1.00 60.84 338 SER A N 1
ATOM 2323 C CA . SER A 1 338 ? 83.904 1.490 -94.940 1.00 60.84 338 SER A CA 1
ATOM 2324 C C . SER A 1 338 ? 83.959 0.795 -96.307 1.00 60.84 338 SER A C 1
ATOM 2326 O O . SER A 1 338 ? 83.232 1.190 -97.216 1.00 60.84 338 SER A O 1
ATOM 2328 N N . GLY A 1 339 ? 84.767 -0.267 -96.438 1.00 65.12 339 GLY A N 1
ATOM 2329 C CA . GLY A 1 339 ? 84.866 -1.123 -97.634 1.00 65.12 339 GLY A CA 1
ATOM 2330 C C . GLY A 1 339 ? 86.124 -0.883 -98.484 1.00 65.12 339 GLY A C 1
ATOM 2331 O O . GLY A 1 339 ? 87.187 -0.582 -97.949 1.00 65.12 339 GLY A O 1
ATOM 2332 N N . THR A 1 340 ? 85.999 -1.018 -99.811 1.00 56.28 340 THR A N 1
ATOM 2333 C CA . THR A 1 340 ? 87.029 -0.699 -100.825 1.00 56.28 340 THR A CA 1
ATOM 2334 C C . THR A 1 340 ? 86.692 0.615 -101.553 1.00 56.28 340 THR A C 1
ATOM 2336 O O . THR A 1 340 ? 86.252 0.577 -102.706 1.00 56.28 340 THR A O 1
ATOM 2339 N N . PRO A 1 341 ? 86.807 1.790 -100.906 1.00 65.12 341 PRO A N 1
ATOM 2340 C CA . PRO A 1 341 ? 86.469 3.050 -101.552 1.00 65.12 341 PRO A CA 1
ATOM 2341 C C . PRO A 1 341 ? 87.532 3.437 -102.589 1.00 65.12 341 PRO A C 1
ATOM 2343 O O . PRO A 1 341 ? 88.733 3.379 -102.327 1.00 65.12 341 PRO A O 1
ATOM 2346 N N . ASN A 1 342 ? 87.085 3.899 -103.757 1.00 60.09 342 ASN A N 1
ATOM 2347 C CA . ASN A 1 342 ? 87.953 4.592 -104.706 1.00 60.09 342 ASN A CA 1
ATOM 2348 C C . ASN A 1 342 ? 88.227 6.001 -104.164 1.00 60.09 342 ASN A C 1
ATOM 2350 O O . ASN A 1 342 ? 87.348 6.861 -104.195 1.00 60.09 342 ASN A O 1
ATOM 2354 N N . ILE A 1 343 ? 89.433 6.234 -103.645 1.00 67.62 343 ILE A N 1
ATOM 2355 C CA . ILE A 1 343 ? 89.854 7.542 -103.129 1.00 67.62 343 ILE A CA 1
ATOM 2356 C C . ILE A 1 343 ? 90.644 8.267 -104.219 1.00 67.62 343 ILE A C 1
ATOM 2358 O O . ILE A 1 343 ? 91.723 7.826 -104.610 1.00 67.62 343 ILE A O 1
ATOM 2362 N N . SER A 1 344 ? 90.122 9.399 -104.692 1.00 60.38 344 SER A N 1
ATOM 2363 C CA . SER A 1 344 ? 90.847 10.280 -105.607 1.00 60.38 344 SER A CA 1
ATOM 2364 C C . SER A 1 344 ? 91.665 11.284 -104.796 1.00 60.38 344 SER A C 1
ATOM 2366 O O . SER A 1 344 ? 91.127 12.251 -104.261 1.00 60.38 344 SER A O 1
ATOM 2368 N N . VAL A 1 345 ? 92.969 11.039 -104.682 1.00 67.69 345 VAL A N 1
ATOM 2369 C CA . VAL A 1 345 ? 93.935 11.966 -104.074 1.00 67.69 345 VAL A CA 1
ATOM 2370 C C . VAL A 1 345 ? 94.504 12.890 -105.150 1.00 67.69 345 VAL A C 1
ATOM 2372 O O . VAL A 1 345 ? 94.884 12.432 -106.224 1.00 67.69 345 VAL A O 1
ATOM 2375 N N . GLY A 1 346 ? 94.523 14.197 -104.875 1.00 68.88 346 GLY A N 1
ATOM 2376 C CA . GLY A 1 346 ? 95.105 15.210 -105.763 1.00 68.88 346 GLY A CA 1
ATOM 2377 C C . GLY A 1 346 ? 96.642 15.182 -105.793 1.00 68.88 346 GLY A C 1
ATOM 2378 O O . GLY A 1 346 ? 97.273 14.177 -105.481 1.00 68.88 346 GLY A O 1
ATOM 2379 N N . THR A 1 347 ? 97.264 16.301 -106.168 1.00 60.72 347 THR A N 1
ATOM 2380 C CA . THR A 1 347 ? 98.721 16.415 -106.356 1.00 60.72 347 THR A CA 1
ATOM 2381 C C . THR A 1 347 ? 99.515 16.107 -105.080 1.00 60.72 347 THR A C 1
ATOM 2383 O O . THR A 1 347 ? 99.367 16.796 -104.072 1.00 60.72 347 THR A O 1
ATOM 2386 N N . ILE A 1 348 ? 100.418 15.122 -105.145 1.00 68.56 348 ILE A N 1
ATOM 2387 C CA . ILE A 1 348 ? 101.378 14.808 -104.074 1.00 68.56 348 ILE A CA 1
ATOM 2388 C C . ILE A 1 348 ? 102.722 15.440 -104.452 1.00 68.56 348 ILE A C 1
ATOM 2390 O O . ILE A 1 348 ? 103.380 15.018 -105.400 1.00 68.56 348 ILE A O 1
ATOM 2394 N N . ALA A 1 349 ? 103.089 16.511 -103.748 1.00 61.12 349 ALA A N 1
ATOM 2395 C CA . ALA A 1 349 ? 104.058 17.503 -104.222 1.00 61.12 349 ALA A CA 1
ATOM 2396 C C . ALA A 1 349 ? 105.552 17.147 -104.052 1.00 61.12 349 ALA A C 1
ATOM 2398 O O . ALA A 1 349 ? 106.394 17.939 -104.458 1.00 61.12 349 ALA A O 1
ATOM 2399 N N . SER A 1 350 ? 105.911 16.007 -103.456 1.00 48.47 350 SER A N 1
ATOM 2400 C CA . SER A 1 350 ? 107.228 15.336 -103.551 1.00 48.47 350 SER A CA 1
ATOM 2401 C C . SER A 1 350 ? 107.335 14.263 -102.462 1.00 48.47 350 SER A C 1
ATOM 2403 O O . SER A 1 350 ? 106.837 14.446 -101.355 1.00 48.47 350 SER A O 1
ATOM 2405 N N . GLY A 1 351 ? 107.982 13.136 -102.771 1.00 57.41 351 GLY A N 1
ATOM 2406 C CA . GLY A 1 351 ? 108.168 12.009 -101.848 1.00 57.41 351 GLY A CA 1
ATOM 2407 C C . GLY A 1 351 ? 107.583 10.706 -102.394 1.00 57.41 351 GLY A C 1
ATOM 2408 O O . GLY A 1 351 ? 106.488 10.689 -102.950 1.00 57.41 351 GLY A O 1
ATOM 2409 N N . ALA A 1 352 ? 108.355 9.622 -102.291 1.00 54.69 352 ALA A N 1
ATOM 2410 C CA . ALA A 1 352 ? 108.086 8.359 -102.973 1.00 54.69 352 ALA A CA 1
ATOM 2411 C C . ALA A 1 352 ? 106.795 7.681 -102.481 1.00 54.69 352 ALA A C 1
ATOM 2413 O O . ALA A 1 352 ? 106.669 7.309 -101.315 1.00 54.69 352 ALA A O 1
ATOM 2414 N N . ILE A 1 353 ? 105.854 7.478 -103.405 1.00 59.38 353 ILE A N 1
ATOM 2415 C CA . ILE A 1 353 ? 104.637 6.691 -103.199 1.00 59.38 353 ILE A CA 1
ATOM 2416 C C . ILE A 1 353 ? 105.006 5.213 -103.365 1.00 59.38 353 ILE A C 1
ATOM 2418 O O . ILE A 1 353 ? 105.451 4.798 -104.434 1.00 59.38 353 ILE A O 1
ATOM 2422 N N . THR A 1 354 ? 104.807 4.412 -102.318 1.00 57.53 354 THR A N 1
ATOM 2423 C CA . THR A 1 354 ? 104.979 2.952 -102.379 1.00 57.53 354 THR A CA 1
ATOM 2424 C C . THR A 1 354 ? 103.602 2.302 -102.511 1.00 57.53 354 THR A C 1
ATOM 2426 O O . THR A 1 354 ? 102.831 2.288 -101.556 1.00 57.53 354 THR A O 1
ATOM 2429 N N . ILE A 1 355 ? 103.271 1.799 -103.706 1.00 62.06 355 ILE A N 1
ATOM 2430 C CA . ILE A 1 355 ? 102.025 1.066 -103.985 1.00 62.06 355 ILE A CA 1
ATOM 2431 C C . ILE A 1 355 ? 102.352 -0.426 -103.978 1.00 62.06 355 ILE A C 1
ATOM 2433 O O . ILE A 1 355 ? 103.011 -0.921 -104.888 1.00 62.06 355 ILE A O 1
ATOM 2437 N N . THR A 1 356 ? 101.907 -1.142 -102.947 1.00 51.75 356 THR A N 1
ATOM 2438 C CA . THR A 1 356 ? 102.415 -2.494 -102.674 1.00 51.75 356 THR A CA 1
ATOM 2439 C C . THR A 1 356 ? 101.796 -3.588 -103.548 1.00 51.75 356 THR A C 1
ATOM 2441 O O . THR A 1 356 ? 102.400 -4.641 -103.625 1.00 51.75 356 THR A O 1
ATOM 2444 N N . ASN A 1 357 ? 100.667 -3.374 -104.245 1.00 51.84 357 ASN A N 1
ATOM 2445 C CA . ASN A 1 357 ? 100.033 -4.393 -105.109 1.00 51.84 357 ASN A CA 1
ATOM 2446 C C . ASN A 1 357 ? 99.093 -3.778 -106.173 1.00 51.84 357 ASN A C 1
ATOM 2448 O O . ASN A 1 357 ? 97.879 -3.980 -106.147 1.00 51.84 357 ASN A O 1
ATOM 2452 N N . ALA A 1 358 ? 99.635 -3.017 -107.127 1.00 54.00 358 ALA A N 1
ATOM 2453 C CA . ALA A 1 358 ? 98.859 -2.585 -108.293 1.00 54.00 358 ALA A CA 1
ATOM 2454 C C . ALA A 1 358 ? 98.699 -3.751 -109.288 1.00 54.00 358 ALA A C 1
ATOM 2456 O O . ALA A 1 358 ? 99.683 -4.220 -109.857 1.00 54.00 358 ALA A O 1
ATOM 2457 N N . THR A 1 359 ? 97.473 -4.218 -109.520 1.00 51.66 359 THR A N 1
ATOM 2458 C CA . THR A 1 359 ? 97.160 -5.198 -110.574 1.00 51.66 359 THR A CA 1
ATOM 2459 C C . THR A 1 359 ? 96.670 -4.457 -111.814 1.00 51.66 359 THR A C 1
ATOM 2461 O O . THR A 1 359 ? 95.665 -3.755 -111.767 1.00 51.66 359 THR A O 1
ATOM 2464 N N . ASN A 1 360 ? 97.400 -4.587 -112.924 1.00 53.16 360 ASN A N 1
ATOM 2465 C CA . ASN A 1 360 ? 97.064 -3.972 -114.206 1.00 53.16 360 ASN A CA 1
ATOM 2466 C C . ASN A 1 360 ? 97.141 -5.053 -115.293 1.00 53.16 360 ASN A C 1
ATOM 2468 O O . ASN A 1 360 ? 98.162 -5.732 -115.422 1.00 53.16 360 ASN A O 1
ATOM 2472 N N . ALA A 1 361 ? 96.056 -5.259 -116.037 1.00 47.59 361 ALA A N 1
ATOM 2473 C CA . ALA A 1 361 ? 95.996 -6.260 -117.096 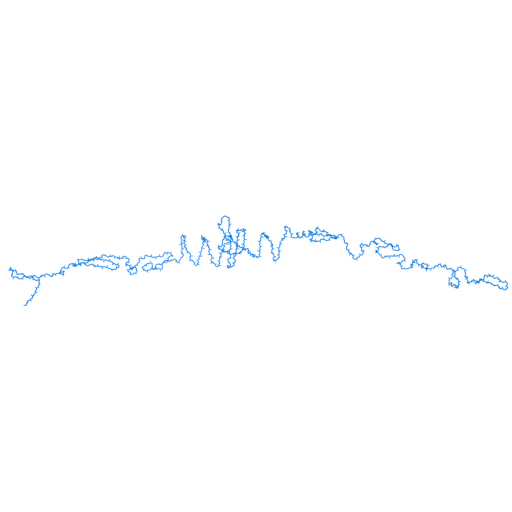1.00 47.59 361 ALA A CA 1
ATOM 2474 C C . ALA A 1 361 ? 96.816 -5.781 -118.307 1.00 47.59 361 ALA A C 1
ATOM 2476 O O . ALA A 1 361 ? 96.301 -5.059 -119.155 1.00 47.59 361 ALA A O 1
ATOM 2477 N N . GLY A 1 362 ? 98.096 -6.172 -118.376 1.00 48.50 362 GLY A N 1
ATOM 2478 C CA . GLY A 1 362 ? 98.874 -6.119 -119.622 1.00 48.50 362 GLY A CA 1
ATOM 2479 C C . GLY A 1 362 ? 100.347 -5.699 -119.551 1.00 48.50 362 GLY A C 1
ATOM 2480 O O . GLY A 1 362 ? 101.032 -5.857 -120.554 1.00 48.50 362 GLY A O 1
ATOM 2481 N N . GLY A 1 363 ? 100.869 -5.221 -118.415 1.00 44.81 363 GLY A N 1
ATOM 2482 C CA . GLY A 1 363 ? 102.310 -4.943 -118.245 1.00 44.81 363 GLY A CA 1
ATOM 2483 C C . GLY A 1 363 ? 102.621 -3.626 -117.523 1.00 44.81 363 GLY A C 1
ATOM 2484 O O . GLY A 1 363 ? 101.960 -2.613 -117.735 1.00 44.81 363 GLY A O 1
ATOM 2485 N N . THR A 1 364 ? 103.612 -3.652 -116.628 1.00 53.78 364 THR A N 1
ATOM 2486 C CA . THR A 1 364 ? 103.813 -2.674 -115.540 1.00 53.78 364 THR A CA 1
ATOM 2487 C C . THR A 1 364 ? 105.002 -1.740 -115.801 1.00 53.78 364 THR A C 1
ATOM 2489 O O . THR A 1 364 ? 106.131 -2.204 -115.941 1.00 53.78 364 THR A O 1
ATOM 2492 N N . ALA A 1 365 ? 104.786 -0.420 -115.793 1.00 44.75 365 ALA A N 1
ATOM 2493 C CA . ALA A 1 365 ? 105.851 0.584 -115.923 1.00 44.75 365 ALA A CA 1
ATOM 2494 C C . ALA A 1 365 ? 106.421 0.988 -114.548 1.00 44.75 365 ALA A C 1
ATOM 2496 O O . ALA A 1 365 ? 105.664 1.325 -113.637 1.00 44.75 365 ALA A O 1
ATOM 2497 N N . ARG A 1 366 ? 107.754 0.968 -114.396 1.00 55.28 366 ARG A N 1
ATOM 2498 C CA . ARG A 1 366 ? 108.467 1.281 -113.141 1.00 55.28 366 ARG A CA 1
ATOM 2499 C C . ARG A 1 366 ? 109.447 2.451 -113.308 1.00 55.28 366 ARG A C 1
ATOM 2501 O O . ARG A 1 366 ? 110.656 2.247 -113.327 1.00 55.28 366 ARG A O 1
ATOM 2508 N N . ASN A 1 367 ? 108.890 3.659 -113.344 1.00 54.78 367 ASN A N 1
ATOM 2509 C CA . ASN A 1 367 ? 109.553 4.974 -113.322 1.00 54.78 367 ASN A CA 1
ATOM 2510 C C . ASN A 1 367 ? 110.023 5.509 -114.685 1.00 54.78 367 ASN A C 1
ATOM 2512 O O . ASN A 1 367 ? 110.695 4.834 -115.457 1.00 54.78 367 ASN A O 1
ATOM 2516 N N . ILE A 1 368 ? 109.651 6.764 -114.946 1.00 54.72 368 ILE A N 1
ATOM 2517 C CA . ILE A 1 368 ? 109.835 7.503 -116.198 1.00 54.72 368 ILE A CA 1
ATOM 2518 C C . ILE A 1 368 ? 110.716 8.728 -115.892 1.00 54.72 368 ILE A C 1
ATOM 2520 O O . ILE A 1 368 ? 110.340 9.529 -115.038 1.00 54.72 368 ILE A O 1
ATOM 2524 N N . TYR A 1 369 ? 111.856 8.890 -116.576 1.00 56.25 369 TYR A N 1
ATOM 2525 C CA . TYR A 1 369 ? 112.720 10.084 -116.497 1.00 56.25 369 TYR A CA 1
ATOM 2526 C C . TYR A 1 369 ? 113.088 10.575 -117.914 1.00 56.25 369 TYR A C 1
ATOM 2528 O O . TYR A 1 369 ? 113.385 9.760 -118.783 1.00 56.25 369 TYR A O 1
ATOM 2536 N N . GLN A 1 370 ? 113.084 11.896 -118.148 1.00 57.44 370 GLN A N 1
ATOM 2537 C CA . GLN A 1 370 ? 113.465 12.547 -119.418 1.00 57.44 370 GLN A CA 1
ATOM 2538 C C . GLN A 1 370 ? 114.806 13.289 -119.247 1.00 57.44 370 GLN A C 1
ATOM 2540 O O . GLN A 1 370 ? 114.962 14.052 -118.293 1.00 57.44 370 GLN A O 1
ATOM 2545 N N . SER A 1 371 ? 115.777 13.069 -120.143 1.00 58.25 371 SER A N 1
ATOM 2546 C CA . SER A 1 371 ? 117.109 13.708 -120.095 1.00 58.25 371 SER A CA 1
ATOM 2547 C C . SER A 1 371 ? 117.112 15.122 -120.704 1.00 58.25 371 SER A C 1
ATOM 2549 O O . SER A 1 371 ? 116.498 15.342 -121.748 1.00 58.25 371 SER A O 1
ATOM 2551 N N . THR A 1 372 ? 117.843 16.065 -120.087 1.00 62.16 372 THR A N 1
ATOM 2552 C CA . THR A 1 372 ? 117.942 17.491 -120.476 1.00 62.16 372 THR A CA 1
ATOM 2553 C C . THR A 1 372 ? 119.281 17.908 -121.129 1.00 62.16 372 THR A C 1
ATOM 2555 O O . THR A 1 372 ? 119.456 19.091 -121.423 1.00 62.16 372 THR A O 1
ATOM 2558 N N . SER A 1 373 ? 120.215 16.986 -121.432 1.00 56.03 373 SER A N 1
ATOM 25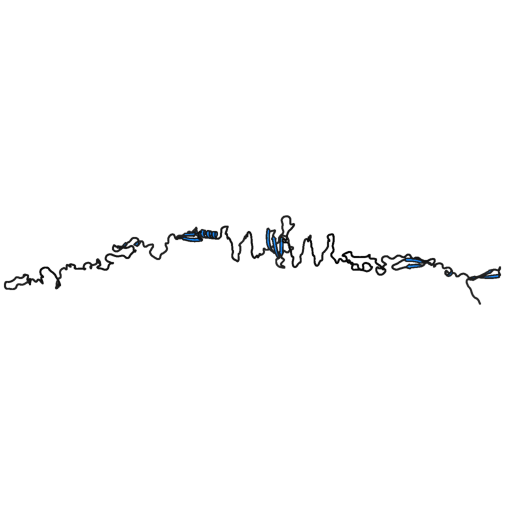59 C CA . SER A 1 373 ? 121.431 17.271 -122.239 1.00 56.03 373 SER A CA 1
ATOM 2560 C C . SER A 1 373 ? 121.991 16.039 -123.000 1.00 56.03 373 SER A C 1
ATOM 2562 O O . SER A 1 373 ? 121.836 14.905 -122.552 1.00 56.03 373 SER A O 1
ATOM 2564 N N . ALA A 1 374 ? 122.578 16.260 -124.195 1.00 55.34 374 ALA A N 1
ATOM 2565 C CA . ALA A 1 374 ? 122.866 15.247 -125.237 1.00 55.34 374 ALA A CA 1
ATOM 2566 C C . ALA A 1 374 ? 124.275 14.602 -125.162 1.00 55.34 374 ALA A C 1
ATOM 2568 O O . ALA A 1 374 ? 125.257 15.340 -125.040 1.00 55.34 374 ALA A O 1
ATOM 2569 N N . PRO A 1 375 ? 124.422 13.270 -125.337 1.00 60.00 375 PRO A N 1
ATOM 2570 C CA . PRO A 1 375 ? 125.715 12.599 -125.515 1.00 60.00 375 PRO A CA 1
ATOM 2571 C C . PRO A 1 375 ? 126.151 12.545 -126.995 1.00 60.00 375 PRO A C 1
ATOM 2573 O O . PRO A 1 375 ? 125.350 12.281 -127.887 1.00 60.00 375 PRO A O 1
ATOM 2576 N N . GLY A 1 376 ? 127.436 12.794 -127.268 1.00 55.34 376 GLY A N 1
ATOM 2577 C CA . GLY A 1 376 ? 128.020 12.751 -128.615 1.00 55.34 376 GLY A CA 1
ATOM 2578 C C . GLY A 1 376 ? 128.184 11.328 -129.167 1.00 55.34 376 GLY A C 1
ATOM 2579 O O . GLY A 1 376 ? 128.489 10.409 -128.414 1.00 55.34 376 GLY A O 1
ATOM 2580 N N . SER A 1 377 ? 128.065 11.197 -130.495 1.00 53.59 377 SER A N 1
ATOM 2581 C CA . SER A 1 377 ? 128.006 9.974 -131.332 1.00 53.59 377 SER A CA 1
ATOM 2582 C C . SER A 1 377 ? 126.592 9.398 -131.573 1.00 53.59 377 SER A C 1
ATOM 2584 O O . SER A 1 377 ? 126.167 8.411 -130.996 1.00 53.59 377 SER A O 1
ATOM 2586 N N . SER A 1 378 ? 125.873 10.086 -132.468 1.00 56.03 378 SER A N 1
ATOM 2587 C CA . SER A 1 378 ? 124.806 9.636 -133.392 1.00 56.03 378 SER A CA 1
ATOM 2588 C C . SER A 1 378 ? 123.561 8.839 -132.948 1.00 56.03 378 SER A C 1
ATOM 2590 O O . SER A 1 378 ? 122.677 8.742 -133.791 1.00 56.03 378 SER A O 1
ATOM 2592 N N . ASP A 1 379 ? 123.386 8.403 -131.694 1.00 56.50 379 ASP A N 1
ATOM 2593 C CA . ASP A 1 379 ? 122.158 7.692 -131.251 1.00 56.50 379 ASP A CA 1
ATOM 2594 C C . ASP A 1 379 ? 121.355 8.432 -130.151 1.00 56.50 379 ASP A C 1
ATOM 2596 O O . ASP A 1 379 ? 121.069 7.877 -129.089 1.00 56.50 379 ASP A O 1
ATOM 2600 N N . GLY A 1 380 ? 120.950 9.689 -130.380 1.00 61.81 380 GLY A N 1
ATOM 2601 C CA . GLY A 1 380 ? 119.881 10.304 -129.566 1.00 61.81 380 GLY A CA 1
ATOM 2602 C C . GLY A 1 380 ? 119.904 11.827 -129.415 1.00 61.81 380 GLY A C 1
ATOM 2603 O O . GLY A 1 380 ? 120.937 12.477 -129.594 1.00 61.81 380 GLY A O 1
ATOM 2604 N N . ALA A 1 381 ? 118.743 12.391 -129.061 1.00 57.72 381 ALA A N 1
ATOM 2605 C CA . ALA A 1 381 ? 118.510 13.819 -128.839 1.00 57.72 381 ALA A CA 1
ATOM 2606 C C . ALA A 1 381 ? 118.026 14.132 -127.403 1.00 57.72 381 ALA A C 1
ATOM 2608 O O . ALA A 1 381 ? 117.492 13.288 -126.685 1.00 57.72 381 ALA A O 1
ATOM 2609 N N . VAL A 1 382 ? 118.202 15.388 -126.969 1.00 58.97 382 VAL A N 1
ATOM 2610 C CA . VAL A 1 382 ? 117.608 15.913 -125.723 1.00 58.97 382 VAL A CA 1
ATOM 2611 C C . VAL A 1 382 ? 116.082 15.870 -125.832 1.00 58.97 382 VAL A C 1
ATOM 2613 O O . VAL A 1 382 ? 115.533 16.427 -126.780 1.00 58.97 382 VAL A O 1
ATOM 2616 N N . GLY A 1 383 ? 115.405 15.250 -124.859 1.00 61.88 383 GLY A N 1
ATOM 2617 C CA . GLY A 1 383 ? 113.950 15.035 -124.872 1.00 61.88 383 GLY A CA 1
ATOM 2618 C C . GLY A 1 383 ? 113.504 13.600 -125.180 1.00 61.88 383 GLY A C 1
ATOM 2619 O O . GLY A 1 383 ? 112.320 13.298 -125.010 1.00 61.88 383 GLY A O 1
ATOM 2620 N N . ASP A 1 384 ? 114.421 12.700 -125.550 1.00 55.31 384 ASP A N 1
ATOM 2621 C CA . ASP A 1 384 ? 114.078 11.297 -125.787 1.00 55.31 384 ASP A CA 1
ATOM 2622 C C . ASP A 1 384 ? 113.656 10.589 -124.486 1.00 55.31 384 ASP A C 1
ATOM 2624 O O . ASP A 1 384 ? 114.298 10.688 -123.434 1.00 55.31 384 ASP A O 1
ATOM 2628 N N . LEU A 1 385 ? 112.527 9.882 -124.570 1.00 57.41 385 LEU A N 1
ATOM 2629 C CA . LEU A 1 385 ? 111.899 9.120 -123.496 1.00 57.41 385 LEU A CA 1
ATOM 2630 C C . LEU A 1 385 ? 112.449 7.692 -123.505 1.00 57.41 385 LEU A C 1
ATOM 2632 O O . LEU A 1 385 ? 112.093 6.890 -124.365 1.00 57.41 385 LEU A O 1
ATOM 2636 N N . TRP A 1 386 ? 113.291 7.362 -122.531 1.00 55.59 386 TRP A N 1
ATOM 2637 C CA . TRP A 1 386 ? 113.829 6.013 -122.396 1.00 55.59 386 TRP A CA 1
ATOM 2638 C C . TRP A 1 386 ? 112.948 5.225 -121.431 1.00 55.59 386 TRP A C 1
ATOM 2640 O O . TRP A 1 386 ? 112.891 5.524 -120.239 1.00 55.59 386 TRP A O 1
ATOM 2650 N N . VAL A 1 387 ? 112.252 4.215 -121.951 1.00 57.09 387 VAL A N 1
ATOM 2651 C CA . VAL A 1 387 ? 111.559 3.220 -121.130 1.00 57.09 387 VAL A CA 1
ATOM 2652 C C . VAL A 1 387 ? 112.331 1.914 -121.235 1.00 57.09 387 VAL A C 1
ATOM 2654 O O . VAL A 1 387 ? 112.432 1.325 -122.310 1.00 57.09 387 VAL A O 1
ATOM 2657 N N . LEU A 1 388 ? 112.905 1.475 -120.115 1.00 48.94 388 LEU A N 1
ATOM 2658 C CA . LEU A 1 388 ? 113.569 0.181 -120.024 1.00 48.94 388 LEU A CA 1
ATOM 2659 C C . LEU A 1 388 ? 112.494 -0.900 -119.859 1.00 48.94 388 LEU A C 1
ATOM 2661 O O . LEU A 1 388 ? 111.906 -1.038 -118.785 1.00 48.94 388 LEU A O 1
ATOM 2665 N N . TYR A 1 389 ? 112.232 -1.646 -120.927 1.00 47.97 389 TYR A N 1
ATOM 2666 C CA . TYR A 1 389 ? 111.413 -2.853 -120.876 1.00 47.97 389 TYR A CA 1
ATOM 2667 C C . TYR A 1 389 ? 112.318 -4.086 -120.796 1.00 47.97 389 TYR A C 1
ATOM 2669 O O . TYR A 1 389 ? 113.288 -4.195 -121.548 1.00 47.97 389 TYR A O 1
ATOM 2677 N N . SER A 1 390 ? 111.978 -5.009 -119.894 1.00 49.44 390 SER A N 1
ATOM 2678 C CA . SER A 1 390 ? 112.273 -6.438 -120.038 1.00 49.44 390 SER A CA 1
ATOM 2679 C C . SER A 1 390 ? 110.980 -7.165 -120.346 1.00 49.44 390 SER A C 1
ATOM 2681 O O . SER A 1 390 ? 110.023 -6.895 -119.578 1.00 49.44 390 SER A O 1
#

Secondary structure (DSSP, 8-state):
------SEEEEE-TTT--EEEEEPP--SGGGT-SS-SS-EEEEE-SSEEEEEEE-SSS-----EEEPTT-S-TTTT--S--SPP----TT-EE-S-SS-TT----EE--S----SSPPPPS----SS---SS-----SS------S------S----STT--SS--S-EEEEE--TTSPEEEEEEETTTTEEEEEEES--TT--SS---EEPP---S----S----SS----SS----S--EETTEEHHHHHHHHHHHHHHT---SS-EEEEETTTTEEEEE-S------SSSTTT-HHHHS-EEETTEEE-SSS----TTTSSSS----SSS-TT-SSS---------SS----S----TT-------B-SSPPSSSS--TT-B-----